Protein 7ERV (pdb70)

InterPro domains:
  IPR002129 Pyridoxal phosphate-dependent decarboxylase, major domain [PF00282] (113-327)
  IPR015421 Pyridoxal phosphate-dependent transferase, major domain [G3DSA:3.40.640.10] (41-312)
  IPR015424 Pyridoxal phosphate-dependent transferase [SSF53383] (21-371)
  IPR021115 Pyridoxal-phosphate binding site [PS00392] (226-247)
  IPR023523 Histidine decarboxylase, bacteria [MF_00609] (2-374)
  IPR051151 Group II amino acid decarboxylase [PTHR46101] (11-373)

Solvent-accessible surface area: 18179 Å² total

Radius of gyration: 21.66 Å; Cα contacts (8 Å, |Δi|>4): 671; chains: 1; bounding box: 68×47×62 Å

Nearest PDB structures (foldseek):
  7erv-assembly1_A-2  TM=1.003E+00  e=7.752E-80  Photobacterium phosphoreum
  7eru-assembly1_A-2  TM=9.977E-01  e=1.655E-73  Photobacterium phosphoreum
  8jij-assembly1_A-2  TM=9.406E-01  e=9.832E-42  Camellia sinensis
  8jik-assembly1_A-2  TM=9.413E-01  e=1.399E-41  Camellia sinensis
  8jg7-assembly1_E  TM=9.601E-01  e=4.227E-40  Arabidopsis thaliana

Foldseek 3Di:
DDDDPVRVVVVVVVVVVCVVCQPLAFAAQQFNPADPVVLPVVVVDPEWQFFQLVDDDPSPRFQSVLFLVLLCLLCVLQVHHSVQKDKTKFQFLLLQVLLQVLLQCQLPVQAEEEDEPLDDPSVVVSCVVNVHHYDYFYADPQREGPLVRVLVVCVVVVGQEHEYEWECQRGFAGDGHQVLSNQVSVVVVVRDLVRYAYEYSCQRCSLQQSLDDDHGQGHVVSPHAKYKYWCSLLNDPGIIMMIMGGVVSQVPGAQDDVVDGDPHSRPDGTGDRSVSVSSSCSSVVADSVNSNVLLVQLVVLLVVLCCLQVVAPWNWDHDPSASKIKTFDFDPVLCVVSVWDDDPRITITGSRSNCVDNVNVVVSSVVRRVRVD

Structure (mmCIF, N/CA/C/O backbone):
data_7ERV
#
_entry.id   7ERV
#
_cell.length_a   114.166
_cell.length_b   114.166
_cell.length_c   151.191
_cell.angle_alpha   90.000
_cell.angle_beta   90.000
_cell.angle_gamma   120.000
#
_symmetry.space_group_name_H-M   'P 61 2 2'
#
loop_
_entity.id
_entity.type
_entity.pdbx_description
1 polymer 'Histidine decarboxylase'
2 non-polymer IMIDAZOLE
3 water water
#
loop_
_atom_site.group_PDB
_atom_site.id
_atom_site.type_symbol
_atom_site.label_atom_id
_atom_site.label_alt_id
_atom_site.label_comp_id
_atom_site.label_asym_id
_atom_site.label_entity_id
_atom_site.label_seq_id
_atom_site.pdbx_PDB_ins_code
_atom_site.Cartn_x
_atom_site.Cartn_y
_atom_site.Cartn_z
_atom_site.occupancy
_atom_site.B_iso_or_equiv
_atom_site.auth_seq_id
_atom_site.auth_comp_id
_atom_site.auth_asym_id
_atom_site.auth_atom_id
_atom_site.pdbx_PDB_model_num
ATOM 1 N N . MET A 1 1 ? 38.424 -70.076 11.721 1.00 87.15 1 MET A N 1
ATOM 2 C CA . MET A 1 1 ? 38.363 -69.585 10.317 1.00 87.48 1 MET A CA 1
ATOM 3 C C . MET A 1 1 ? 38.114 -68.069 10.338 1.00 92.66 1 MET A C 1
ATOM 4 O O . MET A 1 1 ? 37.774 -67.525 11.423 1.00 93.63 1 MET A O 1
ATOM 9 N N . THR A 1 2 ? 38.315 -67.422 9.185 1.00 88.60 2 THR A N 1
ATOM 10 C CA . THR A 1 2 ? 37.983 -66.000 8.880 1.00 80.23 2 THR A CA 1
ATOM 11 C C . THR A 1 2 ? 37.259 -66.019 7.524 1.00 69.63 2 THR A C 1
ATOM 12 O O . THR A 1 2 ? 37.287 -67.096 6.896 1.00 68.09 2 THR A O 1
ATOM 16 N N . LEU A 1 3 ? 36.645 -64.923 7.059 1.00 54.29 3 LEU A N 1
ATOM 17 C CA . LEU A 1 3 ? 36.047 -64.927 5.689 1.00 48.33 3 LEU A CA 1
ATOM 18 C C . LEU A 1 3 ? 37.144 -65.189 4.643 1.00 42.44 3 LEU A C 1
ATOM 19 O O . LEU A 1 3 ? 38.114 -64.432 4.591 1.00 37.89 3 LEU A O 1
ATOM 24 N N . SER A 1 4 ? 36.953 -66.187 3.785 1.00 38.59 4 SER A N 1
ATOM 25 C CA . SER A 1 4 ? 37.779 -66.414 2.576 1.00 40.48 4 SER A CA 1
ATOM 26 C C . SER A 1 4 ? 37.843 -65.132 1.710 1.00 49.08 4 SER A C 1
ATOM 27 O O . SER A 1 4 ? 37.131 -64.153 2.023 1.00 54.91 4 SER A O 1
ATOM 30 N N . ILE A 1 5 ? 38.686 -65.131 0.666 1.00 49.47 5 ILE A N 1
ATOM 31 C CA . ILE A 1 5 ? 38.853 -64.021 -0.325 1.00 47.89 5 ILE A CA 1
ATOM 32 C C . ILE A 1 5 ? 37.577 -63.965 -1.165 1.00 42.68 5 ILE A C 1
ATOM 33 O O . ILE A 1 5 ? 37.025 -62.885 -1.340 1.00 46.94 5 ILE A O 1
ATOM 38 N N . GLU A 1 6 ? 37.137 -65.112 -1.669 1.00 41.42 6 GLU A N 1
ATOM 39 C CA . GLU A 1 6 ? 35.915 -65.235 -2.499 1.00 43.09 6 GLU A CA 1
ATOM 40 C C . GLU A 1 6 ? 34.737 -64.597 -1.745 1.00 40.29 6 GLU A C 1
ATOM 41 O O . GLU A 1 6 ? 33.965 -63.895 -2.392 1.00 38.02 6 GLU A O 1
ATOM 47 N N . ASN A 1 7 ? 34.648 -64.772 -0.425 1.00 35.66 7 AS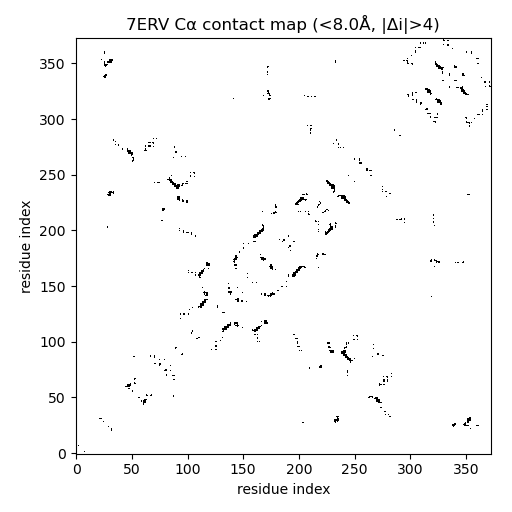N A N 1
ATOM 48 C CA . ASN A 1 7 ? 33.450 -64.381 0.359 1.00 35.96 7 ASN A CA 1
ATOM 49 C C . ASN A 1 7 ? 33.591 -62.927 0.809 1.00 32.81 7 ASN A C 1
ATOM 50 O O . ASN A 1 7 ? 32.568 -62.258 0.877 1.00 32.14 7 ASN A O 1
ATOM 55 N N . GLN A 1 8 ? 34.794 -62.447 1.100 1.00 32.57 8 GLN A N 1
ATOM 56 C CA . GLN A 1 8 ? 35.013 -60.991 1.326 1.00 32.56 8 GLN A CA 1
ATOM 57 C C . GLN A 1 8 ? 34.672 -60.259 0.019 1.00 31.21 8 GLN A C 1
ATOM 58 O O . GLN A 1 8 ? 33.932 -59.270 0.091 1.00 29.54 8 GLN A O 1
ATOM 64 N N . ASN A 1 9 ? 35.056 -60.804 -1.138 1.00 30.34 9 ASN A N 1
ATOM 65 C CA . ASN A 1 9 ? 34.706 -60.203 -2.453 1.00 33.57 9 ASN A CA 1
ATOM 66 C C . ASN A 1 9 ? 33.192 -60.017 -2.542 1.00 32.48 9 ASN A C 1
ATOM 67 O O . ASN A 1 9 ? 32.773 -58.917 -2.953 1.00 30.48 9 ASN A O 1
ATOM 72 N N . LYS A 1 10 ? 32.426 -61.056 -2.196 1.00 31.09 10 LYS A N 1
ATOM 73 C CA . LYS A 1 10 ? 30.950 -61.084 -2.366 1.00 33.26 10 LYS A CA 1
ATOM 74 C C . LYS A 1 10 ? 30.345 -59.930 -1.552 1.00 28.49 10 LYS A C 1
ATOM 75 O O . LYS A 1 10 ? 29.567 -59.122 -2.088 1.00 27.25 10 LYS A O 1
ATOM 81 N N . LEU A 1 11 ? 30.790 -59.799 -0.320 1.00 23.60 11 LEU A N 1
ATOM 82 C CA . LEU A 1 11 ? 30.296 -58.754 0.588 1.00 24.13 11 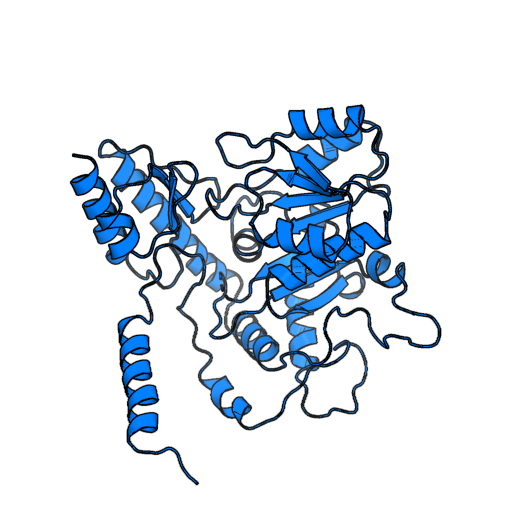LEU A CA 1
ATOM 83 C C . LEU A 1 11 ? 30.667 -57.374 0.020 1.00 25.43 11 LEU A C 1
ATOM 84 O O . LEU A 1 11 ? 29.835 -56.473 0.045 1.00 25.62 11 LEU A O 1
ATOM 89 N N . ASP A 1 12 ? 31.890 -57.222 -0.489 1.00 27.25 12 ASP A N 1
ATOM 90 C CA . ASP A 1 12 ? 32.461 -55.932 -0.937 1.00 26.31 12 ASP A CA 1
ATOM 91 C C . ASP A 1 12 ? 31.764 -55.498 -2.237 1.00 23.69 12 ASP A C 1
ATOM 92 O O . ASP A 1 12 ? 31.502 -54.308 -2.396 1.00 24.21 12 ASP A O 1
ATOM 97 N N . GLU A 1 13 ? 31.460 -56.438 -3.118 1.00 24.34 13 GLU A N 1
ATOM 98 C CA . GLU A 1 13 ? 30.665 -56.213 -4.354 1.00 27.43 13 GLU A CA 1
ATOM 99 C C . GLU A 1 13 ? 29.275 -55.698 -3.991 1.00 26.26 13 GLU A C 1
ATOM 100 O O . GLU A 1 13 ? 28.736 -54.841 -4.712 1.00 29.09 13 GLU A O 1
ATOM 106 N N . PHE A 1 14 ? 28.708 -56.255 -2.935 1.00 25.57 14 PHE A N 1
ATOM 107 C CA . PHE A 1 14 ? 27.329 -55.985 -2.478 1.00 23.62 14 PHE A CA 1
ATOM 108 C C . PHE A 1 14 ? 27.339 -54.582 -1.890 1.00 21.92 14 PHE A C 1
ATOM 109 O O . PHE A 1 14 ? 26.390 -53.829 -2.119 1.00 22.27 14 PHE A O 1
ATOM 117 N N . TRP A 1 15 ? 28.408 -54.225 -1.179 1.00 20.30 15 TRP A N 1
ATOM 118 C CA . TRP A 1 15 ? 28.595 -52.831 -0.706 1.00 21.97 15 TRP A CA 1
ATOM 119 C C . TRP A 1 15 ? 28.461 -51.856 -1.891 1.00 22.94 15 TRP A C 1
ATOM 120 O O . TRP A 1 15 ? 27.706 -50.883 -1.768 1.00 22.43 15 TRP A O 1
ATOM 131 N N . ALA A 1 16 ? 29.199 -52.098 -2.976 1.00 22.39 16 ALA A N 1
ATOM 132 C CA . ALA A 1 16 ? 29.217 -51.242 -4.190 1.00 22.96 16 ALA A CA 1
ATOM 133 C C . ALA A 1 16 ? 27.815 -51.219 -4.803 1.00 21.81 16 ALA A C 1
ATOM 134 O O . ALA A 1 16 ? 27.391 -50.153 -5.222 1.00 20.69 16 ALA A O 1
ATOM 136 N N . TYR A 1 17 ? 27.136 -52.369 -4.844 1.00 22.04 17 TYR A N 1
ATOM 137 C CA . TYR A 1 17 ? 25.758 -52.507 -5.385 1.00 24.63 17 TYR A CA 1
ATOM 138 C C . TYR A 1 17 ? 24.799 -51.670 -4.528 1.00 24.51 17 TYR A C 1
ATOM 139 O O . TYR A 1 17 ? 23.954 -50.969 -5.093 1.00 24.70 17 TYR A O 1
ATOM 148 N N . CYS A 1 18 ? 24.952 -51.710 -3.204 1.00 23.62 18 CYS A N 1
ATOM 149 C CA . CYS A 1 18 ? 24.082 -50.949 -2.282 1.00 24.01 18 CYS A CA 1
ATOM 150 C C . CYS A 1 18 ? 24.361 -49.461 -2.475 1.00 23.83 18 CYS A C 1
ATOM 151 O O . CYS A 1 18 ? 23.385 -48.693 -2.576 1.00 21.40 18 CYS A O 1
ATOM 154 N N . VAL A 1 19 ? 25.636 -49.069 -2.517 1.00 25.93 19 VAL A N 1
ATOM 155 C CA . VAL A 1 19 ? 26.047 -47.642 -2.698 1.00 28.42 19 VAL A CA 1
ATOM 156 C C . VAL A 1 19 ? 25.466 -47.140 -4.033 1.00 27.24 19 VAL A C 1
ATOM 157 O O . VAL A 1 19 ? 24.885 -46.031 -4.068 1.00 28.48 19 VAL A O 1
ATOM 161 N N . LYS A 1 20 ? 25.560 -47.960 -5.067 1.00 24.60 20 LYS A N 1
ATOM 162 C CA . LYS A 1 20 ? 25.012 -47.655 -6.406 1.00 30.14 20 LYS A CA 1
ATOM 163 C C . LYS A 1 20 ? 23.489 -47.440 -6.311 1.00 31.31 20 LYS A C 1
ATOM 164 O O . LYS A 1 20 ? 22.988 -46.400 -6.824 1.00 27.58 20 LYS A O 1
ATOM 170 N N . ASN A 1 21 ? 22.791 -48.347 -5.623 1.00 28.50 21 ASN A N 1
ATOM 171 C CA . ASN A 1 21 ? 21.313 -48.429 -5.639 1.00 25.95 21 ASN A CA 1
ATOM 172 C C . ASN A 1 21 ? 20.701 -47.840 -4.369 1.00 24.03 21 ASN A C 1
ATOM 173 O O . ASN A 1 21 ? 19.494 -47.945 -4.211 1.00 26.70 21 ASN A O 1
ATOM 178 N N . GLN A 1 22 ? 21.464 -47.142 -3.541 1.00 21.70 22 GLN A N 1
ATOM 179 C CA . GLN A 1 22 ? 20.962 -46.657 -2.236 1.00 20.01 22 GLN A CA 1
ATOM 180 C C . GLN A 1 22 ? 19.63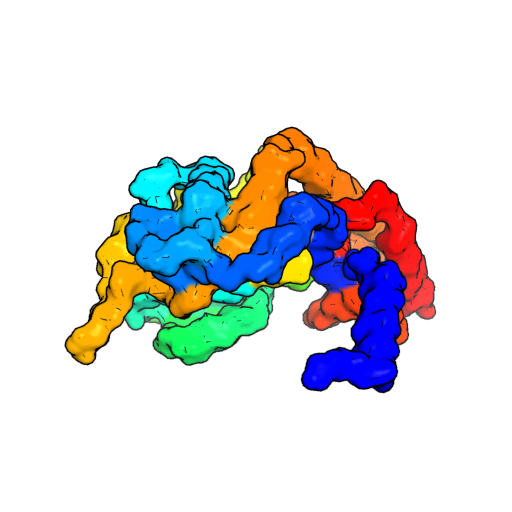1 -45.925 -2.390 1.00 20.69 22 GLN A C 1
ATOM 181 O O . GLN A 1 22 ? 18.781 -46.071 -1.495 1.00 22.18 22 GLN A O 1
ATOM 187 N N . TYR A 1 23 ? 19.477 -45.144 -3.460 1.00 23.32 23 TYR A N 1
ATOM 188 C CA . TYR A 1 23 ? 18.361 -44.188 -3.694 1.00 22.54 23 TYR A CA 1
ATOM 189 C C . TYR A 1 23 ? 17.594 -44.571 -4.964 1.00 22.12 23 TYR A C 1
ATOM 190 O O . TYR A 1 23 ? 16.936 -43.719 -5.489 1.00 25.73 23 TYR A O 1
ATOM 199 N N . PHE A 1 24 ? 17.610 -45.839 -5.377 1.00 22.96 24 PHE A N 1
ATOM 200 C CA . PHE A 1 24 ? 16.968 -46.340 -6.626 1.00 24.50 24 PHE A CA 1
ATOM 201 C C . PHE A 1 24 ? 15.461 -46.128 -6.552 1.00 26.80 24 PHE A C 1
ATOM 202 O O . PHE A 1 24 ? 14.815 -45.976 -7.605 1.00 31.71 24 PHE A O 1
ATOM 210 N N . ASN A 1 25 ? 14.920 -46.208 -5.338 1.00 26.24 25 ASN A N 1
ATOM 211 C CA . ASN A 1 25 ? 13.473 -46.369 -5.099 1.00 27.76 25 ASN A CA 1
ATOM 212 C C . ASN A 1 25 ? 12.672 -45.137 -5.570 1.00 27.12 25 ASN A C 1
ATOM 213 O O . ASN A 1 25 ? 12.766 -44.068 -4.923 1.00 24.61 25 ASN A O 1
ATOM 218 N N . ILE A 1 26 ? 11.851 -45.347 -6.604 1.00 27.49 26 ILE A N 1
ATOM 219 C CA . ILE A 1 26 ? 10.844 -44.396 -7.171 1.00 32.57 26 ILE A CA 1
ATOM 220 C C . ILE A 1 26 ? 9.420 -45.013 -7.083 1.00 30.27 26 ILE A C 1
ATOM 221 O O . ILE A 1 26 ? 8.456 -44.252 -7.121 1.00 31.73 26 ILE A O 1
ATOM 226 N N . GLY A 1 27 ? 9.296 -46.330 -6.904 1.00 28.08 27 GLY A N 1
ATOM 227 C CA . GLY A 1 27 ? 8.072 -47.118 -7.133 1.0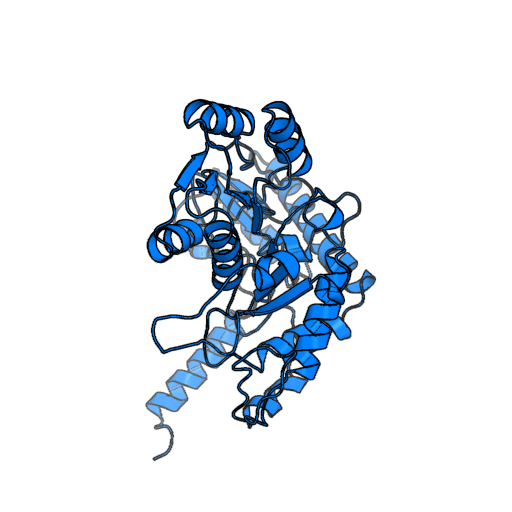0 28.93 27 GLY A CA 1
ATOM 228 C C . GLY A 1 27 ? 7.431 -47.661 -5.862 1.00 28.97 27 GLY A C 1
ATOM 229 O O . GLY A 1 27 ? 6.249 -48.105 -5.931 1.00 28.45 27 GLY A O 1
ATOM 230 N N . TYR A 1 28 ? 8.147 -47.624 -4.736 1.00 27.46 28 TYR A N 1
ATOM 231 C CA . TYR A 1 28 ? 7.726 -48.245 -3.459 1.00 25.80 28 TYR A CA 1
ATOM 232 C C . TYR A 1 28 ? 7.677 -47.182 -2.376 1.00 24.59 28 TYR A C 1
ATOM 233 O O . TYR A 1 28 ? 8.172 -46.062 -2.545 1.00 25.61 28 TYR A O 1
ATOM 242 N N . PRO A 1 29 ? 7.023 -47.472 -1.235 1.00 23.05 29 PRO A N 1
ATOM 243 C CA . PRO A 1 29 ? 6.898 -46.470 -0.186 1.00 22.10 29 PRO A CA 1
ATOM 244 C C . PRO A 1 29 ? 8.085 -46.342 0.770 1.00 22.51 29 PRO A C 1
ATOM 245 O O . PRO A 1 29 ? 7.964 -45.503 1.639 1.00 22.48 29 PRO A O 1
ATOM 249 N N . GLU A 1 30 ? 9.179 -47.111 0.628 1.00 24.18 30 GLU A N 1
ATOM 250 C CA . GLU A 1 30 ? 10.257 -46.998 1.656 1.00 26.10 30 GLU A CA 1
ATOM 251 C C . GLU A 1 30 ? 11.149 -45.780 1.369 1.00 24.10 30 GLU A C 1
ATOM 252 O O . GLU A 1 30 ? 11.898 -45.789 0.372 1.00 29.51 30 GLU A O 1
ATOM 258 N N . SER A 1 31 ? 11.080 -44.796 2.261 1.00 21.01 31 SER A N 1
ATOM 259 C CA . SER A 1 31 ? 11.943 -43.596 2.304 1.00 24.62 31 SER A CA 1
ATOM 260 C C . SER A 1 31 ? 13.336 -43.954 2.818 1.00 26.11 31 SER A C 1
ATOM 261 O O . SER A 1 31 ? 13.425 -44.589 3.854 1.00 26.07 31 SER A O 1
ATOM 264 N N . ALA A 1 32 ? 14.382 -43.498 2.120 1.00 26.56 32 ALA A N 1
ATOM 265 C CA . ALA A 1 32 ? 15.777 -43.928 2.344 1.00 26.10 32 ALA A CA 1
ATOM 266 C C . ALA A 1 32 ? 16.613 -42.768 2.897 1.00 26.49 32 ALA A C 1
ATOM 267 O O . ALA A 1 32 ? 17.816 -42.962 2.989 1.00 26.96 32 ALA A O 1
ATOM 269 N N . ASP A 1 33 ? 16.006 -41.621 3.240 1.00 26.19 33 ASP A N 1
ATOM 270 C CA . ASP A 1 33 ? 16.699 -40.447 3.854 1.00 27.43 33 ASP A CA 1
ATOM 271 C C . ASP A 1 33 ? 16.680 -40.607 5.372 1.00 26.31 33 ASP A C 1
ATOM 272 O O . ASP A 1 33 ? 15.944 -39.908 6.029 1.00 30.67 33 ASP A O 1
ATOM 277 N N . PHE A 1 34 ? 17.398 -41.568 5.924 1.00 26.59 34 PHE A N 1
ATOM 278 C CA . PHE A 1 34 ? 17.503 -41.722 7.395 1.00 23.87 34 PHE A CA 1
ATOM 279 C C . PHE A 1 34 ? 18.983 -41.844 7.697 1.00 24.34 34 PHE A C 1
ATOM 280 O O . PHE A 1 34 ? 19.747 -42.233 6.794 1.00 24.37 34 PHE A O 1
ATOM 288 N N . ASP A 1 35 ? 19.371 -41.473 8.904 1.00 26.88 35 ASP A N 1
ATOM 289 C CA . ASP A 1 35 ? 20.769 -41.598 9.386 1.00 31.27 35 ASP A CA 1
ATOM 290 C C . ASP A 1 35 ? 20.712 -42.203 10.783 1.00 27.49 35 ASP A C 1
ATOM 291 O O . ASP A 1 35 ? 20.389 -41.468 11.709 1.00 22.56 35 ASP A O 1
ATOM 296 N N . TYR A 1 36 ? 20.958 -43.499 10.918 1.00 24.55 36 TYR A N 1
ATOM 297 C CA . TYR A 1 36 ? 20.952 -44.134 12.264 1.00 26.90 36 TYR A CA 1
ATOM 298 C C . TYR A 1 36 ? 22.391 -44.500 12.635 1.00 28.12 36 TYR A C 1
ATOM 299 O O . TYR A 1 36 ? 22.584 -45.502 13.342 1.00 30.82 36 TYR A O 1
ATOM 308 N N . THR A 1 37 ? 23.360 -43.736 12.131 1.00 27.68 37 THR A N 1
ATOM 309 C CA . THR A 1 37 ? 24.805 -44.074 12.217 1.00 29.73 37 THR A CA 1
ATOM 310 C C . THR A 1 37 ? 25.192 -44.141 13.694 1.00 25.18 37 THR A C 1
ATOM 311 O O . THR A 1 37 ? 25.894 -45.059 14.048 1.00 22.45 37 THR A O 1
ATOM 315 N N . ILE A 1 38 ? 24.636 -43.281 14.538 1.00 23.34 38 ILE A N 1
ATOM 316 C CA . ILE A 1 38 ? 24.916 -43.326 15.995 1.00 25.29 38 ILE A CA 1
ATOM 317 C C . ILE A 1 38 ? 24.426 -44.631 16.645 1.00 28.73 38 ILE A C 1
ATOM 318 O O . ILE A 1 38 ? 24.815 -44.805 17.831 1.00 34.60 38 ILE A O 1
ATOM 323 N N . LEU A 1 39 ? 23.643 -45.500 15.971 1.00 24.19 39 LEU A N 1
ATOM 324 C CA . LEU A 1 39 ? 23.141 -46.773 16.567 1.00 23.95 39 LEU A CA 1
ATOM 325 C C . LEU A 1 39 ? 23.937 -47.988 16.081 1.00 23.25 39 LEU A C 1
ATOM 326 O O . LEU A 1 39 ? 23.743 -49.073 16.668 1.00 22.72 39 LEU A O 1
ATOM 331 N N . GLU A 1 40 ? 24.745 -47.862 15.034 1.00 22.15 40 GLU A N 1
ATOM 332 C CA . GLU A 1 40 ? 25.460 -49.026 14.466 1.00 23.23 40 GLU A CA 1
ATOM 333 C C . GLU A 1 40 ? 26.242 -49.732 15.591 1.00 23.62 40 GLU A C 1
ATOM 334 O O . GLU A 1 40 ? 26.237 -50.957 15.633 1.00 23.22 40 GLU A O 1
ATOM 340 N N . ARG A 1 41 ? 26.869 -48.976 16.496 1.00 22.81 41 ARG A N 1
ATOM 341 C CA . ARG A 1 41 ? 27.688 -49.496 17.626 1.00 22.83 41 ARG A CA 1
ATOM 342 C C . ARG A 1 41 ? 26.924 -50.502 18.501 1.00 21.02 41 ARG A C 1
ATOM 343 O O . ARG A 1 41 ? 27.601 -51.393 19.068 1.00 20.83 41 ARG A O 1
ATOM 351 N N . PHE A 1 42 ? 25.604 -50.359 18.645 1.00 19.96 42 PHE A N 1
ATOM 352 C CA . PHE A 1 42 ? 24.749 -51.248 19.479 1.00 20.85 42 PHE A CA 1
ATOM 353 C C . PHE A 1 42 ? 24.570 -52.630 18.830 1.00 21.23 42 PHE A C 1
ATOM 354 O O . PHE A 1 42 ? 24.043 -53.485 19.534 1.00 21.65 42 PHE A O 1
ATOM 362 N N . MET A 1 43 ? 25.039 -52.861 17.595 1.00 21.41 43 MET A N 1
ATOM 363 C CA . MET A 1 43 ? 25.079 -54.210 16.976 1.00 24.45 43 MET A CA 1
ATOM 364 C C . MET A 1 43 ? 26.132 -55.097 17.656 1.00 25.96 43 MET A C 1
ATOM 365 O O . MET A 1 43 ? 26.205 -56.281 17.312 1.00 25.54 43 MET A O 1
ATOM 370 N N . ARG A 1 44 ? 26.914 -54.551 18.586 1.00 26.65 44 ARG A N 1
ATOM 371 C CA . ARG A 1 44 ? 27.826 -55.318 19.481 1.00 27.46 44 ARG A CA 1
ATOM 372 C C . ARG A 1 44 ? 27.028 -56.281 20.388 1.00 25.21 44 ARG A C 1
ATOM 373 O O . ARG A 1 44 ? 27.551 -57.365 20.710 1.00 22.58 44 ARG A O 1
ATOM 381 N N . PHE A 1 45 ? 25.832 -55.873 20.822 1.00 22.19 45 PHE A N 1
ATOM 382 C CA . PHE A 1 45 ? 25.046 -56.519 21.898 1.00 22.43 45 PHE A CA 1
ATOM 383 C C . PHE A 1 45 ? 23.946 -57.433 21.339 1.00 22.45 45 PHE A C 1
ATOM 384 O O . PHE A 1 45 ? 23.335 -57.089 20.318 1.00 22.36 45 PHE A O 1
ATOM 392 N N . SER A 1 46 ? 23.720 -58.562 22.020 1.00 22.52 46 SER A N 1
ATOM 393 C CA . SER A 1 46 ? 22.574 -59.483 21.853 1.00 22.03 46 SER A CA 1
ATOM 394 C C . SER A 1 46 ? 21.379 -58.849 22.549 1.00 20.65 46 SER A C 1
ATOM 395 O O . SER A 1 46 ? 21.016 -59.308 23.638 1.00 22.09 46 SER A O 1
ATOM 398 N N . ILE A 1 47 ? 20.787 -57.826 21.941 1.00 20.02 47 ILE A N 1
ATOM 399 C CA . ILE A 1 47 ? 19.557 -57.178 22.488 1.00 19.94 47 ILE A CA 1
ATOM 400 C C . ILE A 1 47 ? 18.345 -58.025 22.067 1.00 18.45 47 ILE A C 1
ATOM 401 O O . ILE A 1 47 ? 18.365 -58.539 20.931 1.00 17.98 47 ILE A O 1
ATOM 406 N N . ASN A 1 48 ? 17.364 -58.182 22.967 1.00 17.13 48 ASN A N 1
ATOM 407 C CA . ASN A 1 48 ? 16.163 -59.018 22.752 1.00 17.20 48 ASN A CA 1
ATOM 408 C C . ASN A 1 48 ? 15.029 -58.438 23.568 1.00 18.09 48 ASN A C 1
ATOM 409 O O . ASN A 1 48 ? 15.120 -58.508 24.806 1.00 18.94 48 ASN A O 1
ATOM 414 N N . ASN A 1 49 ? 14.002 -57.896 22.898 1.00 17.09 49 ASN A N 1
ATOM 415 C CA . ASN A 1 49 ? 12.839 -57.267 23.572 1.00 16.08 49 ASN A CA 1
ATOM 416 C C . ASN A 1 49 ? 11.698 -58.282 23.715 1.00 15.99 49 ASN A C 1
ATOM 417 O O . ASN A 1 49 ? 10.516 -57.849 23.839 1.00 16.39 49 ASN A O 1
ATOM 422 N N . CYS A 1 50 ? 12.017 -59.575 23.742 1.00 16.54 50 CYS A N 1
ATOM 423 C CA . CYS A 1 50 ? 11.078 -60.659 24.125 1.00 18.14 50 CYS A CA 1
ATOM 424 C C . CYS A 1 50 ? 10.204 -60.200 25.284 1.00 19.11 50 CYS A C 1
ATOM 425 O O . CYS A 1 50 ? 10.761 -59.686 26.302 1.00 19.83 50 CYS A O 1
ATOM 428 N N . GLY A 1 51 ? 8.892 -60.385 25.133 1.00 19.78 51 GLY A N 1
ATOM 429 C CA . GLY A 1 51 ? 7.882 -60.026 26.138 1.00 18.87 51 GLY A CA 1
ATOM 430 C C . GLY A 1 51 ? 7.341 -58.624 25.951 1.00 19.81 51 GLY A C 1
ATOM 431 O O . GLY A 1 51 ? 7.604 -57.966 24.918 1.00 19.20 51 GLY A O 1
ATOM 432 N N . ASP A 1 52 ? 6.538 -58.211 26.912 1.00 19.81 52 ASP A N 1
ATOM 433 C CA . ASP A 1 52 ? 5.903 -56.883 26.954 1.00 21.80 52 ASP A CA 1
ATOM 434 C C . ASP A 1 52 ? 6.901 -55.916 27.609 1.00 22.78 52 ASP A C 1
ATOM 435 O O . ASP A 1 52 ? 7.391 -56.213 28.739 1.00 21.81 52 ASP A O 1
ATOM 440 N N . TRP A 1 53 ? 7.171 -54.800 26.931 1.00 22.21 53 TRP A N 1
ATOM 441 C CA . TRP A 1 53 ? 8.112 -53.734 27.364 1.00 23.31 53 TRP A CA 1
ATOM 442 C C . TRP A 1 53 ? 7.614 -53.030 28.636 1.00 24.65 53 TRP A C 1
ATOM 443 O O . TRP A 1 53 ? 8.432 -52.329 29.285 1.00 28.13 53 TRP A O 1
ATOM 454 N N . ALA A 1 54 ? 6.343 -53.174 28.997 1.00 25.93 54 ALA A N 1
ATOM 455 C CA . ALA A 1 54 ? 5.761 -52.578 30.228 1.00 28.96 54 ALA A CA 1
ATOM 456 C C . ALA A 1 54 ? 6.043 -53.454 31.457 1.00 29.67 54 ALA A C 1
ATOM 457 O O . ALA A 1 54 ? 5.766 -52.973 32.556 1.00 30.30 54 ALA A O 1
ATOM 459 N N . GLU A 1 55 ? 6.538 -54.681 31.281 1.00 33.53 55 GLU A N 1
ATOM 460 C CA . GLU A 1 55 ? 6.779 -55.657 32.377 1.00 37.67 55 GLU A CA 1
ATOM 461 C C . GLU A 1 55 ? 8.276 -55.945 32.495 1.00 39.22 55 GLU A C 1
ATOM 462 O O . GLU A 1 55 ? 9.037 -55.615 31.589 1.00 37.01 55 GLU A O 1
ATOM 468 N N . TYR A 1 56 ? 8.687 -56.534 33.605 1.00 43.43 56 TYR A N 1
ATOM 469 C CA . TYR A 1 56 ? 10.115 -56.787 33.890 1.00 42.80 56 TYR A CA 1
ATOM 470 C C . TYR A 1 56 ? 10.554 -57.962 33.024 1.00 37.09 56 TYR A C 1
ATOM 471 O O . TYR A 1 56 ? 9.717 -58.829 32.710 1.00 36.87 56 TYR A O 1
ATOM 480 N N . SER A 1 57 ? 11.831 -57.974 32.644 1.00 31.41 57 SER A N 1
ATOM 481 C CA . SER A 1 57 ? 12.488 -59.089 31.929 1.00 29.97 57 SER A CA 1
ATOM 482 C C . SER A 1 57 ? 13.866 -59.261 32.554 1.00 30.39 57 SER A C 1
ATOM 483 O O . SER A 1 57 ? 14.537 -58.263 32.786 1.00 29.19 57 SER A O 1
ATOM 486 N N . ASN A 1 58 ? 14.246 -60.491 32.852 1.00 36.52 58 ASN A N 1
ATOM 487 C CA . ASN A 1 58 ? 15.602 -60.823 33.355 1.00 40.05 58 ASN A CA 1
ATOM 488 C C . ASN A 1 58 ? 16.572 -60.896 32.186 1.00 32.47 58 ASN A C 1
ATOM 489 O O . ASN A 1 58 ? 17.763 -61.085 32.439 1.00 31.89 58 ASN A O 1
ATOM 494 N N . TYR A 1 59 ? 16.076 -60.791 30.956 1.00 27.24 59 TYR A N 1
ATOM 495 C CA . TYR A 1 59 ? 16.946 -60.612 29.772 1.00 24.58 59 TYR A CA 1
ATOM 496 C C . TYR A 1 59 ? 17.306 -59.116 29.713 1.00 24.35 59 TYR A C 1
ATOM 497 O O . TYR A 1 59 ? 16.495 -58.285 29.193 1.00 22.97 59 TYR A O 1
ATOM 506 N N . LEU A 1 60 ? 18.475 -58.793 30.286 1.00 23.18 60 LEU A N 1
ATOM 507 C CA . LEU A 1 60 ? 18.867 -57.416 30.690 1.00 22.26 60 LEU A CA 1
ATOM 508 C C . LEU A 1 60 ? 19.124 -56.601 29.426 1.00 18.78 60 LEU A C 1
ATOM 509 O O . LEU A 1 60 ? 18.785 -55.433 29.444 1.00 19.17 60 LEU A O 1
ATOM 514 N N . LEU A 1 61 ? 19.646 -57.223 28.369 1.00 16.56 61 LEU A N 1
ATOM 515 C CA . LEU A 1 61 ? 19.993 -56.527 27.116 1.00 16.88 61 LEU A CA 1
ATOM 516 C C . LEU A 1 61 ? 18.686 -56.341 26.322 1.00 18.63 61 LEU A C 1
ATOM 517 O O . LEU A 1 61 ? 18.366 -57.148 25.429 1.00 18.59 61 LEU A O 1
ATOM 522 N N . ASN A 1 62 ? 17.886 -55.359 26.735 1.00 19.83 62 ASN A N 1
ATOM 523 C CA . ASN A 1 62 ? 16.636 -54.977 26.052 1.00 21.76 62 ASN A CA 1
ATOM 524 C C . ASN A 1 62 ? 16.576 -53.450 26.012 1.00 22.55 62 ASN A C 1
ATOM 525 O O . ASN A 1 62 ? 17.319 -52.795 26.827 1.00 23.36 62 ASN A O 1
ATOM 530 N N . SER A 1 63 ? 15.736 -52.920 25.112 1.00 21.05 63 SER A N 1
ATOM 531 C CA . SER A 1 63 ? 15.527 -51.470 24.878 1.00 19.11 63 SER A CA 1
ATOM 532 C C . SER A 1 63 ? 14.106 -51.087 25.313 1.00 19.55 63 SER A C 1
ATOM 533 O O . SER A 1 63 ? 13.552 -50.143 24.772 1.00 20.22 63 SER A O 1
ATOM 536 N N . PHE A 1 64 ? 13.564 -51.730 26.348 1.00 19.48 64 PHE A N 1
ATOM 537 C CA . PHE A 1 64 ? 12.155 -51.503 26.759 1.00 21.15 64 PHE A CA 1
ATOM 538 C C . PHE A 1 64 ? 11.901 -50.024 27.026 1.00 24.06 64 PHE A C 1
ATOM 539 O O . PHE A 1 64 ? 10.810 -49.583 26.683 1.00 25.73 64 PHE A O 1
ATOM 547 N N . ASP A 1 65 ? 12.804 -49.291 27.676 1.00 26.69 65 ASP A N 1
ATOM 548 C CA . ASP A 1 65 ? 12.440 -47.913 28.108 1.00 29.75 65 ASP A CA 1
ATOM 549 C C . ASP A 1 65 ? 12.404 -47.013 26.864 1.00 25.75 65 ASP A C 1
ATOM 550 O O . ASP A 1 65 ? 11.662 -46.058 26.877 1.00 24.16 65 ASP A O 1
ATOM 555 N N . PHE A 1 66 ? 13.174 -47.346 25.830 1.00 24.43 66 PHE A N 1
ATOM 556 C CA . PHE A 1 66 ? 13.101 -46.754 24.478 1.00 23.34 66 PHE A CA 1
ATOM 557 C C . PHE A 1 66 ? 11.779 -47.152 23.809 1.00 22.24 66 PHE A C 1
ATOM 558 O O . PHE A 1 66 ? 11.094 -46.274 23.266 1.00 22.98 66 PHE A O 1
ATOM 566 N N . GLU A 1 67 ? 11.384 -48.416 23.870 1.00 20.42 67 GLU A N 1
ATOM 567 C CA . GLU A 1 67 ? 10.108 -48.862 23.245 1.00 21.16 67 GLU A CA 1
ATOM 568 C C . GLU A 1 67 ? 8.933 -48.131 23.916 1.00 21.50 67 GLU A C 1
ATOM 569 O O . GLU A 1 67 ? 8.039 -47.633 23.187 1.00 21.10 67 GLU A O 1
ATOM 575 N N . LYS A 1 68 ? 8.951 -48.018 25.243 1.00 22.14 68 LYS A N 1
ATOM 576 C CA . LYS A 1 68 ? 7.891 -47.327 26.026 1.00 26.30 68 LYS A CA 1
ATOM 577 C C . LYS A 1 68 ? 7.681 -45.921 25.466 1.00 25.01 68 LYS A C 1
ATOM 578 O O . LYS A 1 68 ? 6.534 -45.509 25.344 1.00 26.54 68 LYS A O 1
ATOM 584 N N . GLU A 1 69 ? 8.759 -45.206 25.169 1.00 24.56 69 GLU A N 1
ATOM 585 C CA . GLU A 1 69 ? 8.689 -43.784 24.743 1.00 25.32 69 GLU A CA 1
ATOM 586 C C . GLU A 1 69 ? 8.169 -43.722 23.299 1.00 23.77 69 GLU A C 1
ATOM 587 O O . GLU A 1 69 ? 7.461 -42.774 22.974 1.00 23.83 69 GLU A O 1
ATOM 593 N N . VAL A 1 70 ? 8.529 -44.701 22.458 1.00 22.99 70 VAL A N 1
ATOM 594 C CA . VAL A 1 70 ? 8.034 -44.796 21.064 1.00 20.60 70 VAL A CA 1
ATOM 595 C C . VAL A 1 70 ? 6.516 -44.971 21.150 1.00 19.75 70 VAL A C 1
ATOM 596 O O . VAL A 1 70 ? 5.827 -44.223 20.492 1.00 21.47 70 VAL A O 1
ATOM 600 N N . MET A 1 71 ? 6.024 -45.858 22.009 1.00 18.80 71 MET A N 1
ATOM 601 C CA . MET A 1 71 ? 4.571 -46.113 22.161 1.00 19.24 71 MET A CA 1
ATOM 602 C C . MET A 1 71 ? 3.902 -44.891 22.794 1.00 21.41 71 MET A C 1
ATOM 603 O O . MET A 1 71 ? 2.725 -44.708 22.530 1.00 20.05 71 MET A O 1
ATOM 608 N N . GLU A 1 72 ? 4.617 -44.078 23.584 1.00 24.32 72 GLU A N 1
ATOM 609 C CA . GLU A 1 72 ? 4.056 -42.808 24.128 1.00 28.02 72 GLU A CA 1
ATOM 610 C C . GLU A 1 72 ? 3.833 -41.835 22.968 1.00 27.08 72 GLU A C 1
ATOM 611 O O . GLU A 1 72 ? 2.790 -41.167 22.911 1.00 25.89 72 GLU A O 1
ATOM 617 N N . TYR A 1 73 ? 4.840 -41.693 22.121 1.00 25.12 73 TYR A N 1
ATOM 618 C CA . TYR A 1 73 ? 4.771 -40.813 20.940 1.00 25.08 73 TYR A CA 1
ATOM 619 C C . TYR A 1 73 ? 3.572 -41.232 20.070 1.00 27.20 73 TYR A C 1
ATOM 620 O O . TYR A 1 73 ? 2.778 -40.369 19.682 1.00 28.09 73 TYR A O 1
ATOM 629 N N . PHE A 1 74 ? 3.397 -42.527 19.798 1.00 27.36 74 PHE A N 1
ATOM 630 C CA . PHE A 1 74 ? 2.336 -42.998 18.867 1.00 26.61 74 PHE A CA 1
ATOM 631 C C . PHE A 1 74 ? 0.953 -42.859 19.522 1.00 24.69 74 PHE A C 1
ATOM 632 O O . PHE A 1 74 ? 0.016 -42.383 18.827 1.00 22.45 74 PHE A O 1
ATOM 640 N N . ALA A 1 75 ? 0.834 -43.166 20.810 1.00 23.06 75 ALA A N 1
ATOM 641 C CA . ALA A 1 75 ? -0.437 -42.972 21.539 1.00 26.21 75 ALA A CA 1
ATOM 642 C C . ALA A 1 75 ? -0.843 -41.498 21.413 1.00 27.92 75 ALA A C 1
ATOM 643 O O . ALA A 1 75 ? -2.031 -41.212 21.182 1.00 28.06 75 ALA A O 1
ATOM 645 N N . ASP A 1 76 ? 0.106 -40.581 21.576 1.00 29.99 76 ASP A N 1
ATOM 646 C CA . ASP A 1 76 ? -0.181 -39.125 21.518 1.00 31.07 76 ASP A CA 1
ATOM 647 C C . ASP A 1 76 ? -0.497 -38.788 20.059 1.00 27.62 76 ASP A C 1
ATOM 648 O O . ASP A 1 76 ? -1.515 -38.174 19.786 1.00 30.59 76 ASP A O 1
ATOM 653 N N . LEU A 1 77 ? 0.305 -39.280 19.140 1.00 26.08 77 LEU A N 1
ATOM 654 C CA . LEU A 1 77 ? 0.114 -38.974 17.708 1.00 27.82 77 LEU A CA 1
ATOM 655 C C . LEU A 1 77 ? -1.284 -39.414 17.254 1.00 28.58 77 LEU A C 1
ATOM 656 O O . LEU A 1 77 ? -1.885 -38.693 16.470 1.00 32.58 77 LEU A O 1
ATOM 661 N N . PHE A 1 78 ? -1.763 -40.565 17.712 1.00 27.21 78 PHE A N 1
ATOM 662 C CA . PHE A 1 78 ? -3.028 -41.191 17.249 1.00 26.16 78 PHE A CA 1
ATOM 663 C C . PHE A 1 78 ? -4.177 -40.892 18.237 1.00 25.00 78 PHE A C 1
ATOM 664 O O . PHE A 1 78 ? -5.243 -41.499 18.107 1.00 25.45 78 PHE A O 1
ATOM 672 N N . LYS A 1 79 ? -3.991 -39.964 19.177 1.00 27.28 79 LYS A N 1
ATOM 673 C CA . LYS A 1 79 ? -5.084 -39.378 20.012 1.00 27.64 79 LYS A CA 1
ATOM 674 C C . LYS A 1 79 ? -5.751 -40.460 20.862 1.00 26.60 79 LYS A C 1
ATOM 675 O O . LYS A 1 79 ? -7.003 -40.559 20.887 1.00 26.39 79 LYS A O 1
ATOM 681 N N . ILE A 1 80 ? -4.928 -41.256 21.538 1.00 26.29 80 ILE A N 1
ATOM 682 C CA . ILE A 1 80 ? -5.376 -42.216 22.583 1.00 25.81 80 ILE A CA 1
ATOM 683 C C . ILE A 1 80 ? -4.504 -41.967 23.802 1.00 25.74 80 ILE A C 1
ATOM 684 O O . ILE A 1 80 ? -3.286 -41.887 23.664 1.00 22.70 80 ILE A O 1
ATOM 689 N N . PRO A 1 81 ? -5.122 -41.717 24.983 1.00 27.31 81 PRO A N 1
ATOM 690 C CA . PRO A 1 81 ? -4.362 -41.502 26.207 1.00 28.33 81 PRO A CA 1
ATOM 691 C C . PRO A 1 81 ? -3.481 -42.744 26.350 1.00 30.08 81 PRO A C 1
ATOM 692 O O . PRO A 1 81 ? -3.942 -43.856 26.081 1.00 29.35 81 PRO A O 1
ATOM 696 N N . PHE A 1 82 ? -2.233 -42.532 26.739 1.00 31.57 82 PHE A N 1
ATOM 697 C CA . PHE A 1 82 ? -1.222 -43.608 26.804 1.00 32.74 82 PHE A CA 1
ATOM 698 C C . PHE A 1 82 ? -1.763 -44.770 27.639 1.00 31.87 82 PHE A C 1
ATOM 699 O O . PHE A 1 82 ? -1.682 -45.898 27.156 1.00 31.50 82 PHE A O 1
ATOM 707 N N . GLU A 1 83 ? -2.328 -44.488 28.814 1.00 34.10 83 GLU A N 1
ATOM 708 C CA . GLU A 1 83 ? -2.789 -45.505 29.799 1.00 35.21 83 GLU A CA 1
ATOM 709 C C . GLU A 1 83 ? -3.991 -46.290 29.234 1.00 33.76 83 GLU A C 1
ATOM 710 O O . GLU A 1 83 ? -4.298 -47.369 29.807 1.00 28.65 83 GLU A O 1
ATOM 716 N N . ASP A 1 84 ? -4.661 -45.816 28.164 1.00 29.05 84 ASP A N 1
ATOM 717 C CA . ASP A 1 84 ? -5.777 -46.591 27.550 1.00 28.08 84 ASP A CA 1
ATOM 718 C C . ASP A 1 84 ? -5.257 -47.390 26.349 1.00 25.59 84 ASP A C 1
ATOM 719 O O . ASP A 1 84 ? -6.046 -48.152 25.764 1.00 24.43 84 ASP A O 1
ATOM 724 N N . SER A 1 85 ? -3.974 -47.225 26.009 1.00 23.97 85 SER A N 1
ATOM 725 C CA . SER A 1 85 ? -3.334 -47.812 24.812 1.00 23.79 85 SER A CA 1
ATOM 726 C C . SER A 1 85 ? -2.557 -49.068 25.197 1.00 23.50 85 SER A C 1
ATOM 727 O O . SER A 1 85 ? -2.146 -49.205 26.343 1.00 26.23 85 SER A O 1
ATOM 730 N N . TRP A 1 86 ? -2.404 -49.947 24.224 1.00 24.42 86 TRP A N 1
ATOM 731 C CA . TRP A 1 86 ? -1.528 -51.131 24.240 1.00 27.59 86 TRP A CA 1
ATOM 732 C C . TRP A 1 86 ? -0.934 -51.286 22.842 1.00 24.83 86 TRP A C 1
ATOM 733 O O . TRP A 1 86 ? -1.676 -51.248 21.865 1.00 24.92 86 TRP A O 1
ATOM 744 N N . GLY A 1 87 ? 0.358 -51.487 22.740 1.00 23.49 87 GLY A N 1
ATOM 745 C CA . GLY A 1 87 ? 0.942 -51.965 21.486 1.00 23.37 87 GLY A CA 1
ATOM 746 C C . GLY A 1 87 ? 2.430 -52.110 21.626 1.00 22.62 87 GLY A C 1
ATOM 747 O O . GLY A 1 87 ? 2.937 -52.057 22.764 1.00 22.18 87 GLY A O 1
ATOM 748 N N . TYR A 1 88 ? 3.120 -52.301 20.511 1.00 20.58 88 TYR A N 1
ATOM 749 C CA . TYR A 1 88 ? 4.568 -52.591 20.554 1.00 18.79 88 TYR A CA 1
ATOM 750 C C . TYR A 1 88 ? 5.140 -52.332 19.178 1.00 18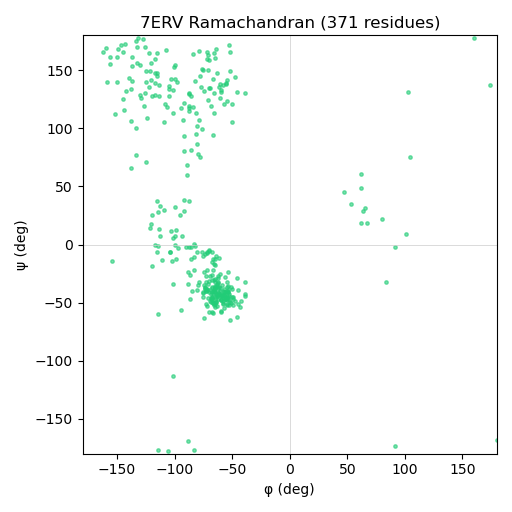.49 88 TYR A C 1
ATOM 751 O O . TYR A 1 88 ? 4.354 -52.149 18.241 1.00 18.77 88 TYR A O 1
ATOM 760 N N . VAL A 1 89 ? 6.468 -52.250 19.117 1.00 18.03 89 VAL A N 1
ATOM 761 C CA . VAL A 1 89 ? 7.234 -52.120 17.851 1.00 17.13 89 VAL A CA 1
ATOM 762 C C . VAL A 1 89 ? 7.409 -53.545 17.312 1.00 17.77 89 VAL A C 1
ATOM 763 O O . VAL A 1 89 ? 7.959 -54.392 18.054 1.00 17.73 89 VAL A O 1
ATOM 767 N N . THR A 1 90 ? 6.858 -53.810 16.124 1.00 17.88 90 THR A N 1
ATOM 768 C CA . THR A 1 90 ? 6.710 -55.166 15.537 1.00 17.71 90 THR A CA 1
ATOM 769 C C . THR A 1 90 ? 7.725 -55.357 14.417 1.00 16.95 90 THR A C 1
ATOM 770 O O . THR A 1 90 ? 8.501 -54.438 14.177 1.00 16.08 90 THR A O 1
ATOM 774 N N . ASN A 1 91 ? 7.686 -56.512 13.761 1.00 16.75 91 ASN A N 1
ATOM 775 C CA . ASN A 1 91 ? 8.584 -56.854 12.636 1.00 17.51 91 ASN A CA 1
ATOM 776 C C . ASN A 1 91 ? 8.069 -56.260 11.315 1.00 17.60 91 ASN A C 1
ATOM 777 O O . ASN A 1 91 ? 8.774 -56.475 10.288 1.00 15.42 91 ASN A O 1
ATOM 782 N N . GLY A 1 92 ? 6.916 -55.570 11.317 1.00 17.60 92 GLY A N 1
ATOM 783 C CA . GLY A 1 92 ? 6.413 -54.871 10.115 1.00 18.73 92 GLY A CA 1
ATOM 784 C C . GLY A 1 92 ? 4.918 -54.566 10.141 1.00 18.26 92 GLY A C 1
ATOM 785 O O . GLY A 1 92 ? 4.221 -54.958 11.098 1.00 18.34 92 GLY A O 1
ATOM 786 N N . GLY A 1 93 ? 4.428 -53.894 9.104 1.00 17.30 93 GLY A N 1
ATOM 787 C CA . GLY A 1 93 ? 2.985 -53.627 8.913 1.00 16.14 93 GLY A CA 1
ATOM 788 C C . GLY A 1 93 ? 2.167 -54.900 8.949 1.00 14.96 93 GLY A C 1
ATOM 789 O O . GLY A 1 93 ? 1.102 -54.891 9.551 1.00 13.14 93 GLY A O 1
ATOM 790 N N . THR A 1 94 ? 2.691 -55.998 8.405 1.00 15.81 94 THR A N 1
ATOM 791 C CA . THR A 1 94 ? 1.949 -57.286 8.353 1.00 17.32 94 THR A CA 1
ATOM 792 C C . THR A 1 94 ? 1.667 -57.793 9.776 1.00 18.79 94 THR A C 1
ATOM 793 O O . THR A 1 94 ? 0.483 -58.047 10.053 1.00 20.32 94 THR A O 1
ATOM 797 N N . GLU A 1 95 ? 2.688 -57.915 10.640 1.00 19.83 95 GLU A N 1
ATOM 798 C CA . GLU A 1 95 ? 2.533 -58.353 12.051 1.00 20.05 95 GLU A CA 1
ATOM 799 C C . GLU A 1 95 ? 1.547 -57.417 12.746 1.00 18.89 95 GLU A C 1
ATOM 800 O O . GLU A 1 95 ? 0.669 -57.915 13.473 1.00 18.25 95 GLU A O 1
ATOM 806 N N . SER A 1 96 ? 1.687 -56.110 12.550 1.00 17.90 96 SER A N 1
ATOM 807 C CA . SER A 1 96 ? 0.813 -55.114 13.201 1.00 18.53 96 SER A CA 1
ATOM 808 C C . SER A 1 96 ? -0.646 -55.402 12.819 1.00 19.44 96 SER A C 1
ATOM 809 O O . SER A 1 96 ? -1.492 -55.491 13.695 1.00 22.64 96 SER A O 1
ATOM 812 N N . ASN A 1 97 ? -0.915 -55.557 11.533 1.00 19.17 97 ASN A N 1
ATOM 813 C CA . ASN A 1 97 ? -2.267 -55.796 10.982 1.00 19.23 97 ASN A CA 1
ATOM 814 C C . ASN A 1 97 ? -2.737 -57.162 11.457 1.00 18.83 97 ASN A C 1
ATOM 815 O O . ASN A 1 97 ? -3.926 -57.250 11.826 1.00 18.50 97 ASN A O 1
ATOM 820 N N . MET A 1 98 ? -1.855 -58.161 11.434 1.00 18.28 98 MET A N 1
ATOM 821 C CA . MET A 1 98 ? -2.199 -59.514 11.931 1.00 20.51 98 MET A CA 1
ATOM 822 C C . MET A 1 98 ? -2.688 -59.394 13.379 1.00 20.24 98 MET A C 1
ATOM 823 O O . MET A 1 98 ? -3.755 -59.916 13.681 1.00 21.35 98 MET A O 1
ATOM 828 N N . PHE A 1 99 ? -1.967 -58.653 14.219 1.00 20.28 99 PHE A N 1
ATOM 829 C CA . PHE A 1 99 ? -2.369 -58.418 15.615 1.00 20.37 99 PHE A CA 1
ATOM 830 C C . PHE A 1 99 ? -3.756 -57.772 15.627 1.00 20.78 99 PHE A C 1
ATOM 831 O O . PHE A 1 99 ? -4.617 -58.261 16.356 1.00 20.70 99 PHE A O 1
ATOM 839 N N . GLY A 1 100 ? -3.960 -56.693 14.867 1.00 20.33 100 GLY A N 1
ATOM 840 C CA . GLY A 1 100 ? -5.245 -55.969 14.860 1.00 20.67 100 GLY A CA 1
ATOM 841 C C . GLY A 1 100 ? -6.404 -56.906 14.547 1.00 20.09 100 GLY A C 1
ATOM 842 O O . GLY A 1 100 ? -7.429 -56.848 15.222 1.00 20.04 100 GLY A O 1
ATOM 843 N N . VAL A 1 101 ? -6.247 -57.761 13.550 1.00 18.61 101 VAL A N 1
ATOM 844 C CA . VAL A 1 101 ? -7.351 -58.629 13.074 1.00 19.55 101 VAL A CA 1
ATOM 845 C C . VAL A 1 101 ? -7.597 -59.718 14.120 1.00 20.15 101 VAL A C 1
ATOM 846 O O . VAL A 1 101 ? -8.742 -60.095 14.282 1.00 22.29 101 VAL A O 1
ATOM 850 N N . TYR A 1 102 ? -6.533 -60.254 14.703 1.00 22.07 102 TYR A N 1
ATOM 851 C CA . TYR A 1 102 ? -6.530 -61.260 15.799 1.00 23.19 102 TYR A CA 1
ATOM 852 C C . TYR A 1 102 ? -7.361 -60.729 16.971 1.00 21.58 102 TYR A C 1
ATOM 853 O O . TYR A 1 102 ? -8.258 -61.389 17.476 1.00 21.17 102 TYR A O 1
ATOM 862 N N . LEU A 1 103 ? -7.052 -59.525 17.394 1.00 21.39 103 LEU A N 1
ATOM 863 C CA . LEU A 1 103 ? -7.801 -58.853 18.474 1.00 25.71 103 LEU A CA 1
ATOM 864 C C . LEU A 1 103 ? -9.301 -58.829 18.107 1.00 25.48 103 LEU A C 1
ATOM 865 O O . LEU A 1 103 ? -10.141 -59.298 18.908 1.00 24.13 103 LEU A O 1
ATOM 870 N N . GLY A 1 104 ? -9.627 -58.365 16.901 1.00 25.05 104 GLY A N 1
ATOM 871 C CA . GLY A 1 104 ? -11.013 -58.337 16.395 1.00 25.58 104 GLY A CA 1
ATOM 872 C C . GLY A 1 104 ? -11.645 -59.724 16.379 1.00 24.02 104 GLY A C 1
ATOM 873 O O . GLY A 1 104 ? -12.828 -59.855 16.815 1.00 22.89 104 GLY A O 1
ATOM 874 N N . ARG A 1 105 ? -10.898 -60.717 15.894 1.00 19.77 105 ARG A N 1
ATOM 875 C CA . ARG A 1 105 ? -11.338 -62.124 15.866 1.00 19.81 105 ARG A CA 1
ATOM 876 C C . ARG A 1 105 ? -11.636 -62.607 17.293 1.00 21.07 105 ARG A C 1
ATOM 877 O O . ARG A 1 105 ? -12.625 -63.310 17.472 1.00 20.88 105 ARG A O 1
ATOM 885 N N . GLU A 1 106 ? -10.785 -62.284 18.266 1.00 21.82 106 GLU A N 1
ATOM 886 C CA . GLU A 1 106 ? -10.940 -62.798 19.643 1.00 22.95 106 GLU A CA 1
ATOM 887 C C . GLU A 1 106 ? -12.129 -62.068 20.274 1.00 23.84 106 GLU A C 1
ATOM 888 O O . GLU A 1 106 ? -12.784 -62.683 21.076 1.00 27.35 106 GLU A O 1
ATOM 894 N N . LEU A 1 107 ? -12.403 -60.810 19.938 1.00 23.60 107 LEU A N 1
ATOM 895 C CA . LEU A 1 107 ? -13.609 -60.111 20.447 1.00 24.39 107 LEU A CA 1
ATOM 896 C C . LEU A 1 107 ? -14.867 -60.641 19.754 1.00 24.54 107 LEU A C 1
ATOM 897 O O . LEU A 1 107 ? -15.874 -60.735 20.421 1.00 23.52 107 LEU A O 1
ATOM 902 N N . PHE A 1 108 ? -14.801 -60.979 18.462 1.00 24.72 108 PHE A N 1
ATOM 903 C CA . PHE A 1 108 ? -15.971 -61.380 17.635 1.00 21.51 108 PHE A CA 1
ATOM 904 C C . PHE A 1 108 ? -15.609 -62.638 16.850 1.00 21.36 108 PHE A C 1
ATOM 905 O O . PHE A 1 108 ? -15.342 -62.571 15.648 1.00 21.35 108 PHE A O 1
ATOM 913 N N . PRO A 1 109 ? -15.612 -63.822 17.519 1.00 21.73 109 PRO A N 1
ATOM 914 C CA . PRO A 1 109 ? -15.075 -65.063 16.955 1.00 21.19 109 PRO A CA 1
ATOM 915 C C . PRO A 1 109 ? -15.839 -65.573 15.738 1.00 23.29 109 PRO A C 1
ATOM 916 O O . PRO A 1 109 ? -15.365 -66.516 15.089 1.00 23.00 109 PRO A O 1
ATOM 920 N N . ASP A 1 110 ? -17.016 -64.996 15.496 1.00 27.98 110 ASP A N 1
ATOM 921 C CA . ASP A 1 110 ? -17.859 -65.297 14.304 1.00 32.87 110 ASP A CA 1
ATOM 922 C C . ASP A 1 110 ? -18.036 -64.057 13.415 1.00 29.98 110 ASP A C 1
ATOM 923 O O . ASP A 1 110 ? -18.709 -64.185 12.423 1.00 29.30 110 ASP A O 1
ATOM 928 N N . GLY A 1 111 ? -17.475 -62.900 13.758 1.00 27.57 111 GLY A N 1
ATOM 929 C CA . GLY A 1 111 ? -17.471 -61.740 12.848 1.00 28.56 111 GLY A CA 1
ATOM 930 C C . GLY A 1 111 ? -16.799 -62.077 11.523 1.00 28.03 111 GLY A C 1
ATOM 931 O O . GLY A 1 111 ? -15.766 -62.787 11.528 1.00 30.97 111 GLY A O 1
ATOM 932 N N . THR A 1 112 ? -17.396 -61.622 10.420 1.00 28.19 112 THR A N 1
ATOM 933 C CA . THR A 1 112 ? -16.786 -61.572 9.069 1.00 25.63 112 THR A CA 1
ATOM 934 C C . THR A 1 112 ? -15.815 -60.394 8.983 1.00 22.94 112 THR A C 1
ATOM 935 O O . THR A 1 112 ? -16.165 -59.250 9.425 1.00 21.66 112 THR A O 1
ATOM 939 N N . LEU A 1 113 ? -14.653 -60.661 8.404 1.00 20.85 113 LEU A N 1
ATOM 940 C CA . LEU A 1 113 ? -13.660 -59.622 8.061 1.00 20.61 113 LEU A CA 1
ATOM 941 C C . LEU A 1 113 ? -14.009 -59.110 6.663 1.00 20.00 113 LEU A C 1
ATOM 942 O O . LEU A 1 113 ? -13.996 -59.913 5.723 1.00 19.78 113 LEU A O 1
ATOM 947 N N . TYR A 1 114 ? -14.346 -57.834 6.547 1.00 19.20 114 TYR A N 1
ATOM 948 C CA . TYR A 1 114 ? -14.677 -57.180 5.263 1.00 20.55 114 TYR A CA 1
ATOM 949 C C . TYR A 1 114 ? -13.438 -56.385 4.843 1.00 20.91 114 TYR A C 1
ATOM 950 O O . TYR A 1 114 ? -12.835 -55.657 5.667 1.00 18.51 114 TYR A O 1
ATOM 959 N N . TYR A 1 115 ? -13.061 -56.528 3.581 1.00 22.44 115 TYR A N 1
ATOM 960 C CA . TYR A 1 115 ? -11.884 -55.852 2.982 1.00 23.57 115 TYR A CA 1
ATOM 961 C C . TYR A 1 115 ? -12.135 -55.614 1.481 1.00 22.22 115 TYR A C 1
ATOM 962 O O . TYR A 1 115 ? -12.687 -56.496 0.807 1.00 17.88 115 TYR A O 1
ATOM 971 N N . SER A 1 116 ? -11.720 -54.443 0.983 1.00 23.66 116 SER A N 1
ATOM 972 C CA . SER A 1 116 ? -11.848 -54.001 -0.437 1.00 22.01 116 SER A CA 1
ATOM 973 C C . SER A 1 116 ? -10.873 -54.770 -1.326 1.00 22.98 116 SER A C 1
ATOM 974 O O . SER A 1 116 ? -9.889 -55.314 -0.823 1.00 23.18 116 SER A O 1
ATOM 977 N N . LYS A 1 117 ? -11.157 -54.782 -2.624 1.00 27.15 117 LYS A N 1
ATOM 978 C CA . LYS A 1 117 ? -10.294 -55.358 -3.694 1.00 27.97 117 LYS A CA 1
ATOM 979 C C . LYS A 1 117 ? -8.937 -54.638 -3.760 1.00 25.88 117 LYS A C 1
ATOM 980 O O . LYS A 1 117 ? -8.038 -55.153 -4.447 1.00 26.63 117 LYS A O 1
ATOM 986 N N . ASP A 1 118 ? -8.787 -53.502 -3.081 1.00 23.22 118 ASP A N 1
ATOM 987 C CA . ASP A 1 118 ? -7.543 -52.692 -3.102 1.00 24.16 118 ASP A CA 1
ATOM 988 C C . ASP A 1 118 ? -6.708 -52.979 -1.843 1.00 22.23 118 ASP A C 1
ATOM 989 O O . ASP A 1 118 ? -5.619 -52.417 -1.708 1.00 20.10 118 ASP A O 1
ATOM 994 N N . THR A 1 119 ? -7.193 -53.856 -0.968 1.00 22.71 119 THR A N 1
ATOM 995 C CA . THR A 1 119 ? -6.487 -54.298 0.256 1.00 23.82 119 THR A CA 1
ATOM 996 C C . THR A 1 119 ? -5.162 -54.960 -0.152 1.00 22.35 119 THR A C 1
ATOM 997 O O . THR A 1 119 ? -5.142 -55.695 -1.171 1.00 18.97 119 THR A O 1
ATOM 1001 N N . HIS A 1 120 ? -4.102 -54.647 0.600 1.00 21.56 120 HIS A N 1
ATOM 1002 C CA . HIS A 1 120 ? -2.715 -55.172 0.432 1.00 21.95 120 HIS A CA 1
ATOM 1003 C C . HIS A 1 120 ? -2.712 -56.707 0.464 1.00 20.04 120 HIS A C 1
ATOM 1004 O O . HIS A 1 120 ? -3.420 -57.285 1.290 1.00 18.85 120 HIS A O 1
ATOM 1011 N N . TYR A 1 121 ? -1.940 -57.342 -0.403 1.00 20.92 121 TYR A N 1
ATOM 1012 C CA . TYR A 1 121 ? -1.902 -58.819 -0.564 1.00 24.70 121 TYR A CA 1
ATOM 1013 C C . TYR A 1 121 ? -1.623 -59.490 0.799 1.00 24.90 121 TYR A C 1
ATOM 1014 O O . TYR A 1 121 ? -1.971 -60.642 0.974 1.00 25.18 121 TYR A O 1
ATOM 1023 N N . SER A 1 122 ? -1.007 -58.803 1.761 1.00 26.99 122 SER A N 1
ATOM 1024 C CA . SER A 1 122 ? -0.689 -59.374 3.098 1.00 28.16 122 SER A CA 1
ATOM 1025 C C . SER A 1 122 ? -1.958 -59.901 3.770 1.00 28.80 122 SER A C 1
ATOM 1026 O O . SER A 1 122 ? -1.865 -60.844 4.554 1.00 30.04 122 SER A O 1
ATOM 1029 N N . VAL A 1 123 ? -3.111 -59.324 3.453 1.00 29.45 123 VAL A N 1
ATOM 1030 C CA . VAL A 1 123 ? -4.401 -59.687 4.099 1.00 28.30 123 VAL A CA 1
ATOM 1031 C C . VAL A 1 123 ? -4.812 -61.112 3.718 1.00 25.19 123 VAL A C 1
ATOM 1032 O O . VAL A 1 123 ? -5.541 -61.724 4.507 1.00 21.34 123 VAL A O 1
ATOM 1036 N N . ALA A 1 124 ? -4.386 -61.628 2.571 1.00 24.24 124 ALA A N 1
ATOM 1037 C CA . ALA A 1 124 ? -4.666 -63.032 2.211 1.00 25.38 124 ALA A CA 1
ATOM 1038 C C . ALA A 1 124 ? -3.904 -63.930 3.195 1.00 26.02 124 ALA A C 1
ATOM 1039 O O . ALA A 1 124 ? -4.483 -64.928 3.662 1.00 23.78 124 ALA A O 1
ATOM 1041 N N . LYS A 1 125 ? -2.675 -63.548 3.545 1.00 25.52 125 LYS A N 1
ATOM 1042 C CA . LYS A 1 125 ? -1.857 -64.328 4.499 1.00 28.40 125 LYS A CA 1
ATOM 1043 C C . LYS A 1 125 ? -2.558 -64.286 5.856 1.00 26.66 125 LYS A C 1
ATOM 1044 O O . LYS A 1 125 ? -2.783 -65.350 6.417 1.00 29.87 125 LYS A O 1
ATOM 1050 N N . ILE A 1 126 ? -2.907 -63.098 6.337 1.00 24.07 126 ILE A N 1
ATOM 1051 C CA . ILE A 1 126 ? -3.539 -62.911 7.667 1.00 24.26 126 ILE A CA 1
ATOM 1052 C C . ILE A 1 126 ? -4.809 -63.765 7.742 1.00 24.22 126 ILE A C 1
ATOM 1053 O O . ILE A 1 126 ? -4.957 -64.454 8.739 1.00 24.32 126 ILE A O 1
ATOM 1058 N N . VAL A 1 127 ? -5.662 -63.735 6.715 1.00 23.80 127 VAL A N 1
ATOM 1059 C CA . VAL A 1 127 ? -6.961 -64.464 6.680 1.00 22.82 127 VAL A CA 1
ATOM 1060 C C . VAL A 1 127 ? -6.708 -65.982 6.719 1.00 24.15 127 VAL A C 1
ATOM 1061 O O . VAL A 1 127 ? -7.423 -66.665 7.466 1.00 22.78 127 VAL A O 1
ATOM 1065 N N . LYS A 1 128 ? -5.768 -66.516 5.934 1.00 25.55 128 LYS A N 1
ATOM 1066 C CA . LYS A 1 128 ? -5.496 -67.973 5.923 1.00 29.18 128 LYS A CA 1
ATOM 1067 C C . LYS A 1 128 ? -4.904 -68.417 7.271 1.00 27.01 128 LYS A C 1
ATOM 1068 O O . LYS A 1 128 ? -5.436 -69.361 7.864 1.00 28.42 128 LYS A O 1
ATOM 1074 N N . LEU A 1 129 ? -3.871 -67.737 7.747 1.00 25.19 129 LEU A N 1
ATOM 1075 C CA . LEU A 1 129 ? -3.227 -67.976 9.061 1.00 25.93 129 LEU A CA 1
ATOM 1076 C C . LEU A 1 129 ? -4.297 -68.048 10.155 1.00 21.90 129 LEU A C 1
ATOM 1077 O O . LEU A 1 129 ? -4.263 -69.016 10.929 1.00 19.39 129 LEU A O 1
ATOM 1082 N N . LEU A 1 130 ? -5.172 -67.046 10.228 1.00 17.35 130 LEU A N 1
ATOM 1083 C CA . LEU A 1 130 ? -6.083 -66.819 11.377 1.00 16.90 130 LEU A CA 1
ATOM 1084 C C . LEU A 1 130 ? -7.404 -67.596 11.250 1.00 17.31 130 LEU A C 1
ATOM 1085 O O . LEU A 1 130 ? -8.170 -67.541 12.229 1.00 15.73 130 LEU A O 1
ATOM 1090 N N . ARG A 1 131 ? -7.635 -68.334 10.150 1.00 17.09 131 ARG A N 1
ATOM 1091 C CA . ARG A 1 131 ? -8.876 -69.124 9.889 1.00 18.97 131 ARG A CA 1
ATOM 1092 C C . ARG A 1 131 ? -10.097 -68.263 10.197 1.00 18.71 131 ARG A C 1
ATOM 1093 O O . ARG A 1 131 ? -11.037 -68.733 10.899 1.00 18.30 131 ARG A O 1
ATOM 1101 N N . ILE A 1 132 ? -10.073 -67.028 9.726 1.00 19.57 132 ILE A N 1
ATOM 1102 C CA . ILE A 1 132 ? -11.152 -66.046 10.038 1.00 20.95 132 ILE A CA 1
ATOM 1103 C C . ILE A 1 132 ? -12.124 -66.021 8.855 1.00 20.67 132 ILE A C 1
ATOM 1104 O O . ILE A 1 132 ? -11.688 -66.153 7.723 1.00 21.26 132 ILE A O 1
ATOM 1109 N N . LYS A 1 133 ? -13.413 -65.938 9.134 1.00 25.05 133 LYS A N 1
ATOM 1110 C CA . LYS A 1 133 ? -14.477 -65.655 8.132 1.00 27.88 133 LYS A CA 1
ATOM 1111 C C . LYS A 1 133 ? -14.186 -64.295 7.483 1.00 24.39 133 LYS A C 1
ATOM 1112 O O . LYS A 1 133 ? -13.893 -63.337 8.200 1.00 24.16 133 LYS A O 1
ATOM 1118 N N . SER A 1 134 ? -14.220 -64.243 6.159 1.00 22.95 134 SER A N 1
ATOM 1119 C CA . SER A 1 134 ? -13.863 -63.056 5.350 1.00 22.78 134 SER A CA 1
ATOM 1120 C C . SER A 1 134 ? -14.883 -62.856 4.218 1.00 23.04 134 SER A C 1
ATOM 1121 O O . SER A 1 134 ? -15.546 -63.811 3.798 1.00 23.62 134 SER A O 1
ATOM 1124 N N . GLN A 1 135 ? -15.037 -61.617 3.771 1.00 23.13 135 GLN A N 1
ATOM 1125 C CA . GLN A 1 135 ? -15.930 -61.267 2.632 1.00 22.52 135 GLN A CA 1
ATOM 1126 C C . GLN A 1 135 ? -15.258 -60.147 1.837 1.00 20.14 135 GLN A C 1
ATOM 1127 O O . GLN A 1 135 ? -15.095 -59.046 2.391 1.00 18.92 135 GLN A O 1
ATOM 1133 N N . LEU A 1 136 ? -14.894 -60.428 0.594 1.00 21.22 136 LEU A N 1
ATOM 1134 C CA . LEU A 1 136 ? -14.399 -59.407 -0.365 1.00 23.95 136 LEU A CA 1
ATOM 1135 C C . LEU A 1 136 ? -15.486 -58.353 -0.614 1.00 24.84 136 LEU A C 1
ATOM 1136 O O . LEU A 1 136 ? -16.665 -58.721 -0.790 1.00 24.72 136 LEU A O 1
ATOM 1141 N N . VAL A 1 137 ? -15.098 -57.084 -0.606 1.00 24.25 137 VAL A N 1
ATOM 1142 C CA . VAL A 1 137 ? -15.980 -55.946 -0.974 1.00 24.02 137 VAL A CA 1
ATOM 1143 C C . VAL A 1 137 ? -15.380 -55.272 -2.202 1.00 25.22 137 VAL A C 1
ATOM 1144 O O . VAL A 1 137 ? -14.136 -55.331 -2.364 1.00 21.96 137 VAL A O 1
ATOM 1148 N N . ASP A 1 138 ? -16.264 -54.734 -3.047 1.00 25.31 138 ASP A N 1
ATOM 1149 C CA . ASP A 1 138 ? -15.894 -54.074 -4.314 1.00 26.16 138 ASP A CA 1
ATOM 1150 C C . ASP A 1 138 ? -15.108 -52.807 -3.980 1.00 25.56 138 ASP A C 1
ATOM 1151 O O . ASP A 1 138 ? -15.167 -52.332 -2.829 1.00 24.46 138 ASP A O 1
ATOM 1156 N N . SER A 1 139 ? -14.432 -52.249 -4.977 1.00 27.83 139 SER A N 1
ATOM 1157 C CA . SER A 1 139 ? -13.716 -50.955 -4.874 1.00 29.43 139 SER A CA 1
ATOM 1158 C C . SER A 1 139 ? -14.376 -49.951 -5.817 1.00 29.00 139 SER A C 1
ATOM 1159 O O . SER A 1 139 ? -14.837 -50.392 -6.887 1.00 26.75 139 SER A O 1
ATOM 1162 N N . LEU A 1 140 ? -14.368 -48.672 -5.433 1.00 26.97 140 LEU A N 1
ATOM 1163 C CA . LEU A 1 140 ? -14.572 -47.522 -6.342 1.00 29.19 140 LEU A CA 1
ATOM 1164 C C . LEU A 1 140 ? -13.335 -47.374 -7.234 1.00 33.92 140 LEU A C 1
ATOM 1165 O O . LEU A 1 140 ? -12.286 -47.940 -6.926 1.00 32.89 140 LEU A O 1
ATOM 1170 N N . PRO A 1 141 ? -13.423 -46.629 -8.366 1.00 36.07 141 PRO A N 1
ATOM 1171 C CA . PRO A 1 141 ? -12.293 -46.467 -9.301 1.00 36.88 141 PRO A CA 1
ATOM 1172 C C . PRO A 1 141 ? -11.038 -45.884 -8.632 1.00 32.83 141 PRO A C 1
ATOM 1173 O O . PRO A 1 141 ? -9.954 -46.179 -9.015 1.00 30.61 141 PRO A O 1
ATOM 1177 N N . ASN A 1 142 ? -11.314 -44.952 -7.733 1.00 32.44 142 ASN A N 1
ATOM 1178 C CA . ASN A 1 142 ? -10.498 -44.339 -6.661 1.00 31.71 142 ASN A CA 1
ATOM 1179 C C . ASN A 1 142 ? -9.564 -45.299 -5.896 1.00 32.92 142 ASN A C 1
ATOM 1180 O O . ASN A 1 142 ? -8.564 -44.823 -5.307 1.00 32.46 142 ASN A O 1
ATOM 1185 N N . GLY A 1 143 ? -9.973 -46.555 -5.732 1.00 29.85 143 GLY A N 1
ATOM 1186 C CA . GLY A 1 143 ? -9.350 -47.500 -4.795 1.00 32.01 143 GLY A CA 1
ATOM 1187 C C . GLY A 1 143 ? -9.999 -47.491 -3.412 1.00 28.00 143 GLY A C 1
ATOM 1188 O O . GLY A 1 143 ? -9.567 -48.286 -2.595 1.00 30.84 143 GLY A O 1
ATOM 1189 N N . GLU A 1 144 ? -10.990 -46.645 -3.143 1.00 24.65 144 GLU A N 1
ATOM 1190 C CA . GLU A 1 144 ? -11.736 -46.673 -1.860 1.00 23.73 144 GLU A CA 1
ATOM 1191 C C . GLU A 1 144 ? -12.716 -47.842 -1.876 1.00 24.31 144 GLU A C 1
ATOM 1192 O O . GLU A 1 144 ? -13.147 -48.246 -2.965 1.00 26.49 144 GLU A O 1
ATOM 1198 N N . ILE A 1 145 ? -13.024 -48.382 -0.696 1.00 22.39 145 ILE A N 1
ATOM 1199 C CA . ILE A 1 145 ? -14.026 -49.463 -0.522 1.00 21.24 145 ILE A CA 1
ATOM 1200 C C . ILE A 1 145 ? -15.376 -48.940 -1.035 1.00 20.49 145 ILE A C 1
ATOM 1201 O O . ILE A 1 145 ? -15.727 -47.772 -0.721 1.00 17.24 145 ILE A O 1
ATOM 1206 N N . ASP A 1 146 ? -16.066 -49.755 -1.841 1.00 20.71 146 ASP A N 1
ATOM 1207 C CA . ASP A 1 146 ? -17.465 -49.500 -2.259 1.00 21.64 146 ASP A CA 1
ATOM 1208 C C . ASP A 1 146 ? -18.337 -49.619 -1.006 1.00 20.60 146 ASP A C 1
ATOM 1209 O O . ASP A 1 146 ? -18.748 -50.745 -0.640 1.00 19.29 146 ASP A O 1
ATOM 1214 N N . TYR A 1 147 ? -18.588 -48.481 -0.377 1.00 21.63 147 TYR A N 1
ATOM 1215 C CA . TYR A 1 147 ? -19.330 -48.353 0.895 1.00 23.80 147 TYR A CA 1
ATOM 1216 C C . TYR A 1 147 ? -20.701 -48.995 0.723 1.00 24.12 147 TYR A C 1
ATOM 1217 O O . TYR A 1 147 ? -21.149 -49.712 1.644 1.00 23.87 147 TYR A O 1
ATOM 1226 N N . ASP A 1 148 ? -21.335 -48.787 -0.432 1.00 24.27 148 ASP A N 1
ATOM 1227 C CA . ASP A 1 148 ? -22.725 -49.270 -0.644 1.00 24.69 148 ASP A CA 1
ATOM 1228 C C . ASP A 1 148 ? -22.689 -50.802 -0.687 1.00 23.66 148 ASP A C 1
ATOM 1229 O O . ASP A 1 148 ? -23.533 -51.444 -0.065 1.00 26.21 148 ASP A O 1
ATOM 1234 N N . ASP A 1 149 ? -21.711 -51.374 -1.362 1.00 23.53 149 ASP A N 1
ATOM 1235 C CA . ASP A 1 149 ? -21.557 -52.846 -1.445 1.00 23.64 149 ASP A CA 1
ATOM 1236 C C . ASP A 1 149 ? -21.284 -53.426 -0.045 1.00 24.45 149 ASP A C 1
ATOM 1237 O O . ASP A 1 149 ? -21.691 -54.576 0.227 1.00 24.84 149 ASP A O 1
ATOM 1242 N N . LEU A 1 150 ? -20.573 -52.674 0.795 1.00 22.66 150 LEU A N 1
ATOM 1243 C CA . LEU A 1 150 ? -20.163 -53.139 2.132 1.00 22.15 150 LEU A CA 1
ATOM 1244 C C . LEU A 1 150 ? -21.429 -53.315 2.957 1.00 21.46 150 LEU A C 1
ATOM 1245 O O . LEU A 1 150 ? -21.607 -54.392 3.580 1.00 22.07 150 LEU A O 1
ATOM 1250 N N . ILE A 1 151 ? -22.243 -52.268 2.979 1.00 21.51 151 ILE A N 1
ATOM 1251 C CA . ILE A 1 151 ? -23.490 -52.213 3.783 1.00 22.53 151 ILE A CA 1
ATOM 1252 C C . ILE A 1 151 ? -24.446 -53.279 3.224 1.00 22.26 151 ILE A C 1
ATOM 1253 O O . ILE A 1 151 ? -25.101 -53.960 3.982 1.00 21.41 151 ILE A O 1
ATOM 1258 N N . SER A 1 152 ? -24.484 -53.453 1.920 1.00 22.09 152 SER A N 1
ATOM 1259 C CA . SER A 1 152 ? -25.409 -54.401 1.275 1.00 22.89 152 SER A CA 1
ATOM 1260 C C . SER A 1 152 ? -24.999 -55.833 1.660 1.00 23.92 152 SER A C 1
ATOM 1261 O O . SER A 1 152 ? -25.905 -56.699 1.900 1.00 21.98 152 SER A O 1
ATOM 1264 N N . LYS A 1 153 ? -23.692 -56.091 1.746 1.00 24.37 153 LYS A N 1
ATOM 1265 C CA . LYS A 1 153 ? -23.179 -57.443 2.100 1.00 24.23 153 LYS A CA 1
ATOM 1266 C C . LYS A 1 153 ? -23.418 -57.687 3.585 1.00 23.33 153 LYS A C 1
ATOM 1267 O O . LYS A 1 153 ? -23.846 -58.802 3.931 1.00 20.94 153 LYS A O 1
ATOM 1273 N N . ILE A 1 154 ? -23.242 -56.663 4.413 1.00 23.34 154 ILE A N 1
ATOM 1274 C CA . ILE A 1 154 ? -23.478 -56.812 5.870 1.00 24.60 154 ILE A CA 1
ATOM 1275 C C . ILE A 1 154 ? -24.934 -57.222 6.097 1.00 26.87 154 ILE A C 1
ATOM 1276 O O . ILE A 1 154 ? -25.120 -58.299 6.671 1.00 29.13 154 ILE A O 1
ATOM 1281 N N . LYS A 1 155 ? -25.912 -56.443 5.618 1.00 30.95 155 LYS A N 1
ATOM 1282 C CA . LYS A 1 155 ? -27.376 -56.751 5.715 1.00 31.91 155 LYS A CA 1
ATOM 1283 C C . LYS A 1 155 ? -27.660 -58.170 5.208 1.00 32.16 155 LYS A C 1
ATOM 1284 O O . LYS A 1 155 ? -28.345 -58.920 5.901 1.00 31.69 155 LYS A O 1
ATOM 1290 N N . GLN A 1 156 ? -27.162 -58.504 4.024 1.00 33.69 156 GLN A N 1
ATOM 1291 C CA . GLN A 1 156 ? -27.396 -59.805 3.364 1.00 37.15 156 GLN A CA 1
ATOM 1292 C C . GLN A 1 156 ? -26.909 -60.947 4.267 1.00 40.38 156 GLN A C 1
ATOM 1293 O O . GLN A 1 156 ? -27.650 -61.920 4.397 1.00 36.43 156 GLN A O 1
ATOM 1299 N N . ASP A 1 157 ? -25.680 -60.865 4.804 1.00 42.34 157 ASP A N 1
ATOM 1300 C CA . ASP A 1 157 ? -25.055 -61.943 5.626 1.00 43.38 157 ASP A CA 1
ATOM 1301 C C . ASP A 1 157 ? -25.733 -61.946 7.005 1.00 43.31 157 ASP A C 1
ATOM 1302 O O . ASP A 1 157 ? -25.461 -62.845 7.814 1.00 42.18 157 ASP A O 1
ATOM 1307 N N . ASP A 1 158 ? -26.572 -60.943 7.269 1.00 41.78 158 ASP A N 1
ATOM 1308 C CA . ASP A 1 158 ? -27.214 -60.713 8.586 1.00 41.21 158 ASP A CA 1
ATOM 1309 C C . ASP A 1 158 ? -26.114 -60.664 9.669 1.00 37.16 158 ASP A C 1
ATOM 1310 O O . ASP A 1 158 ? -26.369 -61.072 10.816 1.00 37.80 158 ASP A O 1
ATOM 1315 N N . GLU A 1 159 ? -24.939 -60.120 9.324 1.00 35.91 159 GLU A N 1
ATOM 1316 C CA . GLU A 1 159 ? -23.743 -60.009 10.196 1.00 29.92 159 GLU A CA 1
ATOM 1317 C C . GLU A 1 159 ? -24.007 -59.017 11.337 1.00 28.81 159 GLU A C 1
ATOM 1318 O O . GLU A 1 159 ? -24.224 -57.828 11.088 1.00 26.81 159 GLU A O 1
ATOM 1324 N N . LYS A 1 160 ? -23.933 -59.505 12.569 1.00 31.99 160 LYS A N 1
ATOM 1325 C CA . LYS A 1 160 ? -24.185 -58.738 13.820 1.00 34.48 160 LYS A CA 1
ATOM 1326 C C . LYS A 1 160 ? -22.910 -58.027 14.287 1.00 31.07 160 LYS A C 1
ATOM 1327 O O . LYS A 1 160 ? -23.056 -57.029 15.025 1.00 32.41 160 LYS A O 1
ATOM 1333 N N . HIS A 1 161 ? -21.721 -58.549 13.933 1.00 26.79 161 HIS A N 1
ATOM 1334 C CA . HIS A 1 161 ? -20.403 -58.104 14.467 1.00 25.37 161 HIS A CA 1
ATOM 1335 C C . HIS A 1 161 ? -19.361 -58.016 13.349 1.00 23.26 161 HIS A C 1
ATOM 1336 O O . HIS A 1 161 ? -18.387 -58.768 13.338 1.00 21.72 161 HIS A O 1
ATOM 1343 N N . PRO A 1 162 ? -19.510 -57.093 12.373 1.00 21.44 162 PRO A N 1
ATOM 1344 C CA . PRO A 1 162 ? -18.561 -56.980 11.273 1.00 21.05 162 PRO A CA 1
ATOM 1345 C C . PRO A 1 162 ? -17.176 -56.512 11.754 1.00 17.98 162 PRO A C 1
ATOM 1346 O O . PRO A 1 162 ? -17.063 -55.664 12.629 1.00 17.08 162 PRO A O 1
ATOM 1350 N N . ILE A 1 163 ? -16.145 -57.078 11.140 1.00 16.87 163 ILE A N 1
ATOM 1351 C CA . ILE A 1 163 ? -14.727 -56.705 11.392 1.00 17.39 163 ILE A CA 1
ATOM 1352 C C . ILE A 1 163 ? -14.272 -55.987 10.126 1.00 16.41 163 ILE A C 1
ATOM 1353 O O . ILE A 1 163 ? -14.196 -56.623 9.081 1.00 16.71 163 ILE A O 1
ATOM 1358 N N . ILE A 1 164 ? -14.150 -54.670 10.214 1.00 16.19 164 ILE A N 1
ATOM 1359 C CA . ILE A 1 164 ? -13.749 -53.817 9.075 1.00 17.16 164 ILE A CA 1
ATOM 1360 C C . ILE A 1 164 ? -12.232 -53.738 9.016 1.00 17.56 164 ILE A C 1
ATOM 1361 O O . ILE A 1 164 ? -11.616 -53.194 9.931 1.00 17.74 164 ILE A O 1
ATOM 1366 N N . PHE A 1 165 ? -11.674 -54.204 7.907 1.00 19.09 165 PHE A N 1
ATOM 1367 C CA . PHE A 1 165 ? -10.260 -53.979 7.545 1.00 19.08 165 PHE A CA 1
ATOM 1368 C C . PHE A 1 165 ? -10.206 -52.702 6.696 1.00 18.47 165 PHE A C 1
ATOM 1369 O O . PHE A 1 165 ? -10.372 -52.777 5.475 1.00 17.62 165 PHE A O 1
ATOM 1377 N N . ALA A 1 166 ? -9.973 -51.564 7.352 1.00 18.73 166 ALA A N 1
ATOM 1378 C CA . ALA A 1 166 ? -9.995 -50.207 6.749 1.00 19.98 166 ALA A CA 1
ATOM 1379 C C . ALA A 1 166 ? -8.623 -49.845 6.165 1.00 20.72 166 ALA A C 1
ATOM 1380 O O . ALA A 1 166 ? -7.645 -49.693 6.938 1.00 19.54 166 ALA A O 1
ATOM 1382 N N . ASN A 1 167 ? -8.552 -49.686 4.845 1.00 21.09 167 ASN A N 1
ATOM 1383 C CA . ASN A 1 167 ? -7.275 -49.343 4.163 1.00 20.58 167 ASN A CA 1
ATOM 1384 C C . ASN A 1 167 ? -7.041 -47.845 4.311 1.00 20.53 167 ASN A C 1
ATOM 1385 O O . ASN A 1 167 ? -7.724 -47.110 3.618 1.00 23.27 167 ASN A O 1
ATOM 1390 N N . ILE A 1 168 ? -6.169 -47.413 5.216 1.00 20.02 168 ILE A N 1
ATOM 1391 C CA . ILE A 1 168 ? -5.724 -45.994 5.282 1.00 20.14 168 ILE A CA 1
ATOM 1392 C C . ILE A 1 168 ? -4.454 -45.851 4.426 1.00 21.02 168 ILE A C 1
ATOM 1393 O O . ILE A 1 168 ? -3.317 -45.815 4.992 1.00 19.71 168 ILE A O 1
ATOM 1398 N N . GLY A 1 169 ? -4.635 -45.741 3.103 1.00 20.61 169 GLY A N 1
ATOM 1399 C CA . GLY A 1 169 ? -3.536 -45.555 2.136 1.00 20.79 169 GLY A CA 1
ATOM 1400 C C . GLY A 1 169 ? -3.248 -46.840 1.380 1.00 20.79 169 GLY A C 1
ATOM 1401 O O . GLY A 1 169 ? -2.259 -47.519 1.679 1.00 24.20 169 GLY A O 1
ATOM 1402 N N . THR A 1 170 ? -4.123 -47.149 0.443 1.00 21.35 170 THR A N 1
ATOM 1403 C CA . THR A 1 170 ? -4.081 -48.280 -0.506 1.00 23.65 170 THR A CA 1
ATOM 1404 C C . THR A 1 170 ? -2.692 -48.366 -1.158 1.00 24.47 170 THR A C 1
ATOM 1405 O O . THR A 1 170 ? -2.063 -47.303 -1.416 1.00 23.05 170 THR A O 1
ATOM 1409 N N . THR A 1 171 ? -2.207 -49.582 -1.416 1.00 26.35 171 THR A N 1
ATOM 1410 C CA . THR A 1 171 ? -0.833 -49.762 -1.936 1.00 29.18 171 THR A CA 1
ATOM 1411 C C . THR A 1 171 ? -0.787 -49.131 -3.323 1.00 28.94 171 THR A C 1
ATOM 1412 O O . THR A 1 171 ? 0.085 -48.255 -3.531 1.00 30.31 171 THR A O 1
ATOM 1416 N N . VAL A 1 172 ? -1.705 -49.529 -4.209 1.00 25.22 172 VAL A N 1
ATOM 1417 C CA . VAL A 1 172 ? -1.634 -49.152 -5.646 1.00 24.11 172 VAL A CA 1
ATOM 1418 C C . VAL A 1 172 ? -2.056 -47.690 -5.833 1.00 24.34 172 VAL A C 1
ATOM 1419 O O . VAL A 1 172 ? -1.304 -47.000 -6.533 1.00 27.07 172 VAL A O 1
ATOM 1423 N N . ARG A 1 173 ? -3.152 -47.217 -5.214 1.00 21.47 173 ARG A N 1
ATOM 1424 C CA . ARG A 1 173 ? -3.825 -45.948 -5.589 1.00 20.78 173 ARG A CA 1
ATOM 1425 C C . ARG A 1 173 ? -3.752 -44.921 -4.469 1.00 20.38 173 ARG A C 1
ATOM 1426 O O . ARG A 1 173 ? -4.200 -43.779 -4.669 1.00 20.08 173 ARG A O 1
ATOM 1434 N N . GLY A 1 174 ? -3.257 -45.278 -3.297 1.00 21.28 174 GLY A N 1
ATOM 1435 C CA . GLY A 1 174 ? -3.221 -44.312 -2.175 1.00 20.06 174 GLY A CA 1
ATOM 1436 C C . GLY A 1 174 ? -4.606 -43.870 -1.714 1.00 18.50 174 GLY A C 1
ATOM 1437 O O . GLY A 1 174 ? -4.723 -42.790 -1.134 1.00 16.02 174 GLY A O 1
ATOM 1438 N N . ALA A 1 175 ? -5.610 -44.727 -1.875 1.00 20.09 175 ALA A N 1
ATOM 1439 C CA . ALA A 1 175 ? -6.995 -44.477 -1.410 1.00 21.45 175 ALA A CA 1
ATOM 1440 C C . ALA A 1 175 ? -7.050 -44.552 0.110 1.00 22.54 175 ALA A C 1
ATOM 1441 O O . ALA A 1 175 ? -6.290 -45.366 0.712 1.00 21.00 175 ALA A O 1
ATOM 1443 N N . ILE A 1 176 ? -7.969 -43.791 0.697 1.00 23.96 176 ILE A N 1
ATOM 1444 C CA . ILE A 1 176 ? -8.257 -43.853 2.156 1.00 24.50 176 ILE A CA 1
ATOM 1445 C C . ILE A 1 176 ? -9.741 -44.139 2.377 1.00 27.17 176 ILE A C 1
ATOM 1446 O O . ILE A 1 176 ? -10.573 -43.216 2.074 1.00 25.30 176 ILE A O 1
ATOM 1451 N N . ASP A 1 177 ? -10.033 -45.374 2.845 1.00 24.44 177 ASP A N 1
ATOM 1452 C CA . ASP A 1 177 ? -11.391 -45.830 3.244 1.00 23.05 177 ASP A CA 1
ATOM 1453 C C . ASP A 1 177 ? -11.902 -44.823 4.274 1.00 23.50 177 ASP A C 1
ATOM 1454 O O . ASP A 1 177 ? -11.174 -44.551 5.226 1.00 23.79 177 ASP A O 1
ATOM 1459 N N . ASP A 1 178 ? -13.062 -44.208 4.026 1.00 22.91 178 ASP A N 1
ATOM 1460 C CA . ASP A 1 178 ? -13.639 -43.155 4.907 1.00 23.64 178 ASP A CA 1
ATOM 1461 C C . ASP A 1 178 ? -14.300 -43.812 6.117 1.00 24.30 178 ASP A C 1
ATOM 1462 O O . ASP A 1 178 ? -15.398 -44.411 5.952 1.00 27.79 178 ASP A O 1
ATOM 1467 N N . ILE A 1 179 ? -13.692 -43.706 7.290 1.00 25.07 179 ILE A N 1
ATOM 1468 C CA . ILE A 1 179 ? -14.150 -44.467 8.488 1.00 26.81 179 ILE A CA 1
ATOM 1469 C C . ILE A 1 179 ? -15.313 -43.709 9.145 1.00 28.46 179 ILE A C 1
ATOM 1470 O O . ILE A 1 179 ? -16.136 -44.343 9.843 1.00 29.14 179 ILE A O 1
ATOM 1475 N N . SER A 1 180 ? -15.431 -42.411 8.892 1.00 28.76 180 SER A N 1
ATOM 1476 C CA . SER A 1 180 ? -16.597 -41.607 9.338 1.00 29.08 180 SER A CA 1
ATOM 1477 C C . SER A 1 180 ? -17.862 -42.132 8.645 1.00 27.15 180 SER A C 1
ATOM 1478 O O . SER A 1 180 ? -18.848 -42.420 9.325 1.00 27.85 180 SER A O 1
ATOM 1481 N N . LYS A 1 181 ? -17.795 -42.288 7.330 1.00 24.90 181 LYS A N 1
ATOM 1482 C CA . LYS A 1 181 ? -18.897 -42.794 6.489 1.00 26.31 181 LYS A CA 1
ATOM 1483 C C . LYS A 1 181 ? -19.197 -44.245 6.871 1.00 25.58 181 LYS A C 1
ATOM 1484 O O . LYS A 1 181 ? -20.376 -44.556 7.085 1.00 26.18 181 LYS A O 1
ATOM 1490 N N . ILE A 1 182 ? -18.174 -45.102 6.941 1.00 24.31 182 ILE A N 1
ATOM 1491 C CA . ILE A 1 182 ? -18.344 -46.538 7.309 1.00 22.81 182 ILE A CA 1
ATOM 1492 C C . ILE A 1 182 ? -19.132 -46.596 8.627 1.00 22.12 182 ILE A C 1
ATOM 1493 O O . ILE A 1 182 ? -20.164 -47.298 8.656 1.00 21.98 182 ILE A O 1
ATOM 1498 N N . GLN A 1 183 ? -18.739 -45.831 9.648 1.00 20.62 183 GLN A N 1
ATOM 1499 C CA . GLN A 1 183 ? -19.366 -45.922 10.998 1.00 22.88 183 GLN A CA 1
ATOM 1500 C C . GLN A 1 183 ? -20.798 -45.352 10.962 1.00 24.12 183 GLN A C 1
ATOM 1501 O O . GLN A 1 183 ? -21.661 -45.928 11.592 1.00 26.53 183 GLN A O 1
ATOM 1507 N N . ALA A 1 184 ? -21.049 -44.248 10.264 1.00 24.66 184 ALA A N 1
ATOM 1508 C CA . ALA A 1 184 ? -22.403 -43.650 10.113 1.00 25.84 184 ALA A CA 1
ATOM 1509 C C . ALA A 1 184 ? -23.353 -44.639 9.413 1.00 23.91 184 ALA A C 1
ATOM 1510 O O . ALA A 1 184 ? -24.499 -44.796 9.882 1.00 25.72 184 ALA A O 1
ATOM 1512 N N . MET A 1 185 ? -22.871 -45.300 8.361 1.00 22.09 185 MET A N 1
ATOM 1513 C CA . MET A 1 185 ? -23.648 -46.199 7.477 1.00 21.68 185 MET A CA 1
ATOM 1514 C C . MET A 1 185 ? -23.955 -47.513 8.199 1.00 22.39 185 MET A C 1
ATOM 1515 O O . MET A 1 185 ? -25.029 -48.056 8.016 1.00 23.31 185 MET A O 1
ATOM 1520 N N . ILE A 1 186 ? -23.030 -48.014 9.000 1.00 24.60 186 ILE A N 1
ATOM 1521 C CA . ILE A 1 186 ? -23.237 -49.263 9.776 1.00 24.93 186 ILE A CA 1
ATOM 1522 C C . ILE A 1 186 ? -24.169 -48.899 10.943 1.00 25.94 186 ILE A C 1
ATOM 1523 O O . ILE A 1 186 ? -25.084 -49.667 11.220 1.00 24.66 186 ILE A O 1
ATOM 1528 N N . GLY A 1 187 ? -23.971 -47.740 11.574 1.00 27.97 187 GLY A N 1
ATOM 1529 C CA . GLY A 1 187 ? -24.921 -47.186 12.560 1.00 30.92 187 GLY A CA 1
ATOM 1530 C C . GLY A 1 187 ? -26.341 -47.177 11.999 1.00 34.12 187 GLY A C 1
ATOM 1531 O O . GLY A 1 187 ? -27.263 -47.673 12.691 1.00 30.73 187 GLY A O 1
ATOM 1532 N N . GLU A 1 188 ? -26.487 -46.737 10.743 1.00 36.20 188 GLU A N 1
ATOM 1533 C CA . GLU A 1 188 ? -27.784 -46.600 10.023 1.00 35.88 188 GLU A CA 1
ATOM 1534 C C . GLU A 1 188 ? -28.431 -47.996 9.885 1.00 34.82 188 GLU A C 1
ATOM 1535 O O . GLU A 1 188 ? -29.684 -48.060 9.873 1.00 37.64 188 GLU A O 1
ATOM 1541 N N . LEU A 1 189 ? -27.642 -49.079 9.861 1.00 31.80 189 LEU A N 1
ATOM 1542 C CA . LEU A 1 189 ? -28.146 -50.485 9.904 1.00 30.64 189 LEU A CA 1
ATOM 1543 C C . LEU A 1 189 ? -28.582 -50.894 11.320 1.00 31.46 189 LEU A C 1
ATOM 1544 O O . LEU A 1 189 ? -29.079 -52.009 11.477 1.00 33.79 189 LEU A O 1
ATOM 1549 N N . GLY A 1 190 ? -28.364 -50.087 12.347 1.00 32.65 190 GLY A N 1
ATOM 1550 C CA . GLY A 1 190 ? -28.755 -50.493 13.709 1.00 33.86 190 GLY A CA 1
ATOM 1551 C C . GLY A 1 190 ? -27.758 -51.439 14.366 1.00 36.09 190 GLY A C 1
ATOM 1552 O O . GLY A 1 190 ? -28.162 -52.132 15.315 1.00 38.08 190 GLY A O 1
ATOM 1553 N N . ILE A 1 191 ? -26.496 -51.456 13.909 1.00 35.33 191 ILE A N 1
ATOM 1554 C CA . ILE A 1 191 ? -25.341 -52.068 14.627 1.00 29.58 191 ILE A CA 1
ATOM 1555 C C . ILE A 1 191 ? -24.675 -50.990 15.483 1.00 30.48 191 ILE A C 1
ATOM 1556 O O . ILE A 1 191 ? -24.274 -49.945 14.957 1.00 31.48 191 ILE A O 1
ATOM 1561 N N . LYS A 1 192 ? -24.598 -51.224 16.788 1.00 35.09 192 LYS A N 1
ATOM 1562 C CA . LYS A 1 192 ? -24.024 -50.294 17.792 1.00 34.48 192 LYS A CA 1
ATOM 1563 C C . LYS A 1 192 ? -22.507 -50.407 17.688 1.00 31.20 192 LYS A C 1
ATOM 1564 O O . LYS A 1 192 ? -22.023 -51.523 17.420 1.00 27.13 192 LYS A O 1
ATOM 1570 N N . ARG A 1 193 ? -21.804 -49.292 17.891 1.00 32.72 193 ARG A N 1
ATOM 1571 C CA . ARG A 1 193 ? -20.325 -49.182 17.752 1.00 31.81 193 ARG A CA 1
ATOM 1572 C C . ARG A 1 193 ? -19.632 -50.273 18.583 1.00 30.40 193 ARG A C 1
ATOM 1573 O O . ARG A 1 193 ? -18.746 -50.911 18.025 1.00 28.36 193 ARG A O 1
ATOM 1581 N N . GLU A 1 194 ? -20.091 -50.545 19.816 1.00 31.94 194 GLU A N 1
ATOM 1582 C CA . GLU A 1 194 ? -19.461 -51.515 20.759 1.00 31.60 194 GLU A CA 1
ATOM 1583 C C . GLU A 1 194 ? -19.547 -52.928 20.204 1.00 30.47 194 GLU A C 1
ATOM 1584 O O . GLU A 1 194 ? -18.865 -53.784 20.738 1.00 30.53 194 GLU A O 1
ATOM 1590 N N . ASP A 1 195 ? -20.409 -53.180 19.229 1.00 30.30 195 ASP A N 1
ATOM 1591 C CA . ASP A 1 195 ? -20.676 -54.554 18.749 1.00 29.14 195 ASP A CA 1
ATOM 1592 C C . ASP A 1 195 ? -19.902 -54.849 17.467 1.00 25.62 195 ASP A C 1
ATOM 1593 O O . ASP A 1 195 ? -20.125 -55.906 16.902 1.00 24.67 195 ASP A O 1
ATOM 1598 N N . TYR A 1 196 ? -19.008 -53.969 17.018 1.00 25.74 196 TYR A N 1
ATOM 1599 C CA . TYR A 1 196 ? -18.110 -54.315 15.883 1.00 26.68 196 TYR A CA 1
ATOM 1600 C C . TYR A 1 196 ? -16.733 -53.654 16.038 1.00 23.80 196 TYR A C 1
ATOM 1601 O O . TYR A 1 196 ? -16.516 -52.817 16.942 1.00 21.42 196 TYR A O 1
ATOM 1610 N N . TYR A 1 197 ? -15.829 -54.057 15.148 1.00 22.75 197 TYR A N 1
ATOM 1611 C CA . TYR A 1 197 ? -14.383 -53.735 15.193 1.00 22.91 197 TYR A CA 1
ATOM 1612 C C . TYR A 1 197 ? -13.958 -53.074 13.878 1.00 22.97 197 TYR A C 1
ATOM 1613 O O . TYR A 1 197 ? -14.385 -53.550 12.786 1.00 21.37 197 TYR A O 1
ATOM 1622 N N . ILE A 1 198 ? -13.107 -52.050 13.979 1.00 23.49 198 ILE A N 1
ATOM 1623 C CA . ILE A 1 198 ? -12.418 -51.427 12.809 1.00 23.73 198 ILE A CA 1
ATOM 1624 C C . ILE A 1 198 ? -10.915 -51.403 13.054 1.00 21.95 198 ILE A C 1
ATOM 1625 O O . ILE A 1 198 ? -10.480 -50.704 13.997 1.00 23.19 198 ILE A O 1
ATOM 1630 N N . HIS A 1 199 ? -10.169 -52.069 12.180 1.00 20.07 199 HIS A N 1
ATOM 1631 C CA . HIS A 1 199 ? -8.688 -52.009 12.124 1.00 20.91 199 HIS A CA 1
ATOM 1632 C C . HIS A 1 199 ? -8.225 -51.148 10.934 1.00 19.92 199 HIS A C 1
ATOM 1633 O O . HIS A 1 199 ? -8.648 -51.406 9.810 1.00 20.29 199 HIS A O 1
ATOM 1640 N N . ALA A 1 200 ? -7.358 -50.177 11.202 1.00 18.61 200 ALA A N 1
ATOM 1641 C CA . ALA A 1 200 ? -6.710 -49.301 10.213 1.00 18.05 200 ALA A CA 1
ATOM 1642 C C . ALA A 1 200 ? -5.356 -49.899 9.787 1.00 17.24 200 ALA A C 1
ATOM 1643 O O . ALA A 1 200 ? -4.419 -49.875 10.598 1.00 19.14 200 ALA A O 1
ATOM 1645 N N . ASP A 1 201 ? -5.258 -50.437 8.573 1.00 15.35 201 ASP A N 1
ATOM 1646 C CA . ASP A 1 201 ? -3.967 -50.607 7.882 1.00 15.23 201 ASP A CA 1
ATOM 1647 C C . ASP A 1 201 ? -3.555 -49.238 7.357 1.00 15.08 201 ASP A C 1
ATOM 1648 O O . ASP A 1 201 ? -4.090 -48.810 6.353 1.00 15.74 201 ASP A O 1
ATOM 1653 N N . ALA A 1 202 ? -2.663 -48.580 8.085 1.00 15.11 202 ALA A N 1
ATOM 1654 C CA . ALA A 1 202 ? -2.058 -47.275 7.776 1.00 15.36 202 ALA A CA 1
ATOM 1655 C C . ALA A 1 202 ? -0.548 -47.433 7.535 1.00 15.06 202 ALA A C 1
ATOM 1656 O O . ALA A 1 202 ? 0.193 -46.543 7.910 1.00 15.40 202 ALA A O 1
ATOM 1658 N N . ALA A 1 203 ? -0.128 -48.518 6.901 1.00 15.20 203 ALA A N 1
ATOM 1659 C CA . ALA A 1 203 ? 1.293 -48.860 6.698 1.00 16.99 203 ALA A CA 1
ATOM 1660 C C . ALA A 1 203 ? 2.078 -47.610 6.284 1.00 18.85 203 ALA A C 1
ATOM 1661 O O . ALA A 1 203 ? 3.080 -47.301 6.961 1.00 20.68 203 ALA A O 1
ATOM 1663 N N . LEU A 1 204 ? 1.637 -46.909 5.233 1.00 19.92 204 LEU A N 1
ATOM 1664 C CA . LEU A 1 204 ? 2.342 -45.707 4.701 1.00 20.03 204 LEU A CA 1
ATOM 1665 C C . LEU A 1 204 ? 1.730 -44.461 5.333 1.00 19.30 204 LEU A C 1
ATOM 1666 O O . LEU A 1 204 ? 2.457 -43.759 6.056 1.00 25.32 204 LEU A O 1
ATOM 1671 N N . SER A 1 205 ? 0.427 -44.263 5.198 1.00 18.60 205 SER A N 1
ATOM 1672 C CA . SER A 1 205 ? -0.253 -42.967 5.491 1.00 18.66 205 SER A CA 1
ATOM 1673 C C . SER A 1 205 ? -0.390 -42.734 7.002 1.00 19.55 205 SER A C 1
ATOM 1674 O O . SER A 1 205 ? -0.698 -41.593 7.411 1.00 21.86 205 SER A O 1
ATOM 1677 N N . GLY A 1 206 ? -0.112 -43.730 7.846 1.00 19.25 206 GLY A N 1
ATOM 1678 C CA . GLY A 1 206 ? -0.153 -43.524 9.308 1.00 18.86 206 GLY A CA 1
ATOM 1679 C C . GLY A 1 206 ? 0.839 -42.470 9.786 1.00 20.24 206 GLY A C 1
ATOM 1680 O O . GLY A 1 206 ? 0.603 -41.882 10.901 1.00 19.62 206 GLY A O 1
ATOM 1681 N N . MET A 1 207 ? 1.924 -42.249 9.027 1.00 21.38 207 MET A N 1
ATOM 1682 C CA . MET A 1 207 ? 2.935 -41.172 9.300 1.00 22.92 207 MET A CA 1
ATOM 1683 C C . MET A 1 207 ? 2.912 -40.130 8.162 1.00 23.55 207 MET A C 1
ATOM 1684 O O . MET A 1 207 ? 3.925 -39.458 7.923 1.00 21.32 207 MET A O 1
ATOM 1689 N N . ILE A 1 208 ? 1.758 -39.962 7.510 1.00 26.15 208 ILE A N 1
ATOM 1690 C CA . ILE A 1 208 ? 1.481 -38.819 6.586 1.00 25.18 208 ILE A CA 1
ATOM 1691 C C . ILE A 1 208 ? 0.384 -37.971 7.205 1.00 26.31 208 ILE A C 1
ATOM 1692 O O . ILE A 1 208 ? 0.667 -36.800 7.571 1.00 26.51 208 ILE A O 1
ATOM 1697 N N . LEU A 1 209 ? -0.773 -38.596 7.427 1.00 24.15 209 LEU A N 1
ATOM 1698 C CA . LEU A 1 209 ? -1.997 -37.907 7.889 1.00 23.64 209 LEU A CA 1
ATOM 1699 C C . LEU A 1 209 ? -1.782 -37.078 9.149 1.00 24.09 209 LEU A C 1
ATOM 1700 O O . LEU A 1 209 ? -2.435 -36.049 9.288 1.00 29.23 209 LEU A O 1
ATOM 1705 N N . PRO A 1 210 ? -0.948 -37.460 10.143 1.00 26.56 210 PRO A N 1
ATOM 1706 C CA . PRO A 1 210 ? -0.780 -36.613 11.333 1.00 26.51 210 PRO A CA 1
ATOM 1707 C C . PRO A 1 210 ? -0.075 -35.257 11.105 1.00 28.48 210 PRO A C 1
ATOM 1708 O O . PRO A 1 210 ? -0.027 -34.453 12.017 1.00 25.80 210 PRO A O 1
ATOM 1712 N N . PHE A 1 211 ? 0.440 -35.023 9.898 1.00 32.74 211 PHE A N 1
ATOM 1713 C CA . PHE A 1 211 ? 1.353 -33.900 9.559 1.00 37.42 211 PHE A CA 1
ATOM 1714 C C . PHE A 1 211 ? 0.738 -33.045 8.445 1.00 39.77 211 PHE A C 1
ATOM 1715 O O . PHE A 1 211 ? 1.423 -32.185 7.860 1.00 46.64 211 PHE A O 1
ATOM 1723 N N . VAL A 1 212 ? -0.546 -33.241 8.197 1.00 36.93 212 VAL A N 1
ATOM 1724 C CA . VAL A 1 212 ? -1.258 -32.684 7.018 1.00 37.63 212 VAL A CA 1
ATOM 1725 C C . VAL A 1 212 ? -2.406 -31.785 7.529 1.00 39.13 212 VAL A C 1
ATOM 1726 O O . VAL A 1 212 ? -2.818 -31.953 8.704 1.00 34.93 212 VAL A O 1
ATOM 1730 N N . ASP A 1 213 ? -2.872 -30.820 6.726 1.00 42.62 213 ASP A N 1
ATOM 1731 C CA . ASP A 1 213 ? -3.829 -29.774 7.194 1.00 46.11 213 ASP A CA 1
ATOM 1732 C C . ASP A 1 213 ? -5.239 -30.380 7.325 1.00 46.60 213 ASP A C 1
ATOM 1733 O O . ASP A 1 213 ? -5.925 -30.061 8.339 1.00 44.14 213 ASP A O 1
ATOM 1738 N N . GLU A 1 214 ? -5.665 -31.223 6.375 1.00 41.07 214 GLU A N 1
ATOM 1739 C CA . GLU A 1 214 ? -7.058 -31.755 6.335 1.00 41.59 214 GLU A CA 1
ATOM 1740 C C . GLU A 1 214 ? -7.011 -33.282 6.314 1.00 35.65 214 GLU A C 1
ATOM 1741 O O . GLU A 1 214 ? -7.268 -33.913 5.301 1.00 31.41 214 GLU A O 1
ATOM 1747 N N . PRO A 1 215 ? -6.639 -33.942 7.430 1.00 31.56 215 PRO A N 1
ATOM 1748 C CA . PRO A 1 215 ? -6.572 -35.396 7.436 1.00 29.28 215 PRO A CA 1
ATOM 1749 C C . PRO A 1 215 ? -7.979 -36.010 7.359 1.00 26.97 215 PRO A C 1
ATOM 1750 O O . PRO A 1 215 ? -8.837 -35.597 8.108 1.00 24.70 215 PRO A O 1
ATOM 1754 N N . GLN A 1 216 ? -8.146 -37.022 6.510 1.00 23.62 216 GLN A N 1
ATOM 1755 C CA . GLN A 1 216 ? -9.226 -38.023 6.662 1.00 25.46 216 GLN A CA 1
ATOM 1756 C C . GLN A 1 216 ? -9.189 -38.607 8.091 1.00 25.43 216 GLN A C 1
ATOM 1757 O O . GLN A 1 216 ? -8.190 -38.396 8.830 1.00 25.87 216 GLN A O 1
ATOM 1763 N N . GLY A 1 217 ? -10.259 -39.289 8.489 1.00 24.61 217 GLY A N 1
ATOM 1764 C CA . GLY A 1 217 ? -10.343 -40.065 9.739 1.00 24.84 217 GLY A CA 1
ATOM 1765 C C . GLY A 1 217 ? -9.393 -41.248 9.697 1.00 25.34 217 GLY A C 1
ATOM 1766 O O . GLY A 1 217 ? -9.352 -41.920 8.681 1.00 26.47 217 GLY A O 1
ATOM 1767 N N . PHE A 1 218 ? -8.579 -41.436 10.730 1.00 24.83 218 PHE A N 1
ATOM 1768 C CA . PHE A 1 218 ? -7.629 -42.575 10.797 1.00 26.57 218 PHE A CA 1
ATOM 1769 C C . PHE A 1 218 ? -7.273 -42.953 12.232 1.00 26.08 218 PHE A C 1
ATOM 1770 O O . PHE A 1 218 ? -6.635 -43.999 12.352 1.00 25.90 218 PHE A O 1
ATOM 1778 N N . ASN A 1 219 ? -7.577 -42.116 13.232 1.00 26.26 219 ASN A N 1
ATOM 1779 C CA . ASN A 1 219 ? -6.991 -42.263 14.583 1.00 26.28 219 ASN A CA 1
ATOM 1780 C C . ASN A 1 219 ? -8.064 -42.624 15.599 1.00 23.50 219 ASN A C 1
ATOM 1781 O O . ASN A 1 219 ? -9.183 -42.884 15.215 1.00 24.38 219 ASN A O 1
ATOM 1786 N N . PHE A 1 220 ? -7.686 -42.720 16.856 1.00 23.56 220 PHE A N 1
ATOM 1787 C CA . PHE A 1 220 ? -8.572 -43.196 17.945 1.00 25.26 220 PHE A CA 1
ATOM 1788 C C . PHE A 1 220 ? -9.711 -42.186 18.184 1.00 24.59 220 PHE A C 1
ATOM 1789 O O . PHE A 1 220 ? -10.829 -42.614 18.419 1.00 25.18 220 PHE A O 1
ATOM 1797 N N . ALA A 1 221 ? -9.473 -40.884 18.072 1.00 24.47 221 ALA A N 1
ATOM 1798 C CA . ALA A 1 221 ? -10.555 -39.876 18.211 1.00 28.70 221 ALA A CA 1
ATOM 1799 C C . ALA A 1 221 ? -11.549 -39.998 17.048 1.00 27.25 221 ALA A C 1
ATOM 1800 O O . ALA A 1 221 ? -12.665 -39.564 17.237 1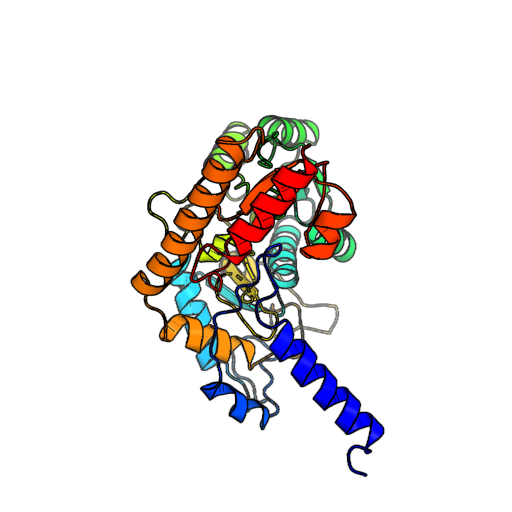.00 32.33 221 ALA A O 1
ATOM 1802 N N . ASP A 1 222 ? -11.142 -40.574 15.919 1.00 25.58 222 ASP A N 1
ATOM 1803 C CA . ASP A 1 222 ? -11.978 -40.783 14.714 1.00 24.33 222 ASP A CA 1
ATOM 1804 C C . ASP A 1 222 ? -12.682 -42.140 14.798 1.00 24.08 222 ASP A C 1
ATOM 1805 O O . ASP A 1 222 ? -13.429 -42.462 13.843 1.00 24.53 222 ASP A O 1
ATOM 1810 N N . GLY A 1 223 ? -12.430 -42.927 15.854 1.00 23.76 223 GLY A N 1
ATOM 1811 C CA . GLY A 1 223 ? -13.225 -44.132 16.193 1.00 23.25 223 GLY A CA 1
ATOM 1812 C C . GLY A 1 223 ? -12.605 -45.476 15.784 1.00 24.75 223 GLY A C 1
ATOM 1813 O O . GLY A 1 223 ? -13.312 -46.500 15.928 1.00 23.08 223 GLY A O 1
ATOM 1814 N N . ILE A 1 224 ? -11.342 -45.538 15.322 1.00 2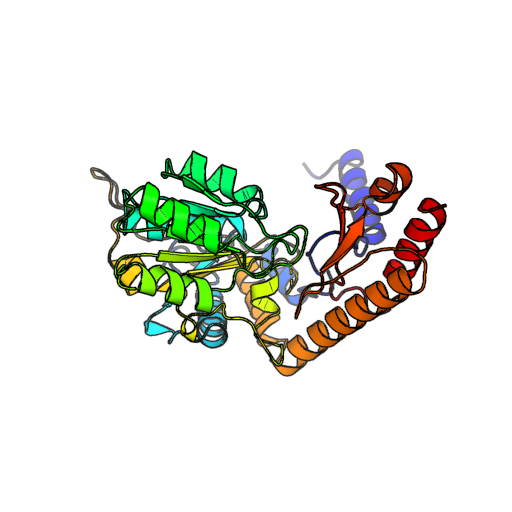5.13 224 ILE A N 1
ATOM 1815 C CA . ILE A 1 224 ? -10.674 -46.850 15.037 1.00 25.25 224 ILE A CA 1
ATOM 1816 C C . ILE A 1 224 ? -10.518 -47.604 16.360 1.00 23.56 224 ILE A C 1
ATOM 1817 O O . ILE A 1 224 ? -10.543 -46.946 17.402 1.00 25.62 224 ILE A O 1
ATOM 1822 N N . ASP A 1 225 ? -10.317 -48.918 16.291 1.00 21.10 225 ASP A N 1
ATOM 1823 C CA . ASP A 1 225 ? -10.061 -49.789 17.463 1.00 22.43 225 ASP A CA 1
ATOM 1824 C C . ASP A 1 225 ? -8.561 -50.096 17.560 1.00 23.11 225 ASP A C 1
ATOM 1825 O O . ASP A 1 225 ? -8.068 -50.214 18.689 1.00 25.31 225 ASP A O 1
ATOM 1830 N N . SER A 1 226 ? -7.874 -50.209 16.425 1.00 20.85 226 SER A N 1
ATOM 1831 C CA . SER A 1 226 ? -6.431 -50.496 16.345 1.00 20.66 226 SER A CA 1
ATOM 1832 C C . SER A 1 226 ? -5.887 -49.987 15.009 1.00 21.89 226 SER A C 1
ATOM 1833 O O . SER A 1 226 ? -6.627 -49.976 14.035 1.00 22.53 226 SER A O 1
ATOM 1836 N N . ILE A 1 227 ? -4.591 -49.701 14.958 1.00 21.56 227 ILE A N 1
ATOM 1837 C CA . ILE A 1 227 ? -3.901 -49.226 13.737 1.00 20.80 227 ILE A CA 1
ATOM 1838 C C . ILE A 1 227 ? -2.532 -49.897 13.628 1.00 19.99 227 ILE A C 1
ATOM 1839 O O . ILE A 1 227 ? -1.906 -50.085 14.647 1.00 18.35 227 ILE A O 1
ATOM 1844 N N . GLY A 1 228 ? -2.114 -50.215 12.404 1.00 20.61 228 GLY A N 1
ATOM 1845 C CA . GLY A 1 228 ? -0.749 -50.644 12.061 1.00 22.08 228 GLY A CA 1
ATOM 1846 C C . GLY A 1 228 ? -0.063 -49.630 11.153 1.00 22.89 228 GLY A C 1
ATOM 1847 O O . GLY A 1 228 ? -0.767 -49.049 10.320 1.00 22.06 228 GLY A O 1
ATOM 1848 N N . VAL A 1 229 ? 1.257 -49.459 11.329 1.00 20.93 229 VAL A N 1
ATOM 1849 C CA . VAL A 1 229 ? 2.162 -48.534 10.595 1.00 20.48 229 VAL A CA 1
ATOM 1850 C C . VAL A 1 229 ? 3.437 -49.330 10.307 1.00 19.74 229 VAL A C 1
ATOM 1851 O O . VAL A 1 229 ? 3.836 -50.080 11.210 1.00 19.31 229 VAL A O 1
ATOM 1855 N N . SER A 1 230 ? 4.042 -49.163 9.122 1.00 17.94 230 SER A N 1
ATOM 1856 C CA . SER A 1 230 ? 5.364 -49.724 8.753 1.00 16.89 230 SER A CA 1
ATOM 1857 C C . SER A 1 230 ? 6.444 -48.674 9.028 1.00 17.48 230 SER A C 1
ATOM 1858 O O . SER A 1 230 ? 6.402 -47.620 8.395 1.00 16.99 230 SER A O 1
ATOM 1861 N N . GLY A 1 231 ? 7.389 -48.963 9.933 1.00 18.40 231 GLY A N 1
ATOM 1862 C CA . GLY A 1 231 ? 8.478 -48.043 10.308 1.00 18.48 231 GLY A CA 1
ATOM 1863 C C . GLY A 1 231 ? 9.391 -47.714 9.145 1.00 18.73 231 GLY A C 1
ATOM 1864 O O . GLY A 1 231 ? 9.941 -46.590 9.101 1.00 21.15 231 GLY A O 1
ATOM 1865 N N . HIS A 1 232 ? 9.525 -48.630 8.191 1.00 18.91 232 HIS A N 1
ATOM 1866 C CA . HIS A 1 232 ? 10.484 -48.501 7.060 1.00 18.15 232 HIS A CA 1
ATOM 1867 C C . HIS A 1 232 ? 9.872 -47.747 5.878 1.00 17.79 232 HIS A C 1
ATOM 1868 O O . HIS A 1 232 ? 10.519 -47.576 4.842 1.00 15.61 232 HIS A O 1
ATOM 1899 N N . MET A 1 234 ? 7.271 -44.453 5.711 1.00 22.72 234 MET A N 1
ATOM 1900 C CA . MET A 1 234 ? 7.363 -43.017 5.623 1.00 23.08 234 MET A CA 1
ATOM 1901 C C . MET A 1 234 ? 8.532 -42.534 6.479 1.00 25.71 234 MET A C 1
ATOM 1902 O O . MET A 1 234 ? 9.227 -41.643 6.024 1.00 25.81 234 MET A O 1
ATOM 1907 N N . ILE A 1 235 ? 8.724 -43.066 7.689 1.00 26.65 235 ILE A N 1
ATOM 1908 C CA . ILE A 1 235 ? 9.835 -42.615 8.573 1.00 25.90 235 ILE A CA 1
ATOM 1909 C C . ILE A 1 235 ? 11.167 -43.006 7.932 1.00 25.70 235 ILE A C 1
ATOM 1910 O O . ILE A 1 235 ? 12.051 -42.145 7.854 1.00 28.95 235 ILE A O 1
ATOM 1915 N N . GLY A 1 236 ? 11.315 -44.265 7.525 1.00 22.80 236 GLY A N 1
ATOM 1916 C CA . GLY A 1 236 ? 12.588 -44.796 6.995 1.00 21.73 236 GLY A CA 1
ATOM 1917 C C . GLY A 1 236 ? 13.349 -45.650 8.014 1.00 19.99 236 GLY A C 1
ATOM 1918 O O . GLY A 1 236 ? 13.548 -45.214 9.166 1.00 16.80 236 GLY A O 1
ATOM 1919 N N . SER A 1 237 ? 13.796 -46.828 7.597 1.00 18.41 237 SER A N 1
ATOM 1920 C CA . SER A 1 237 ? 14.533 -47.749 8.486 1.00 18.71 237 SER A CA 1
ATOM 1921 C C . SER A 1 237 ? 15.351 -48.714 7.645 1.00 18.45 237 SER A C 1
ATOM 1922 O O . SER A 1 237 ? 14.871 -49.230 6.639 1.00 19.43 237 SER A O 1
ATOM 1925 N N . PRO A 1 238 ? 16.591 -49.016 8.070 1.00 16.52 238 PRO A N 1
ATOM 1926 C CA . PRO A 1 238 ? 17.415 -49.980 7.353 1.00 16.51 238 PRO A CA 1
ATOM 1927 C C . PRO A 1 238 ? 16.783 -51.376 7.415 1.00 17.11 238 PRO A C 1
ATOM 1928 O O . PRO A 1 238 ? 16.935 -52.140 6.465 1.00 17.49 238 PRO A O 1
ATOM 1932 N N . ILE A 1 239 ? 16.051 -51.641 8.508 1.00 18.27 239 ILE A N 1
ATOM 1933 C CA . ILE A 1 239 ? 15.389 -52.944 8.823 1.00 18.71 239 ILE A CA 1
ATOM 1934 C C . ILE A 1 239 ? 13.880 -52.721 8.878 1.00 18.01 239 ILE A C 1
ATOM 1935 O O . ILE A 1 239 ? 13.403 -51.860 9.618 1.00 18.80 239 ILE A O 1
ATOM 1940 N N . PRO A 1 240 ? 13.067 -53.512 8.156 1.00 17.30 240 PRO A N 1
ATOM 1941 C CA . PRO A 1 240 ? 11.622 -53.416 8.313 1.00 17.52 240 PRO A CA 1
ATOM 1942 C C . PRO A 1 240 ? 11.186 -53.583 9.771 1.00 18.50 240 PRO A C 1
ATOM 1943 O O . PRO A 1 240 ? 11.763 -54.370 10.513 1.00 19.40 240 PRO A O 1
ATOM 1947 N N . CYS A 1 241 ? 10.186 -52.792 10.147 1.00 18.46 241 CYS A N 1
ATOM 1948 C CA . CYS A 1 241 ? 9.581 -52.784 11.492 1.00 18.40 241 CYS A CA 1
ATOM 1949 C C . CYS A 1 241 ? 8.176 -52.160 11.434 1.00 17.72 241 CYS A C 1
ATOM 1950 O O . CYS A 1 241 ? 7.767 -51.598 10.406 1.00 17.24 241 CYS A O 1
ATOM 1953 N N . GLY A 1 242 ? 7.420 -52.284 12.503 1.00 17.23 242 GLY A N 1
ATOM 1954 C CA . GLY A 1 242 ? 6.062 -51.726 12.540 1.00 17.54 242 GLY A CA 1
ATOM 1955 C C . GLY A 1 242 ? 5.714 -51.210 13.905 1.00 16.82 242 GLY A C 1
ATOM 1956 O O . GLY A 1 242 ? 6.470 -51.457 14.849 1.00 15.17 242 GLY A O 1
ATOM 1957 N N . ILE A 1 243 ? 4.648 -50.424 13.966 1.00 18.75 243 ILE A N 1
ATOM 1958 C CA . ILE A 1 243 ? 3.959 -50.078 15.230 1.00 18.26 243 ILE A CA 1
ATOM 1959 C C . ILE A 1 243 ? 2.561 -50.648 15.105 1.00 18.84 243 ILE A C 1
ATOM 1960 O O . ILE A 1 243 ? 1.994 -50.595 13.977 1.00 18.89 243 ILE A O 1
ATOM 1965 N N . VAL A 1 244 ? 2.062 -51.223 16.195 1.00 18.43 244 VAL A N 1
ATOM 1966 C CA . VAL A 1 244 ? 0.613 -51.490 16.364 1.00 18.73 244 VAL A CA 1
ATOM 1967 C C . VAL A 1 244 ? 0.187 -50.775 17.631 1.00 19.42 244 VAL A C 1
ATOM 1968 O O . VAL A 1 244 ? 0.917 -50.849 18.631 1.00 20.46 244 VAL A O 1
ATOM 1972 N N . VAL A 1 245 ? -0.943 -50.091 17.580 1.00 19.57 245 VAL A N 1
ATOM 1973 C CA . VAL A 1 245 ? -1.557 -49.474 18.783 1.00 20.50 245 VAL A CA 1
ATOM 1974 C C . VAL A 1 245 ? -2.994 -49.999 18.831 1.00 21.72 245 VAL A C 1
ATOM 1975 O O . VAL A 1 245 ? -3.664 -50.019 17.763 1.00 21.64 245 VAL A O 1
ATOM 1979 N N . ALA A 1 246 ? -3.416 -50.509 19.985 1.00 21.42 246 ALA A N 1
ATOM 1980 C CA . ALA A 1 246 ? -4.786 -51.027 20.196 1.00 21.96 246 ALA A CA 1
ATOM 1981 C C . ALA A 1 246 ? -5.334 -50.449 21.491 1.00 20.92 246 ALA A C 1
ATOM 1982 O O . ALA A 1 246 ? -4.633 -49.641 22.124 1.00 19.52 246 ALA A O 1
ATOM 1984 N N . LYS A 1 247 ? -6.580 -50.767 21.829 1.00 23.76 247 LYS A N 1
ATOM 1985 C CA . LYS A 1 247 ? -7.186 -50.330 23.117 1.00 23.46 247 LYS A CA 1
ATOM 1986 C C . LYS A 1 247 ? -6.844 -51.367 24.178 1.00 23.53 247 LYS A C 1
ATOM 1987 O O . LYS A 1 247 ? -7.024 -52.570 23.900 1.00 23.54 247 LYS A O 1
ATOM 1993 N N . LYS A 1 248 ? -6.314 -50.926 25.320 1.00 25.16 248 LYS A N 1
ATOM 1994 C CA . LYS A 1 248 ? -5.937 -51.822 26.440 1.00 29.46 248 LYS A CA 1
ATOM 1995 C C . LYS A 1 248 ? -7.132 -52.699 26.840 1.00 29.18 248 LYS A C 1
ATOM 1996 O O . LYS A 1 248 ? -6.917 -53.889 27.081 1.00 30.73 248 LYS A O 1
ATOM 2002 N N . ARG A 1 249 ? -8.332 -52.130 26.872 1.00 30.26 249 ARG A N 1
ATOM 2003 C CA . ARG A 1 249 ? -9.602 -52.810 27.239 1.00 36.34 249 ARG A CA 1
ATOM 2004 C C . ARG A 1 249 ? -9.759 -54.037 26.339 1.00 33.58 249 ARG A C 1
ATOM 2005 O O . ARG A 1 249 ? -10.110 -55.136 26.839 1.00 30.68 249 ARG A O 1
ATOM 2013 N N . ASN A 1 250 ? -9.504 -53.866 25.038 1.00 30.25 250 ASN A N 1
ATOM 2014 C CA . ASN A 1 250 ? -9.680 -54.971 24.055 1.00 29.63 250 ASN A CA 1
ATOM 2015 C C . ASN A 1 250 ? -8.617 -56.039 24.334 1.00 28.64 250 ASN A C 1
ATOM 2016 O O . ASN A 1 250 ? -8.960 -57.219 24.441 1.00 30.07 250 ASN A O 1
ATOM 2021 N N . VAL A 1 251 ? -7.374 -55.624 24.526 1.00 29.87 251 VAL A N 1
ATOM 2022 C CA . VAL A 1 251 ? -6.245 -56.567 24.747 1.00 31.37 251 VAL A CA 1
ATOM 2023 C C . VAL A 1 251 ? -6.433 -57.332 26.068 1.00 32.98 251 VAL A C 1
ATOM 2024 O O . VAL A 1 251 ? -6.164 -58.539 26.053 1.00 31.70 251 VAL A O 1
ATOM 2028 N N . ASP A 1 252 ? -6.883 -56.665 27.147 1.00 36.25 252 ASP A N 1
ATOM 2029 C CA . ASP A 1 252 ? -7.190 -57.293 28.473 1.00 38.63 252 ASP A CA 1
ATOM 2030 C C . ASP A 1 252 ? -8.326 -58.319 28.331 1.00 42.14 252 ASP A C 1
ATOM 2031 O O . ASP A 1 252 ? -8.260 -59.365 28.989 1.00 44.85 252 ASP A O 1
ATOM 2036 N N . ALA A 1 253 ? -9.327 -58.036 27.493 1.00 46.33 253 ALA A N 1
ATOM 2037 C CA . ALA A 1 253 ? -10.552 -58.852 27.337 1.00 44.65 253 ALA A CA 1
ATOM 2038 C C . ALA A 1 253 ? -10.244 -60.181 26.650 1.00 47.34 253 ALA A C 1
ATOM 2039 O O . ALA A 1 253 ? -11.179 -60.986 26.547 1.00 55.99 253 ALA A O 1
ATOM 2041 N N . ILE A 1 254 ? -9.015 -60.418 26.191 1.00 47.97 254 ILE A N 1
ATOM 2042 C CA . ILE A 1 254 ? -8.682 -61.670 25.448 1.00 50.09 254 ILE A CA 1
ATOM 2043 C C . ILE A 1 254 ? -7.645 -62.431 26.267 1.00 53.78 254 ILE A C 1
ATOM 2044 O O . ILE A 1 254 ? -7.003 -61.801 27.117 1.00 50.88 254 ILE A O 1
ATOM 2049 N N . SER A 1 255 ? -7.536 -63.736 26.011 1.00 62.82 255 SER A N 1
ATOM 2050 C CA . SER A 1 255 ? -6.904 -64.749 26.894 1.00 74.25 255 SER A CA 1
ATOM 2051 C C . SER A 1 255 ? -6.050 -65.709 26.052 1.00 79.20 255 SER A C 1
ATOM 2052 O O . SER A 1 255 ? -6.645 -66.561 25.354 1.00 80.84 255 SER A O 1
ATOM 2055 N N . VAL A 1 256 ? -4.716 -65.593 26.117 1.00 78.28 256 VAL A N 1
ATOM 2056 C CA . VAL A 1 256 ? -3.775 -66.373 25.251 1.00 88.00 256 VAL A CA 1
ATOM 2057 C C . VAL A 1 256 ? -3.217 -67.567 26.053 1.00 88.62 256 VAL A C 1
ATOM 2058 O O . VAL A 1 256 ? -2.058 -67.974 25.804 1.00 91.01 256 VAL A O 1
ATOM 2062 N N . GLU A 1 257 ? -4.028 -68.115 26.968 1.00 88.03 257 GLU A N 1
ATOM 2063 C CA . GLU A 1 257 ? -3.745 -69.339 27.773 1.00 89.63 257 GLU A CA 1
ATOM 2064 C C . GLU A 1 257 ? -4.220 -70.552 26.957 1.00 80.89 257 GLU A C 1
ATOM 2065 O O . GLU A 1 257 ? -5.346 -70.510 26.438 1.00 75.76 257 GLU A O 1
ATOM 2071 N N . ILE A 1 258 ? -3.363 -71.568 26.817 1.00 76.56 258 ILE A N 1
ATOM 2072 C CA . ILE A 1 258 ? -3.690 -72.907 26.234 1.00 69.34 258 ILE A CA 1
ATOM 2073 C C . ILE A 1 258 ? -3.719 -73.897 27.411 1.00 66.23 258 ILE A C 1
ATOM 2074 O O . ILE A 1 258 ? -3.333 -73.479 28.535 1.00 61.94 258 ILE A O 1
ATOM 2079 N N . ASP A 1 259 ? -4.232 -75.117 27.200 1.00 62.72 259 ASP A N 1
ATOM 2080 C CA . ASP A 1 259 ? -4.222 -76.209 28.214 1.00 65.14 259 ASP A CA 1
ATOM 2081 C C . ASP A 1 259 ? -2.782 -76.338 28.747 1.00 61.87 259 ASP A C 1
ATOM 2082 O O . ASP A 1 259 ? -1.892 -76.812 27.957 1.00 53.10 259 ASP A O 1
ATOM 2087 N N . TYR A 1 260 ? -2.561 -75.841 29.986 1.00 55.27 260 TYR A N 1
ATOM 2088 C CA . TYR A 1 260 ? -1.331 -75.986 30.821 1.00 55.71 260 TYR A CA 1
ATOM 2089 C C . TYR A 1 260 ? -0.269 -74.932 30.458 1.00 55.49 260 TYR A C 1
ATOM 2090 O O . TYR A 1 260 ? 0.507 -74.545 31.349 1.00 48.19 260 TYR A O 1
ATOM 2099 N N . ILE A 1 261 ? -0.208 -74.515 29.186 1.00 56.56 261 ILE A N 1
ATOM 2100 C CA . ILE A 1 261 ? 0.809 -73.565 28.647 1.00 54.83 261 ILE A CA 1
ATOM 2101 C C . ILE A 1 261 ? 0.151 -72.181 28.523 1.00 58.75 261 ILE A C 1
ATOM 2102 O O . ILE A 1 261 ? -0.792 -72.017 27.718 1.00 57.36 261 ILE A O 1
ATOM 2107 N N . SER A 1 262 ? 0.622 -71.235 29.335 1.00 62.98 262 SER A N 1
ATOM 2108 C CA . SER A 1 262 ? 0.327 -69.786 29.239 1.00 64.61 262 SER A CA 1
ATOM 2109 C C . SER A 1 262 ? 1.284 -69.165 28.222 1.00 69.43 262 SER A C 1
ATOM 2110 O O . SER A 1 262 ? 2.271 -69.821 27.858 1.00 79.64 262 SER A O 1
ATOM 2113 N N . ALA A 1 263 ? 0.972 -67.962 27.751 1.00 78.63 263 ALA A N 1
ATOM 2114 C CA . ALA A 1 263 ? 1.963 -66.947 27.328 1.00 78.82 263 ALA A CA 1
ATOM 2115 C C . ALA A 1 263 ? 1.989 -65.885 28.438 1.00 75.25 263 ALA A C 1
ATOM 2116 O O . ALA A 1 263 ? 0.897 -65.511 28.907 1.00 64.89 263 ALA A O 1
ATOM 2118 N N . HIS A 1 264 ? 3.164 -65.450 28.904 1.00 76.16 264 HIS A N 1
ATOM 2119 C CA . HIS A 1 264 ? 3.230 -64.388 29.944 1.00 77.93 264 HIS A CA 1
ATOM 2120 C C . HIS A 1 264 ? 2.713 -63.066 29.348 1.00 68.63 264 HIS A C 1
ATOM 2121 O O . HIS A 1 264 ? 2.411 -62.157 30.160 1.00 77.58 264 HIS A O 1
ATOM 2128 N N . ASP A 1 265 ? 2.545 -62.964 28.013 1.00 52.21 265 ASP A N 1
ATOM 2129 C CA . ASP A 1 265 ? 2.259 -61.664 27.339 1.00 43.29 265 ASP A CA 1
ATOM 2130 C C . ASP A 1 265 ? 1.392 -61.807 26.068 1.00 37.85 265 ASP A C 1
ATOM 2131 O O . ASP A 1 265 ? 1.215 -62.921 25.533 1.00 34.33 265 ASP A O 1
ATOM 2136 N N . LYS A 1 266 ? 0.910 -60.670 25.573 1.00 37.90 266 LYS A N 1
ATOM 2137 C CA . LYS A 1 266 ? -0.159 -60.588 24.543 1.00 42.29 266 LYS A CA 1
ATOM 2138 C C . LYS A 1 266 ? 0.462 -60.312 23.168 1.00 34.35 266 LYS A C 1
ATOM 2139 O O . LYS A 1 266 ? -0.267 -60.203 22.199 1.00 33.20 266 LYS A O 1
ATOM 2145 N N . THR A 1 267 ? 1.778 -60.307 23.097 1.00 28.67 267 THR A N 1
ATOM 2146 C CA . THR A 1 267 ? 2.581 -60.125 21.860 1.00 28.45 267 THR A CA 1
ATOM 2147 C C . THR A 1 267 ? 2.422 -61.375 20.985 1.00 26.73 267 THR A C 1
ATOM 2148 O O . THR A 1 267 ? 2.153 -62.433 21.498 1.00 27.43 267 THR A O 1
ATOM 2152 N N . ILE A 1 268 ? 2.683 -61.289 19.701 1.00 27.98 268 ILE A N 1
ATOM 2153 C CA . ILE A 1 268 ? 2.304 -62.365 18.747 1.00 30.26 268 ILE A CA 1
ATOM 2154 C C . ILE A 1 268 ? 3.571 -63.024 18.175 1.00 29.63 268 ILE A C 1
ATOM 2155 O O . ILE A 1 268 ? 3.479 -63.816 17.213 1.00 31.85 268 ILE A O 1
ATOM 2160 N N . THR A 1 269 ? 4.701 -62.726 18.812 1.00 25.67 269 THR A N 1
ATOM 2161 C CA . THR A 1 269 ? 6.068 -63.205 18.516 1.00 24.58 269 THR A CA 1
ATOM 2162 C C . THR A 1 269 ? 6.717 -63.642 19.833 1.00 22.40 269 THR A C 1
ATOM 2163 O O . THR A 1 269 ? 6.101 -63.450 20.887 1.00 20.52 269 THR A O 1
ATOM 2167 N N . GLY A 1 270 ? 7.928 -64.194 19.757 1.00 20.20 270 GLY A N 1
ATOM 2168 C CA . GLY A 1 270 ? 8.743 -64.525 20.926 1.00 19.45 270 GLY A CA 1
ATOM 2169 C C . GLY A 1 270 ? 9.787 -63.463 21.107 1.00 17.97 270 GLY A C 1
ATOM 2170 O O . GLY A 1 270 ? 9.430 -62.319 21.401 1.00 16.33 270 GLY A O 1
ATOM 2171 N N . SER A 1 271 ? 11.040 -63.845 20.911 1.00 16.96 271 SER A N 1
ATOM 2172 C CA . SER A 1 271 ? 12.172 -62.905 20.809 1.00 16.52 271 SER A CA 1
ATOM 2173 C C . SER A 1 271 ? 11.774 -61.744 19.886 1.00 17.96 271 SER A C 1
ATOM 2174 O O . SER A 1 271 ? 11.198 -62.037 18.807 1.00 18.96 271 SER A O 1
ATOM 2177 N N . ARG A 1 272 ? 12.004 -60.493 20.316 1.00 16.86 272 ARG A N 1
ATOM 2178 C CA . ARG A 1 272 ? 11.688 -59.270 19.533 1.00 17.11 272 ARG A CA 1
ATOM 2179 C C . ARG A 1 272 ? 12.964 -58.452 19.295 1.00 18.68 272 ARG A C 1
ATOM 2180 O O . ARG A 1 272 ? 13.856 -58.407 20.198 1.00 18.91 272 ARG A O 1
ATOM 2188 N N . ASN A 1 273 ? 13.044 -57.889 18.080 1.00 17.57 273 ASN A N 1
ATOM 2189 C CA . ASN A 1 273 ? 14.040 -56.884 17.663 1.00 16.44 273 ASN A CA 1
ATOM 2190 C C . ASN A 1 273 ? 14.057 -55.760 18.703 1.00 16.37 273 ASN A C 1
ATOM 2191 O O . ASN A 1 273 ? 13.005 -55.140 18.931 1.00 15.76 273 ASN A O 1
ATOM 2196 N N . GLY A 1 274 ? 15.214 -55.516 19.319 1.00 15.46 274 GLY A N 1
ATOM 2197 C CA . GLY A 1 274 ? 15.384 -54.423 20.289 1.00 15.93 274 GLY A CA 1
ATOM 2198 C C . GLY A 1 274 ? 16.129 -53.251 19.683 1.00 16.59 274 GLY A C 1
ATOM 2199 O O . GLY A 1 274 ? 16.172 -52.214 20.357 1.00 17.32 274 GLY A O 1
ATOM 2200 N N . HIS A 1 275 ? 16.636 -53.392 18.447 1.00 16.99 275 HIS A N 1
ATOM 2201 C CA . HIS A 1 275 ? 17.318 -52.316 17.672 1.00 17.57 275 HIS A CA 1
ATOM 2202 C C . HIS A 1 275 ? 16.332 -51.414 16.912 1.00 16.48 275 HIS A C 1
ATOM 2203 O O . HIS A 1 275 ? 16.531 -50.206 16.925 1.00 16.98 275 HIS A O 1
ATOM 2210 N N . THR A 1 276 ? 15.277 -51.949 16.314 1.00 16.00 276 THR A N 1
ATOM 2211 C CA . THR A 1 276 ? 14.269 -51.133 15.587 1.00 15.67 276 THR A CA 1
ATOM 2212 C C . THR A 1 276 ? 13.531 -50.214 16.552 1.00 15.70 276 THR A C 1
ATOM 2213 O O . THR A 1 276 ? 13.268 -49.076 16.203 1.00 16.86 276 THR A O 1
ATOM 2217 N N . PRO A 1 277 ? 13.212 -50.592 17.803 1.00 16.74 277 PRO A N 1
ATOM 2218 C CA . PRO A 1 277 ? 12.771 -49.595 18.774 1.00 16.97 277 PRO A CA 1
ATOM 2219 C C . PRO A 1 277 ? 13.762 -48.427 18.939 1.00 19.00 277 PRO A C 1
ATOM 2220 O O . PRO A 1 277 ? 13.313 -47.301 19.026 1.00 18.71 277 PRO A O 1
ATOM 2224 N N . LEU A 1 278 ? 15.077 -48.682 18.954 1.00 19.97 278 LEU A N 1
ATOM 2225 C CA . LEU A 1 278 ? 16.047 -47.580 19.179 1.00 21.47 278 LEU A CA 1
ATOM 2226 C C . LEU A 1 278 ? 15.976 -46.656 17.951 1.00 21.18 278 LEU A C 1
ATOM 2227 O O . LEU A 1 278 ? 15.937 -45.430 18.095 1.00 19.53 278 LEU A O 1
ATOM 2232 N N . MET A 1 279 ? 15.885 -47.272 16.787 1.00 21.40 279 MET A N 1
ATOM 2233 C CA . MET A 1 279 ? 15.862 -46.603 15.475 1.00 23.32 279 MET A CA 1
ATOM 2234 C C . MET A 1 279 ? 14.591 -45.738 15.364 1.00 24.53 279 MET A C 1
ATOM 2235 O O . MET A 1 279 ? 14.699 -44.552 14.958 1.00 23.30 279 MET A O 1
ATOM 2240 N N . MET A 1 280 ? 13.439 -46.281 15.763 1.00 23.93 280 MET A N 1
ATOM 2241 C CA . MET A 1 280 ? 12.152 -45.554 15.720 1.00 23.38 280 MET A CA 1
ATOM 2242 C C . MET A 1 280 ? 12.189 -44.456 16.777 1.00 23.44 280 MET A C 1
ATOM 2243 O O . MET A 1 280 ? 11.541 -43.415 16.552 1.00 21.92 280 MET A O 1
ATOM 2248 N N . TRP A 1 281 ? 12.914 -44.694 17.876 1.00 22.86 281 TRP A N 1
ATOM 2249 C CA . TRP A 1 281 ? 13.142 -43.709 18.960 1.00 20.95 281 TRP A CA 1
ATOM 2250 C C . TRP A 1 281 ? 14.025 -42.560 18.443 1.00 23.20 281 TRP A C 1
ATOM 2251 O O . TRP A 1 281 ? 13.606 -41.402 18.618 1.00 21.03 281 TRP A O 1
ATOM 2262 N N . VAL A 1 282 ? 15.175 -42.799 17.792 1.00 25.31 282 VAL A N 1
ATOM 2263 C CA . VAL A 1 282 ? 15.955 -41.611 17.341 1.00 28.78 282 VAL A CA 1
ATOM 2264 C C . VAL A 1 282 ? 15.142 -40.861 16.262 1.00 28.87 282 VAL A C 1
ATOM 2265 O O . VAL A 1 282 ? 15.074 -39.621 16.389 1.00 27.02 282 VAL A O 1
ATOM 2269 N N . ALA A 1 283 ? 14.461 -41.545 15.327 1.00 28.58 283 ALA A N 1
ATOM 2270 C CA . ALA A 1 283 ? 13.598 -40.913 14.283 1.00 29.98 283 ALA A CA 1
ATOM 2271 C C . ALA A 1 283 ? 12.637 -39.889 14.909 1.00 30.65 283 ALA A C 1
ATOM 2272 O O . ALA A 1 283 ? 12.535 -38.723 14.454 1.00 28.88 283 ALA A O 1
ATOM 2274 N N . VAL A 1 284 ? 12.008 -40.298 15.988 1.00 29.39 284 VAL A N 1
ATOM 2275 C CA . VAL A 1 284 ? 10.818 -39.615 16.542 1.00 29.35 284 VAL A CA 1
ATOM 2276 C C . VAL A 1 284 ? 11.273 -38.529 17.511 1.00 30.52 284 VAL A C 1
ATOM 2277 O O . VAL A 1 284 ? 10.528 -37.583 17.659 1.00 29.99 284 VAL A O 1
ATOM 2281 N N . LYS A 1 285 ? 12.484 -38.626 18.086 1.00 36.20 285 LYS A N 1
ATOM 2282 C CA . LYS A 1 285 ? 13.052 -37.615 19.032 1.00 33.98 285 LYS A CA 1
ATOM 2283 C C . LYS A 1 285 ? 14.019 -36.662 18.311 1.00 34.88 285 LYS A C 1
ATOM 2284 O O . LYS A 1 285 ? 14.422 -35.689 18.935 1.00 38.57 285 LYS A O 1
ATOM 2290 N N . SER A 1 286 ? 14.430 -36.972 17.084 1.00 32.98 286 SER A N 1
ATOM 2291 C CA . SER A 1 286 ? 15.339 -36.142 16.256 1.00 33.74 286 SER A CA 1
ATOM 2292 C C . SER A 1 286 ? 14.544 -35.416 15.164 1.00 37.95 286 SER A C 1
ATOM 2293 O O . SER A 1 286 ? 15.163 -34.623 14.445 1.00 44.17 286 SER A O 1
ATOM 2296 N N . HIS A 1 287 ? 13.252 -35.702 14.999 1.00 37.07 287 HIS A N 1
ATOM 2297 C CA . HIS A 1 287 ? 12.346 -34.916 14.119 1.00 34.89 287 HIS A CA 1
ATOM 2298 C C . HIS A 1 287 ? 11.211 -34.349 14.970 1.00 36.30 287 HIS A C 1
ATOM 2299 O O . HIS A 1 287 ? 10.587 -35.123 15.726 1.00 38.04 287 HIS A O 1
ATOM 2306 N N . SER A 1 288 ? 10.986 -33.038 14.877 1.00 36.45 288 SER A N 1
ATOM 2307 C CA . SER A 1 288 ? 9.827 -32.333 15.493 1.00 35.68 288 SER A CA 1
ATOM 2308 C C . SER A 1 288 ? 8.604 -32.562 14.600 1.00 28.37 288 SER A C 1
ATOM 2309 O O . SER A 1 288 ? 8.789 -32.969 13.440 1.00 25.80 288 SER A O 1
ATOM 2312 N N . HIS A 1 289 ? 7.414 -32.259 15.105 1.00 27.03 289 HIS A N 1
ATOM 2313 C CA . HIS A 1 289 ? 6.180 -32.193 14.287 1.00 31.27 289 HIS A CA 1
ATOM 2314 C C . HIS A 1 289 ? 6.391 -31.336 13.025 1.00 31.95 289 HIS A C 1
ATOM 2315 O O . HIS A 1 289 ? 5.997 -31.788 11.927 1.00 32.27 289 HIS A O 1
ATOM 2322 N N . ALA A 1 290 ? 7.027 -30.164 13.151 1.00 32.01 290 ALA A N 1
ATOM 2323 C CA . ALA A 1 290 ? 7.301 -29.243 12.019 1.00 31.10 290 ALA A CA 1
ATOM 2324 C C . ALA A 1 290 ? 8.276 -29.889 11.028 1.00 31.87 290 ALA A C 1
ATOM 2325 O O . ALA A 1 290 ? 8.089 -29.707 9.814 1.00 33.48 290 ALA A O 1
ATOM 2327 N N . ASP A 1 291 ? 9.292 -30.622 11.491 1.00 34.93 291 ASP A N 1
ATOM 2328 C CA . ASP A 1 291 ? 10.258 -31.256 10.542 1.00 35.61 291 ASP A CA 1
ATOM 2329 C C . ASP A 1 291 ? 9.512 -32.284 9.695 1.00 33.90 291 ASP A C 1
ATOM 2330 O O . ASP A 1 291 ? 9.679 -32.238 8.459 1.00 32.31 291 ASP A O 1
ATOM 2335 N N . PHE A 1 292 ? 8.733 -33.177 10.337 1.00 31.96 292 PHE A N 1
ATOM 2336 C CA . PHE A 1 292 ? 7.950 -34.237 9.646 1.00 30.94 292 PHE A CA 1
ATOM 2337 C C . PHE A 1 292 ? 7.009 -33.561 8.635 1.00 29.84 292 PHE A C 1
ATOM 2338 O O . PHE A 1 292 ? 6.998 -34.013 7.482 1.00 32.08 292 PHE A O 1
ATOM 2346 N N . LYS A 1 293 ? 6.346 -32.456 9.011 1.00 33.46 293 LYS A N 1
ATOM 2347 C CA . LYS A 1 293 ? 5.422 -31.676 8.124 1.00 36.57 293 LYS A CA 1
ATOM 2348 C C . LYS A 1 293 ? 6.149 -31.153 6.868 1.00 37.19 293 LYS A C 1
ATOM 2349 O O . LYS A 1 293 ? 5.564 -31.295 5.758 1.00 37.37 293 LYS A O 1
ATOM 2355 N N . ARG A 1 294 ? 7.363 -30.606 7.003 1.00 34.78 294 ARG A N 1
ATOM 2356 C CA . ARG A 1 294 ? 8.196 -30.157 5.847 1.00 37.54 294 ARG A CA 1
ATOM 2357 C C . ARG A 1 294 ? 8.483 -31.336 4.919 1.00 36.73 294 ARG A C 1
ATOM 2358 O O . ARG A 1 294 ? 8.337 -31.142 3.680 1.00 35.63 294 ARG A O 1
ATOM 2366 N N . ARG A 1 295 ? 8.917 -32.493 5.464 1.00 37.29 295 ARG A N 1
ATOM 2367 C CA . ARG A 1 295 ? 9.245 -33.685 4.620 1.00 35.75 295 ARG A CA 1
ATOM 2368 C C . ARG A 1 295 ? 7.990 -34.027 3.814 1.00 32.67 295 ARG A C 1
ATOM 2369 O O . ARG A 1 295 ? 8.115 -34.359 2.635 1.00 30.28 295 ARG A O 1
ATOM 2377 N N . ILE A 1 296 ? 6.819 -33.953 4.450 1.00 32.36 296 ILE A N 1
ATOM 2378 C CA . ILE A 1 296 ? 5.552 -34.414 3.812 1.00 35.53 296 ILE A CA 1
ATOM 2379 C C . ILE A 1 296 ? 5.025 -33.346 2.845 1.00 34.82 296 ILE A C 1
ATOM 2380 O O . ILE A 1 296 ? 4.542 -33.734 1.770 1.00 34.03 296 ILE A O 1
ATOM 2385 N N . ASN A 1 297 ? 5.187 -32.054 3.139 1.00 36.82 297 ASN A N 1
ATOM 2386 C CA . ASN A 1 297 ? 4.876 -30.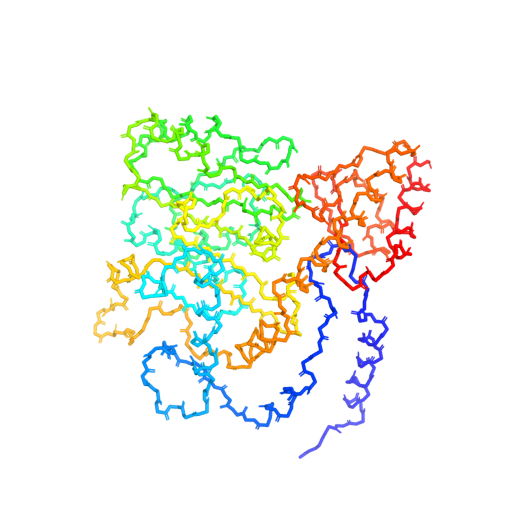987 2.141 1.00 37.37 297 ASN A CA 1
ATOM 2387 C C . ASN A 1 297 ? 5.730 -31.186 0.885 1.00 37.99 297 ASN A C 1
ATOM 2388 O O . ASN A 1 297 ? 5.161 -31.171 -0.223 1.00 37.05 297 ASN A O 1
ATOM 2393 N N . ARG A 1 298 ? 7.015 -31.485 1.054 1.00 40.09 298 ARG A N 1
ATOM 2394 C CA . ARG A 1 298 ? 7.950 -31.679 -0.082 1.00 41.91 298 ARG A CA 1
ATOM 2395 C C . ARG A 1 298 ? 7.476 -32.893 -0.891 1.00 35.86 298 ARG A C 1
ATOM 2396 O O . ARG A 1 298 ? 7.448 -32.821 -2.117 1.00 38.07 298 ARG A O 1
ATOM 2404 N N . SER A 1 299 ? 7.103 -33.982 -0.231 1.00 36.73 299 SER A N 1
ATOM 2405 C CA . SER A 1 299 ? 6.620 -35.212 -0.918 1.00 36.17 299 SER A CA 1
ATOM 2406 C C . SER A 1 299 ? 5.293 -34.932 -1.648 1.00 33.17 299 SER A C 1
ATOM 2407 O O . SER A 1 299 ? 5.125 -35.473 -2.752 1.00 30.05 299 SER A O 1
ATOM 2410 N N . LEU A 1 300 ? 4.406 -34.108 -1.072 1.00 29.68 300 LEU A N 1
ATOM 2411 C CA . LEU A 1 300 ? 3.090 -33.755 -1.688 1.00 35.30 300 LEU A CA 1
ATOM 2412 C C . LEU A 1 300 ? 3.299 -32.819 -2.890 1.00 36.08 300 LEU A C 1
ATOM 2413 O O . LEU A 1 300 ? 2.771 -33.147 -3.986 1.00 32.06 300 LEU A O 1
ATOM 2418 N N . ASP A 1 301 ? 4.029 -31.708 -2.702 1.00 36.95 301 ASP A N 1
ATOM 2419 C CA . ASP A 1 301 ? 4.393 -30.771 -3.804 1.00 36.72 301 ASP A CA 1
ATOM 2420 C C . ASP A 1 301 ? 4.933 -31.587 -4.984 1.00 34.99 301 ASP A C 1
ATOM 2421 O O . ASP A 1 301 ? 4.426 -31.410 -6.109 1.00 38.19 301 ASP A O 1
ATOM 2426 N N . LEU A 1 302 ? 5.857 -32.511 -4.724 1.00 32.17 302 LEU A N 1
ATOM 2427 C CA . LEU A 1 302 ? 6.518 -33.337 -5.771 1.00 34.67 302 LEU A CA 1
ATOM 2428 C C . LEU A 1 302 ? 5.510 -34.266 -6.465 1.00 35.78 302 LEU A C 1
ATOM 2429 O O . LEU A 1 302 ? 5.683 -34.554 -7.674 1.00 35.86 302 LEU A O 1
ATOM 2434 N N . ALA A 1 303 ? 4.522 -34.786 -5.737 1.00 36.20 303 ALA A N 1
ATOM 2435 C CA . ALA A 1 303 ? 3.468 -35.644 -6.323 1.00 39.24 303 ALA A CA 1
ATOM 2436 C C . ALA A 1 303 ? 2.618 -34.769 -7.256 1.00 39.79 303 ALA A C 1
ATOM 2437 O O . ALA A 1 303 ? 2.349 -35.205 -8.390 1.00 34.67 303 ALA A O 1
ATOM 2439 N N . GLN A 1 304 ? 2.257 -33.567 -6.788 1.00 41.14 304 GLN A N 1
ATOM 2440 C CA . GLN A 1 304 ? 1.473 -32.551 -7.537 1.00 50.28 304 GLN A CA 1
ATOM 2441 C C . GLN A 1 304 ? 2.212 -32.227 -8.848 1.00 50.35 304 GLN A C 1
ATOM 2442 O O . GLN A 1 304 ? 1.609 -32.409 -9.929 1.00 51.97 304 GLN A O 1
ATOM 2448 N N . HIS A 1 305 ? 3.487 -31.838 -8.763 1.00 47.45 305 HIS A N 1
ATOM 2449 C CA . HIS A 1 305 ? 4.387 -31.620 -9.926 1.00 47.80 305 HIS A CA 1
ATOM 2450 C C . HIS A 1 305 ? 4.232 -32.778 -10.923 1.00 45.15 305 HIS A C 1
ATOM 2451 O O . HIS A 1 305 ? 4.014 -32.512 -12.120 1.00 48.42 305 HIS A O 1
ATOM 2458 N N . ALA A 1 306 ? 4.336 -34.021 -10.463 1.00 42.56 306 ALA A N 1
ATOM 2459 C CA . ALA A 1 306 ? 4.303 -35.231 -11.322 1.00 42.22 306 ALA A CA 1
ATOM 2460 C C . ALA A 1 306 ? 2.940 -35.390 -12.009 1.00 43.46 306 ALA A C 1
ATOM 2461 O O . ALA A 1 306 ? 2.899 -36.008 -13.107 1.00 43.15 306 ALA A O 1
ATOM 2463 N N . VAL A 1 307 ? 1.859 -34.953 -11.352 1.00 45.16 307 VAL A N 1
ATOM 2464 C CA . VAL A 1 307 ? 0.475 -35.075 -11.895 1.00 49.19 307 VAL A CA 1
ATOM 2465 C C . VAL A 1 307 ? 0.385 -34.099 -13.075 1.00 45.97 307 VAL A C 1
ATOM 2466 O O . VAL A 1 307 ? 0.176 -34.604 -14.191 1.00 39.27 307 VAL A O 1
ATOM 2470 N N . GLN A 1 308 ? 0.631 -32.800 -12.825 1.00 49.18 308 GLN A N 1
ATOM 2471 C CA . GLN A 1 308 ? 0.672 -31.687 -13.826 1.00 53.46 308 GLN A CA 1
ATOM 2472 C C . GLN A 1 308 ? 1.493 -32.110 -15.041 1.00 52.03 308 GLN A C 1
ATOM 2473 O O . GLN A 1 308 ? 0.933 -32.181 -16.140 1.00 55.69 308 GLN A O 1
ATOM 2479 N N . ARG A 1 309 ? 2.773 -32.394 -14.825 1.00 53.62 309 ARG A N 1
ATOM 2480 C CA . ARG A 1 309 ? 3.733 -32.876 -15.850 1.00 51.74 309 ARG A CA 1
ATOM 2481 C C . ARG A 1 309 ? 3.070 -33.940 -16.744 1.00 50.03 309 ARG A C 1
ATOM 2482 O O . ARG A 1 309 ? 3.167 -33.821 -17.961 1.00 63.43 309 ARG A O 1
ATOM 2490 N N . LEU A 1 310 ? 2.397 -34.944 -16.190 1.00 52.04 310 LEU A N 1
ATOM 2491 C CA . LEU A 1 310 ? 1.797 -36.051 -16.991 1.00 51.95 310 LEU A CA 1
ATOM 2492 C C . LEU A 1 310 ? 0.473 -35.588 -17.630 1.00 53.07 310 LEU A C 1
ATOM 2493 O O . LEU A 1 310 ? 0.145 -36.099 -18.735 1.00 47.61 310 LEU A O 1
ATOM 2498 N N . GLN A 1 311 ? -0.267 -34.699 -16.949 1.00 52.51 311 GLN A N 1
ATOM 2499 C CA . GLN A 1 311 ? -1.568 -34.110 -17.395 1.00 57.83 311 GLN A CA 1
ATOM 2500 C C . GLN A 1 311 ? -1.341 -33.139 -18.562 1.00 63.76 311 GLN A C 1
ATOM 2501 O O . GLN A 1 311 ? -2.194 -33.095 -19.463 1.00 62.30 311 GLN A O 1
ATOM 2507 N N . THR A 1 312 ? -0.260 -32.352 -18.512 1.00 65.01 312 THR A N 1
ATOM 2508 C CA . THR A 1 312 ? 0.105 -31.358 -19.553 1.00 57.19 312 THR A CA 1
ATOM 2509 C C . THR A 1 312 ? 0.447 -32.091 -20.855 1.00 56.27 312 THR A C 1
ATOM 2510 O O . THR A 1 312 ? 0.196 -31.495 -21.905 1.00 62.93 312 THR A O 1
ATOM 2514 N N . ALA A 1 313 ? 0.973 -33.324 -20.800 1.00 49.27 313 ALA A N 1
ATOM 2515 C CA . ALA A 1 313 ? 1.029 -34.251 -21.958 1.00 45.89 313 ALA A CA 1
ATOM 2516 C C . ALA A 1 313 ? -0.278 -35.041 -21.957 1.00 50.41 313 ALA A C 1
ATOM 2517 O O . ALA A 1 313 ? -1.174 -34.674 -21.165 1.00 52.70 313 ALA A O 1
ATOM 2519 N N . GLY A 1 314 ? -0.403 -36.100 -22.759 1.00 56.31 314 GLY A N 1
ATOM 2520 C CA . GLY A 1 314 ? -1.713 -36.764 -22.948 1.00 61.96 314 GLY A CA 1
ATOM 2521 C C . GLY A 1 314 ? -1.967 -37.917 -21.984 1.00 67.29 314 GLY A C 1
ATOM 2522 O O . GLY A 1 314 ? -2.572 -38.920 -22.446 1.00 63.63 314 GLY A O 1
ATOM 2523 N N . ILE A 1 315 ? -1.551 -37.810 -20.707 1.00 63.29 315 ILE A N 1
ATOM 2524 C CA . ILE A 1 315 ? -1.559 -38.965 -19.749 1.00 58.00 315 ILE A CA 1
ATOM 2525 C C . ILE A 1 315 ? -2.575 -38.728 -18.623 1.00 50.41 315 ILE A C 1
ATOM 2526 O O . ILE A 1 315 ? -2.503 -37.679 -17.941 1.00 43.21 315 ILE A O 1
ATOM 2531 N N . ASN A 1 316 ? -3.450 -39.711 -18.408 1.00 49.73 316 ASN A N 1
ATOM 2532 C CA . ASN A 1 316 ? -4.410 -39.713 -17.277 1.00 54.42 316 ASN A CA 1
ATOM 2533 C C . ASN A 1 316 ? -3.691 -40.182 -16.004 1.00 52.36 316 ASN A C 1
ATOM 2534 O O . ASN A 1 316 ? -3.692 -41.382 -15.682 1.00 51.09 316 ASN A O 1
ATOM 2539 N N . ALA A 1 317 ? -3.070 -39.233 -15.320 1.00 47.46 317 ALA A N 1
ATOM 2540 C CA . ALA A 1 317 ? -2.349 -39.443 -14.061 1.00 41.95 317 ALA A CA 1
ATOM 2541 C C . ALA A 1 317 ? -3.125 -38.698 -12.983 1.00 40.68 317 ALA A C 1
ATOM 2542 O O . ALA A 1 317 ? -3.613 -37.586 -13.241 1.00 38.33 317 ALA A O 1
ATOM 2544 N N . TRP A 1 318 ? -3.294 -39.322 -11.825 1.00 39.69 318 TRP A N 1
ATOM 2545 C CA . TRP A 1 318 ? -4.059 -38.707 -10.715 1.00 37.49 318 TRP A CA 1
ATOM 2546 C C . TRP A 1 318 ? -3.487 -39.216 -9.395 1.00 35.67 318 TRP A C 1
ATOM 2547 O O . TRP A 1 318 ? -2.770 -40.247 -9.392 1.00 35.84 318 TRP A O 1
ATOM 2558 N N . CYS A 1 319 ? -3.798 -38.487 -8.338 1.00 33.43 319 CYS A N 1
ATOM 2559 C CA . CYS A 1 319 ? -3.291 -38.686 -6.975 1.00 36.48 319 CYS A CA 1
ATOM 2560 C C . CYS A 1 319 ? -4.430 -38.323 -6.003 1.00 37.03 319 CYS A C 1
ATOM 2561 O O . CYS A 1 319 ? -4.976 -37.226 -6.114 1.00 40.32 319 CYS A O 1
ATOM 2564 N N . ASN A 1 320 ? -4.796 -39.229 -5.100 1.00 32.30 320 ASN A N 1
ATOM 2565 C CA . ASN A 1 320 ? -5.851 -38.996 -4.086 1.00 29.99 320 ASN A CA 1
ATOM 2566 C C . ASN A 1 320 ? -5.385 -37.875 -3.168 1.00 30.65 320 ASN A C 1
ATOM 2567 O O . ASN A 1 320 ? -4.201 -37.480 -3.254 1.00 30.29 320 ASN A O 1
ATOM 2572 N N . LYS A 1 321 ? -6.301 -37.363 -2.355 1.00 29.94 321 LYS A N 1
ATOM 2573 C CA . LYS A 1 321 ? -6.034 -36.262 -1.403 1.00 32.43 321 LYS A CA 1
ATOM 2574 C C . LYS A 1 321 ? -5.106 -36.764 -0.282 1.00 32.11 321 LYS A C 1
ATOM 2575 O O . LYS A 1 321 ? -5.368 -37.839 0.285 1.00 27.17 321 LYS A O 1
ATOM 2581 N N . ASN A 1 322 ? -4.096 -35.958 0.041 1.00 30.76 322 ASN A N 1
ATOM 2582 C CA . ASN A 1 322 ? -3.082 -36.200 1.092 1.00 28.87 322 ASN A CA 1
ATOM 2583 C C . ASN A 1 322 ? -2.192 -37.390 0.709 1.00 26.99 322 ASN A C 1
ATOM 2584 O O . ASN A 1 322 ? -1.594 -37.958 1.613 1.00 28.34 322 ASN A O 1
ATOM 2589 N N . SER A 1 323 ? -2.165 -37.781 -0.561 1.00 23.22 323 SER A N 1
ATOM 2590 C CA . SER A 1 323 ? -1.408 -38.946 -1.085 1.00 23.03 323 SER A CA 1
ATOM 2591 C C . SER A 1 323 ? -0.097 -38.493 -1.743 1.00 24.52 323 SER A C 1
ATOM 2592 O O . SER A 1 323 ? -0.010 -37.356 -2.253 1.00 27.90 323 SER A O 1
ATOM 2595 N N . ILE A 1 324 ? 0.894 -39.371 -1.735 1.00 25.53 324 ILE A N 1
ATOM 2596 C CA . ILE A 1 324 ? 2.216 -39.174 -2.390 1.00 24.79 324 ILE A CA 1
ATOM 2597 C C . ILE A 1 324 ? 2.361 -40.300 -3.409 1.00 26.19 324 ILE A C 1
ATOM 2598 O O . ILE A 1 324 ? 3.491 -40.549 -3.893 1.00 29.52 324 ILE A O 1
ATOM 2603 N N . THR A 1 325 ? 1.240 -40.928 -3.748 1.00 25.45 325 THR A N 1
ATOM 2604 C CA . THR A 1 325 ? 1.181 -41.996 -4.766 1.00 27.36 325 THR A CA 1
ATOM 2605 C C . THR A 1 325 ? 0.510 -41.406 -6.013 1.00 29.05 325 THR A C 1
ATOM 2606 O O . THR A 1 325 ? -0.642 -40.924 -5.918 1.00 29.46 325 THR A O 1
ATOM 2610 N N . VAL A 1 326 ? 1.236 -41.385 -7.125 1.00 29.04 326 VAL A N 1
ATOM 2611 C CA . VAL A 1 326 ? 0.756 -40.802 -8.404 1.00 28.58 326 VAL A CA 1
ATOM 2612 C C . VAL A 1 326 ? 0.492 -41.962 -9.332 1.00 28.70 326 VAL A C 1
ATOM 2613 O O . VAL A 1 326 ? 1.447 -42.661 -9.621 1.00 27.33 326 VAL A O 1
ATOM 2617 N N . VAL A 1 327 ? -0.754 -42.085 -9.796 1.00 31.13 327 VAL A N 1
ATOM 2618 C CA . VAL A 1 327 ? -1.242 -43.246 -10.589 1.00 36.18 327 VAL A CA 1
ATOM 2619 C C . VAL A 1 327 ? -1.322 -42.823 -12.053 1.00 37.46 327 VAL A C 1
ATOM 2620 O O . VAL A 1 327 ? -1.754 -41.697 -12.332 1.00 41.46 327 VAL A O 1
ATOM 2624 N N . PHE A 1 328 ? -0.979 -43.732 -12.944 1.00 35.32 328 PHE A N 1
ATOM 2625 C CA . PHE A 1 328 ? -1.043 -43.517 -14.404 1.00 36.08 328 PHE A CA 1
ATOM 2626 C C . PHE A 1 328 ? -1.148 -44.897 -15.030 1.00 36.00 328 PHE A C 1
ATOM 2627 O O . PHE A 1 328 ? -0.912 -45.882 -14.333 1.00 33.02 328 PHE A O 1
ATOM 2635 N N . PRO A 1 329 ? -1.602 -45.013 -16.298 1.00 38.72 329 PRO A N 1
ATOM 2636 C CA . PRO A 1 329 ? -1.750 -46.317 -16.942 1.00 41.47 329 PRO A CA 1
ATOM 2637 C C . PRO A 1 329 ? -0.411 -47.050 -17.101 1.00 45.86 329 PRO A C 1
ATOM 2638 O O . PRO A 1 329 ? 0.608 -46.400 -17.269 1.00 48.08 329 PRO A O 1
ATOM 2642 N N . CYS A 1 330 ? -0.450 -48.380 -17.033 1.00 52.05 330 CYS A N 1
ATOM 2643 C CA . CYS A 1 330 ? 0.742 -49.263 -17.147 1.00 60.99 330 CYS A CA 1
ATOM 2644 C C . CYS A 1 330 ? 1.434 -48.983 -18.478 1.00 64.04 330 CYS A C 1
ATOM 2645 O O . CYS A 1 330 ? 0.808 -49.115 -19.526 1.00 65.70 330 CYS A O 1
ATOM 2648 N N . PRO A 1 331 ? 2.723 -48.563 -18.469 1.00 68.01 331 PRO A N 1
ATOM 2649 C CA . PRO A 1 331 ? 3.523 -48.459 -19.692 1.00 62.61 331 PRO A CA 1
ATOM 2650 C C . PRO A 1 331 ? 4.104 -49.839 -20.028 1.00 59.70 331 PRO A C 1
ATOM 2651 O O . PRO A 1 331 ? 3.789 -50.774 -19.326 1.00 60.17 331 PRO A O 1
ATOM 2655 N N . SER A 1 332 ? 4.925 -49.956 -21.072 1.00 63.81 332 SER A N 1
ATOM 2656 C CA . SER A 1 332 ? 5.407 -51.268 -21.590 1.00 65.82 332 SER A CA 1
ATOM 2657 C C . SER A 1 332 ? 6.427 -51.892 -20.623 1.00 66.28 332 SER A C 1
ATOM 2658 O O . SER A 1 332 ? 6.968 -51.156 -19.763 1.00 61.49 332 SER A O 1
ATOM 2661 N N . GLU A 1 333 ? 6.709 -53.188 -20.817 1.00 72.77 333 GLU A N 1
ATOM 2662 C CA . GLU A 1 333 ? 7.663 -54.029 -20.033 1.00 79.06 333 GLU A CA 1
ATOM 2663 C C . GLU A 1 333 ? 9.046 -53.368 -19.915 1.00 86.72 333 GLU A C 1
ATOM 2664 O O . GLU A 1 333 ? 9.678 -53.528 -18.842 1.00 90.28 333 GLU A O 1
ATOM 2670 N N . ALA A 1 334 ? 9.513 -52.672 -20.961 1.00 90.11 334 ALA A N 1
ATOM 2671 C CA . ALA A 1 334 ? 10.839 -52.001 -21.008 1.00 88.86 334 ALA A CA 1
ATOM 2672 C C . ALA A 1 334 ? 10.923 -50.907 -19.932 1.00 82.86 334 ALA A C 1
ATOM 2673 O O . ALA A 1 334 ? 12.034 -50.674 -19.393 1.00 74.49 334 ALA A O 1
ATOM 2675 N N . VAL A 1 335 ? 9.795 -50.260 -19.629 1.00 72.07 335 VAL A N 1
ATOM 2676 C CA . VAL A 1 335 ? 9.752 -49.046 -18.765 1.00 70.28 335 VAL A CA 1
ATOM 2677 C C . VAL A 1 335 ? 9.664 -49.499 -17.302 1.00 72.31 335 VAL A C 1
ATOM 2678 O O . VAL A 1 335 ? 10.435 -48.968 -16.460 1.00 65.34 335 VAL A O 1
ATOM 2682 N N . TRP A 1 336 ? 8.772 -50.452 -17.019 1.00 75.04 336 TRP A N 1
ATOM 2683 C CA . TRP A 1 336 ? 8.412 -50.863 -15.638 1.00 75.78 336 TRP A CA 1
ATOM 2684 C C . TRP A 1 336 ? 9.560 -51.702 -15.052 1.00 75.09 336 TRP A C 1
ATOM 2685 O O . TRP A 1 336 ? 9.744 -51.671 -13.822 1.00 75.24 336 TRP A O 1
ATOM 2696 N N . LYS A 1 337 ? 10.383 -52.334 -15.892 1.00 82.77 337 LYS A N 1
ATOM 2697 C CA . LYS A 1 337 ? 11.650 -52.969 -15.434 1.00 89.28 337 LYS A CA 1
ATOM 2698 C C . LYS A 1 337 ? 12.669 -51.858 -15.150 1.00 80.83 337 LYS A C 1
ATOM 2699 O O . LYS A 1 337 ? 13.048 -51.689 -13.980 1.00 85.09 337 LYS A O 1
ATOM 2705 N N . LYS A 1 338 ? 13.047 -51.106 -16.184 1.00 73.96 338 LYS A N 1
ATOM 2706 C CA . LYS A 1 338 ? 14.095 -50.046 -16.159 1.00 73.11 338 LYS A CA 1
ATOM 2707 C C . LYS A 1 338 ? 13.931 -49.143 -14.925 1.00 67.99 338 LYS A C 1
ATOM 2708 O O . LYS A 1 338 ? 14.949 -48.580 -14.477 1.00 62.56 338 LYS A O 1
ATOM 2714 N N . HIS A 1 339 ? 12.712 -48.964 -14.403 1.00 65.05 339 HIS A N 1
ATOM 2715 C CA . HIS A 1 339 ? 12.440 -48.005 -13.293 1.00 63.95 339 HIS A CA 1
ATOM 2716 C C . HIS A 1 339 ? 11.999 -48.732 -12.011 1.00 55.71 339 HIS A C 1
ATOM 2717 O O . HIS A 1 339 ? 11.780 -48.035 -10.992 1.00 43.61 339 HIS A O 1
ATOM 2724 N N . CYS A 1 340 ? 11.894 -50.063 -12.057 1.00 57.64 340 CYS A N 1
ATOM 2725 C CA . CYS A 1 340 ? 11.668 -50.946 -10.880 1.00 70.49 340 CYS A CA 1
ATOM 2726 C C . CYS A 1 340 ? 10.311 -50.580 -10.255 1.00 69.49 340 CYS A C 1
ATOM 2727 O O . CYS A 1 340 ? 10.279 -50.148 -9.078 1.00 68.04 340 CYS A O 1
ATOM 2730 N N . LEU A 1 341 ? 9.240 -50.736 -11.044 1.00 67.96 341 LEU A N 1
ATOM 2731 C CA . LEU A 1 341 ? 7.866 -50.238 -10.762 1.00 67.71 341 LEU A CA 1
ATOM 2732 C C . LEU A 1 341 ? 6.958 -51.398 -10.346 1.00 75.77 341 LEU A C 1
ATOM 2733 O O . LEU A 1 341 ? 6.980 -52.453 -11.033 1.00 71.62 341 LEU A O 1
ATOM 2738 N N . ALA A 1 342 ? 6.143 -51.172 -9.310 1.00 78.42 342 ALA A N 1
ATOM 2739 C CA . ALA A 1 342 ? 4.912 -51.948 -9.029 1.00 85.53 342 ALA A CA 1
ATOM 2740 C C . ALA A 1 342 ? 3.847 -51.600 -10.092 1.00 85.89 342 ALA A C 1
ATOM 2741 O O . ALA A 1 342 ? 3.536 -50.367 -10.269 1.00 70.91 342 ALA A O 1
ATOM 2743 N N . THR A 1 343 ? 3.335 -52.629 -10.790 1.00 79.10 343 THR A N 1
ATOM 2744 C CA . THR A 1 343 ? 2.276 -52.539 -11.845 1.00 85.92 343 THR A CA 1
ATOM 2745 C C . THR A 1 343 ? 1.106 -53.470 -11.493 1.00 85.61 343 THR A C 1
ATOM 2746 O O . THR A 1 343 ? 1.374 -54.535 -10.892 1.00 84.93 343 THR A O 1
ATOM 2750 N N . SER A 1 344 ? -0.126 -53.108 -11.886 1.00 76.12 344 SER A N 1
ATOM 2751 C CA . SER A 1 344 ? -1.372 -53.807 -11.469 1.00 76.40 344 SER A CA 1
ATOM 2752 C C . SER A 1 344 ? -2.647 -53.089 -11.952 1.00 78.74 344 SER A C 1
ATOM 2753 O O . SER A 1 344 ? -2.735 -51.850 -11.808 1.00 83.46 344 SER A O 1
ATOM 2756 N N . GLY A 1 345 ? -3.630 -53.857 -12.441 1.00 75.66 345 GLY A N 1
ATOM 2757 C CA . GLY A 1 345 ? -4.972 -53.375 -12.832 1.00 72.28 345 GLY A CA 1
ATOM 2758 C C . GLY A 1 345 ? -4.892 -52.435 -14.022 1.00 77.80 345 GLY A C 1
ATOM 2759 O O . GLY A 1 345 ? -5.736 -51.497 -14.103 1.00 66.93 345 GLY A O 1
ATOM 2760 N N . GLY A 1 346 ? -3.898 -52.668 -14.899 1.00 75.73 346 GLY A N 1
ATOM 2761 C CA . GLY A 1 346 ? -3.541 -51.795 -16.034 1.00 64.43 346 GLY A CA 1
ATOM 2762 C C . GLY A 1 346 ? -3.108 -50.418 -15.560 1.00 65.12 346 GLY A C 1
ATOM 2763 O O . GLY A 1 346 ? -3.125 -49.472 -16.390 1.00 67.19 346 GLY A O 1
ATOM 2764 N N . GLN A 1 347 ? -2.744 -50.299 -14.273 1.00 57.80 347 GLN A N 1
ATOM 2765 C CA . GLN A 1 347 ? -2.175 -49.069 -13.666 1.00 51.21 347 GLN A CA 1
ATOM 2766 C C . GLN A 1 347 ? -0.796 -49.387 -13.072 1.00 45.37 347 GLN A C 1
ATOM 2767 O O . GLN A 1 347 ? -0.531 -50.527 -12.725 1.00 48.12 347 GLN A O 1
ATOM 2773 N N . ALA A 1 348 ? 0.087 -48.400 -13.073 1.00 43.20 348 ALA A N 1
ATOM 2774 C CA . ALA A 1 348 ? 1.361 -48.373 -12.330 1.00 39.28 348 ALA A CA 1
ATOM 2775 C C . ALA A 1 348 ? 1.351 -47.092 -11.508 1.00 33.15 348 ALA A C 1
ATOM 2776 O O . ALA A 1 348 ? 0.432 -46.286 -11.690 1.00 36.42 348 ALA A O 1
ATOM 2778 N N . HIS A 1 349 ? 2.296 -46.922 -10.600 1.00 29.76 349 HIS A N 1
ATOM 2779 C CA . HIS A 1 349 ? 2.397 -45.658 -9.843 1.00 28.70 349 HIS A CA 1
ATOM 2780 C C . HIS A 1 349 ? 3.859 -45.339 -9.633 1.00 27.90 349 HIS A C 1
ATOM 2781 O O . HIS A 1 349 ? 4.710 -46.196 -9.912 1.00 29.83 349 HIS A O 1
ATOM 2788 N N . LEU A 1 350 ? 4.091 -44.153 -9.111 1.00 25.88 350 LEU A N 1
ATOM 2789 C CA . LEU A 1 350 ? 5.374 -43.737 -8.542 1.00 26.01 350 LEU A CA 1
ATOM 2790 C C . LEU A 1 350 ? 5.040 -43.088 -7.209 1.00 24.36 350 LEU A C 1
ATOM 2791 O O . LEU A 1 350 ? 3.912 -42.625 -7.077 1.00 20.10 350 LEU A O 1
ATOM 2796 N N . ILE A 1 351 ? 5.999 -43.069 -6.281 1.00 25.49 351 ILE A N 1
ATOM 2797 C CA . ILE A 1 351 ? 5.788 -42.574 -4.900 1.00 27.96 351 ILE A CA 1
ATOM 2798 C C . ILE A 1 351 ? 6.912 -41.587 -4.601 1.00 28.21 351 ILE A C 1
ATOM 2799 O O . ILE A 1 351 ? 8.066 -41.947 -4.779 1.00 31.91 351 ILE A O 1
ATOM 2804 N N . THR A 1 352 ? 6.545 -40.396 -4.139 1.00 29.00 352 THR A N 1
ATOM 2805 C CA . THR A 1 352 ? 7.456 -39.255 -3.906 1.00 30.50 352 THR A CA 1
ATOM 2806 C C . THR A 1 352 ? 7.996 -39.362 -2.472 1.00 32.00 352 THR A C 1
ATOM 2807 O O . THR A 1 352 ? 7.791 -38.414 -1.642 1.00 26.46 352 THR A O 1
ATOM 2811 N N . THR A 1 353 ? 8.679 -40.484 -2.216 1.00 32.65 353 THR A N 1
ATOM 2812 C CA . THR A 1 353 ? 9.508 -40.753 -1.004 1.00 34.89 353 THR A CA 1
ATOM 2813 C C . THR A 1 353 ? 10.515 -39.606 -0.785 1.00 34.48 353 THR A C 1
ATOM 2814 O O . THR A 1 353 ? 10.979 -38.979 -1.754 1.00 31.72 353 THR A O 1
ATOM 2818 N N . ALA A 1 354 ? 10.852 -39.360 0.475 1.00 36.89 354 ALA A N 1
ATOM 2819 C CA . ALA A 1 354 ? 11.495 -38.130 0.978 1.00 35.61 354 ALA A CA 1
ATOM 2820 C C . ALA A 1 354 ? 12.961 -38.044 0.535 1.00 35.10 354 ALA A C 1
ATOM 2821 O O . ALA A 1 354 ? 13.603 -37.042 0.837 1.00 39.98 354 ALA A O 1
ATOM 2823 N N . HIS A 1 355 ? 13.505 -39.083 -0.083 1.00 36.63 355 HIS A N 1
ATOM 2824 C CA . HIS A 1 355 ? 14.909 -39.108 -0.568 1.00 38.18 355 HIS A CA 1
ATOM 2825 C C . HIS A 1 355 ? 14.964 -38.489 -1.973 1.00 42.43 355 HIS A C 1
ATOM 2826 O O . HIS A 1 355 ? 16.087 -38.406 -2.546 1.00 45.52 355 HIS A O 1
ATOM 2833 N N . HIS A 1 356 ? 13.805 -38.098 -2.523 1.00 43.23 356 HIS A N 1
ATOM 2834 C CA . HIS A 1 356 ? 13.703 -37.220 -3.724 1.00 40.72 356 HIS A CA 1
ATOM 2835 C C . HIS A 1 356 ? 13.767 -35.768 -3.226 1.00 43.27 356 HIS A C 1
ATOM 2836 O O . HIS A 1 356 ? 12.719 -35.149 -2.973 1.00 41.59 356 HIS A O 1
ATOM 2843 N N . LEU A 1 357 ? 14.995 -35.296 -2.982 1.00 54.32 357 LEU A N 1
ATOM 2844 C CA . LEU A 1 357 ? 15.307 -33.918 -2.507 1.00 59.32 357 LEU A CA 1
ATOM 2845 C C . LEU A 1 357 ? 14.964 -32.937 -3.640 1.00 59.57 357 LEU A C 1
ATOM 2846 O O . LEU A 1 357 ? 14.575 -31.797 -3.337 1.00 60.75 357 LEU A O 1
ATOM 2851 N N . ASP A 1 358 ? 15.101 -33.393 -4.891 1.00 54.27 358 ASP A N 1
ATOM 2852 C CA . ASP A 1 358 ? 14.712 -32.667 -6.127 1.00 55.72 358 ASP A CA 1
ATOM 2853 C C . ASP A 1 358 ? 13.810 -33.569 -6.991 1.00 50.63 358 ASP A C 1
ATOM 2854 O O . ASP A 1 358 ? 13.641 -34.769 -6.663 1.00 51.61 358 ASP A O 1
ATOM 2859 N N . ALA A 1 359 ? 13.321 -33.024 -8.108 1.00 45.53 359 ALA A N 1
ATOM 2860 C CA . ALA A 1 359 ? 12.312 -33.631 -9.006 1.00 44.58 359 ALA A CA 1
ATOM 2861 C C . ALA A 1 359 ? 12.946 -34.409 -10.174 1.00 46.44 359 ALA A C 1
ATOM 2862 O O . ALA A 1 359 ? 12.167 -34.867 -11.055 1.00 46.23 359 ALA A O 1
ATOM 2864 N N . SER A 1 360 ? 14.275 -34.594 -10.190 1.00 48.01 360 SER A N 1
ATOM 2865 C CA . SER A 1 360 ? 15.049 -35.088 -11.365 1.00 49.95 360 SER A CA 1
ATOM 2866 C C . SER A 1 360 ? 14.704 -36.550 -11.687 1.00 51.68 360 SER A C 1
ATOM 2867 O O . SER A 1 360 ? 14.271 -36.805 -12.834 1.00 55.00 360 SER A O 1
ATOM 2870 N N . LYS A 1 361 ? 14.882 -37.476 -10.732 1.00 57.30 361 LYS A N 1
ATOM 2871 C CA . LYS A 1 361 ? 14.646 -38.941 -10.926 1.00 60.01 361 LYS A CA 1
ATOM 2872 C C . LYS A 1 361 ? 13.177 -39.184 -11.309 1.00 56.47 361 LYS A C 1
ATOM 2873 O O . LYS A 1 361 ? 12.928 -40.093 -12.143 1.00 51.15 361 LYS A O 1
ATOM 2879 N N . VAL A 1 362 ? 12.259 -38.411 -10.709 1.00 48.04 362 VAL A N 1
ATOM 2880 C CA . VAL A 1 362 ? 10.805 -38.345 -11.057 1.00 54.98 362 VAL A CA 1
ATOM 2881 C C . VAL A 1 362 ? 10.656 -37.898 -12.521 1.00 55.97 362 VAL A C 1
ATOM 2882 O O . VAL A 1 362 ? 10.046 -38.644 -13.331 1.00 48.99 362 VAL A O 1
ATOM 2886 N N . ASP A 1 363 ? 11.201 -36.720 -12.849 1.00 56.36 363 ASP A N 1
ATOM 2887 C CA . ASP A 1 363 ? 11.153 -36.129 -14.214 1.00 54.06 363 ASP A CA 1
ATOM 2888 C C . ASP A 1 363 ? 11.691 -37.156 -15.223 1.00 50.70 363 ASP A C 1
ATOM 2889 O O . ASP A 1 363 ? 11.002 -37.398 -16.234 1.00 53.29 363 ASP A O 1
ATOM 2894 N N . ALA A 1 364 ? 12.815 -37.819 -14.951 1.00 45.93 364 ALA A N 1
ATOM 2895 C CA . ALA A 1 364 ? 13.379 -38.819 -15.887 1.00 45.64 364 ALA A CA 1
ATOM 2896 C C . ALA A 1 364 ? 12.352 -39.923 -16.127 1.00 47.56 364 ALA A C 1
ATOM 2897 O O . ALA A 1 364 ? 12.321 -40.481 -17.240 1.00 54.72 364 ALA A O 1
ATOM 2899 N N . LEU A 1 365 ? 11.578 -40.265 -15.096 1.00 51.84 365 LEU A N 1
ATOM 2900 C CA . LEU A 1 365 ? 10.625 -41.410 -15.114 1.00 49.71 365 LEU A CA 1
ATOM 2901 C C . LEU A 1 365 ? 9.433 -41.020 -15.991 1.00 46.86 365 LEU A C 1
ATOM 2902 O O . LEU A 1 365 ? 9.112 -41.771 -16.934 1.00 39.95 365 LEU A O 1
ATOM 2907 N N . ILE A 1 366 ? 8.848 -39.858 -15.718 1.00 43.70 366 ILE A N 1
ATOM 2908 C CA . ILE A 1 366 ? 7.742 -39.288 -16.531 1.00 46.88 366 ILE A CA 1
ATOM 2909 C C . ILE A 1 366 ? 8.173 -39.276 -18.009 1.00 50.35 366 ILE A C 1
ATOM 2910 O O . ILE A 1 366 ? 7.593 -40.051 -18.799 1.00 45.44 366 ILE A O 1
ATOM 2915 N N . ASP A 1 367 ? 9.199 -38.493 -18.366 1.00 56.05 367 ASP A N 1
ATOM 2916 C CA . ASP A 1 367 ? 9.735 -38.398 -19.756 1.00 53.00 367 ASP A CA 1
ATOM 2917 C C . ASP A 1 367 ? 9.737 -39.787 -20.415 1.00 55.60 367 ASP A C 1
ATOM 2918 O O . ASP A 1 367 ? 9.303 -39.860 -21.581 1.00 65.56 367 ASP A O 1
ATOM 2923 N N . ASP A 1 368 ? 10.166 -40.850 -19.717 1.00 53.95 368 ASP A N 1
ATOM 2924 C CA . ASP A 1 368 ? 10.219 -42.239 -20.267 1.00 60.40 368 ASP A CA 1
ATOM 2925 C C . ASP A 1 368 ? 8.799 -42.828 -20.413 1.00 63.10 368 ASP A C 1
ATOM 2926 O O . ASP A 1 368 ? 8.647 -43.800 -21.188 1.00 58.79 368 ASP A O 1
ATOM 2931 N N . VAL A 1 369 ? 7.810 -42.306 -19.669 1.00 66.90 369 VAL A N 1
ATOM 2932 C CA . VAL A 1 369 ? 6.374 -42.745 -19.688 1.00 68.93 369 VAL A CA 1
ATOM 2933 C C . VAL A 1 369 ? 5.704 -42.094 -20.901 1.00 66.47 369 VAL A C 1
ATOM 2934 O O . VAL A 1 369 ? 4.846 -42.745 -21.555 1.00 62.14 369 VAL A O 1
ATOM 2938 N N . ILE A 1 370 ? 6.071 -40.839 -21.142 1.00 60.27 370 ILE A N 1
ATOM 2939 C CA . ILE A 1 370 ? 5.625 -40.030 -22.309 1.00 64.54 370 ILE A CA 1
ATOM 2940 C C . ILE A 1 370 ? 6.205 -40.649 -23.591 1.00 65.50 370 ILE A C 1
ATOM 2941 O O . ILE A 1 370 ? 5.428 -41.084 -24.445 1.00 60.79 370 ILE A O 1
ATOM 2946 N N . LYS A 1 371 ? 7.527 -40.754 -23.695 1.00 68.93 371 LYS A N 1
ATOM 2947 C CA . LYS A 1 371 ? 8.195 -41.385 -24.861 1.00 74.65 371 LYS A CA 1
ATOM 2948 C C . LYS A 1 371 ? 7.473 -42.697 -25.208 1.00 72.04 371 LYS A C 1
ATOM 2949 O O . LYS A 1 371 ? 7.315 -42.966 -26.413 1.00 66.82 371 LYS A O 1
ATOM 2955 N N . ASP A 1 372 ? 7.049 -43.470 -24.195 1.00 71.88 372 ASP A N 1
ATOM 2956 C CA . ASP A 1 372 ? 6.465 -44.836 -24.337 1.00 73.46 372 ASP A CA 1
ATOM 2957 C C . ASP A 1 372 ? 4.947 -44.755 -24.612 1.00 75.38 372 ASP A C 1
ATOM 2958 O O . ASP A 1 372 ? 4.347 -45.783 -25.001 1.00 67.73 372 ASP A O 1
ATOM 2963 N N . ALA A 1 373 ? 4.325 -43.587 -24.430 1.00 77.72 373 ALA A N 1
ATOM 2964 C CA . ALA A 1 373 ? 2.898 -43.346 -24.753 1.00 77.98 373 ALA A CA 1
ATOM 2965 C C . ALA A 1 373 ? 2.769 -42.804 -26.188 1.00 77.99 373 ALA A C 1
ATOM 2966 O O . ALA A 1 373 ? 1.805 -42.063 -26.445 1.00 69.96 373 ALA A O 1
ATOM 2968 N N . ASN A 1 374 ? 3.699 -43.162 -27.087 1.00 81.14 374 ASN A N 1
ATOM 2969 C CA . ASN A 1 374 ? 3.749 -42.681 -28.497 1.00 80.63 374 ASN A CA 1
ATOM 2970 C C . ASN A 1 374 ? 4.043 -43.873 -29.417 1.00 78.78 374 ASN A C 1
ATOM 2971 O O . ASN A 1 374 ? 5.170 -44.354 -29.457 1.00 71.87 374 ASN A O 1
#

Organism: Photobacterium phosphoreum (NCBI:txid659)

Secondary structure (DSSP, 8-state):
----HHHHHHHHHHHHHHHHHTT--SSSS-------GGGGGGGGS-----S-TTS--S--S--HHHHHHHHHHHHHHTT--GGGEEEEEES-HHHHHHHHHHHHHHH-TTPPEEEETTS-THHHHHHHHHT--EEEE-B-TTSSB-HHHHHHHHHHHT-SS-EEEEEBS-TTT--B--HHHHHHHHHHTT--GGG-EEEEE-TTGGGTGGGSSSPPS-SGGGT-SEEEEE------SS--EEEEEEHHHHHT-----SS---SSS-SSSS--SHHHHHHHHHHHHS-HHHHHHHHHHHHHHHHHHHHHHHHTT---B--TT--EEEEE---HHHHHHTT--EETTEEEEE--TT-SSSHHHHHHHHHHHHTT-

Sequence (373 aa):
MTLSIENQNKLDEFWAYCVKNQYFNIGYPESADFDYTILERFMRFSINNCGDWAEYSNYLLNSFDFEKEVMEYFADLFKIPFEDSWGYVTNGGTESNMFGVYLGRELFPDGTLYYSKDTHYSVAKIVKLLRIKSQLVDSLPNGEIDYDDLISKIKQDDEKHPIIFANIGTTVRGAIDDISKIQAMIGELGIKREDYYIHADAALSGMILPFVDEPQGFNFADGIDSIGVSGHMIGSPIPCGIVVAKKRNVDAISVEIDYISAHDKTITGSRNGHTPLMMWVAVKSHSHADFKRRINRSLDLAQHAVQRLQTAGINAWCNKNSITVVFPCPSEAVWKKHCLATSGGQAHLITTAHHLDASKVDALIDDVIKDAN

B-factor: mean 33.82, std 17.23, range [9.22, 116.94]